Protein AF-A0A812QDD6-F1 (afdb_monomer)

Sequence (622 aa):
MTSELVRLKSAKSASADSFERARLDQKISEGEKQLQSAAKESGKNRLRQLVHDVGAKNLLPDLKTKLSEQEEQVTAKLTYQSLDHTLHLACFAPLEDLSARVGKAGEFRENISDLVVVCSDQIPLWIKSGSERELFAEWEHQPLPQQVLRERLRKHHLASPDQISDSGDVLPAAKPLLQAVKPSAKAATASGQRQKRAFVDADSLRYRVTYEARQALYGLCKEPGADGESALSGRVLPGLLVVHGTHARLDNIDSSGRFLKDESFEFAGKLICRQKKSSAGNLLRGWRQARDKDPGLFRHISVMSQPSANVDGIIFAWSQEALATLAPASVHVRDCFAAAWSSSAAESLFYGQSLQTVIGPKLTASLQLTDTDFARAFKSLARSAMDDLRHSGQTALLAAGEKEFWRASHLDMAKAVVQAQSQMSERQASNDWIVSGLRRNGLLAYKPDFSKKTLVPLSDSECFGTGMGAKVVADLVEWSYHHSEPQDQDVEKRVDEALLNVHEMPLDLQLPCIESGVLTLSLDLQRTAWQKQLSADSDLLAKKAVKRDVKQMVALARQKLRGKLLEAMRHRLTQMSREQALQRLVPRASDTQKPSVVRKKGLKNQKKTALAHAAKALAKKM

Mean predicted aligned error: 17.57 Å

Nearest PDB structures (foldseek):
  8fnj-assembly1_G  TM=5.499E-01  e=3.965E-02  Homo sapiens
  1biu-assembly1_A  TM=5.051E-01  e=3.373E-02  Human immunodeficiency virus 1
  8cbr-assembly1_D  TM=5.273E-01  e=8.893E-02  Human immunodeficiency virus 1
  1biu-assembly2_C-2  TM=5.023E-01  e=1.297E-01  Human immunodeficiency virus 1
  6um8-assembly1_B  TM=5.892E-01  e=3.069E-01  Human immunodeficiency virus 1

Foldseek 3Di:
DVVVLVVLVVVLVPDPDPVVNVVSVVVNVVVVVVVVVVVVVVVVVVVVVVCVVVVHDDDDDPDDDPDDPVRLLVLLLQQQVLLQVLQLLQAFDDLVSLLLQAQHSVLSNVQSQFAKAKFKDKFKALLQDDPPDDDDDPVLVDDDPVVQLVVLVVVLVVVDDDPPDPDDDDDDDDDDPDPCPPPDPVNVPNDSDSHDDDPDDPCSVVWTAMKIWMKMWGQLNHDAPPVRARPTAIFTAQIEIETADAWDWPVQAALVQFGQAWAWAAEPNDIDTHHGRDGNPCGCVLVSVLCVVPVPLCVRYIYTYHHNNTDAQSNLLVVLLVVLVVGVAYEYEYEPDDRCPDPSNSLSCRLSNYHYRYRRPPCCCQQRLCNPPNRVQLNVQLNVLSVVVQVVQQVVCVVVVHPDRDGDGPNSSSRSNSRSSVVVRVVCVVPVCVLQSNVNSLVQQWGDDNVVSRTDGDAVSNRPDHPDGSCVSCVSNDDDPDDPDPPPVVVVVVVVVPDPDCVVDDPVVSVVCVVPVCVPDDPVVVVVVVVVPVDDDPVVVVVVVLVVVVVVVVVVVVVVVSVVVSVVSNVVVVVDPSSVSSSPRHGYGDDPPVPPPVVVVVVVVVVVVVSVVVVVVVVVVD

pLDDT: mean 72.66, std 21.14, range [29.16, 97.12]

Structure (mmCIF, N/CA/C/O backbone):
data_AF-A0A812QDD6-F1
#
_entry.id   AF-A0A812QDD6-F1
#
loop_
_atom_site.group_PDB
_atom_site.id
_atom_site.type_symbol
_atom_site.label_atom_id
_atom_site.label_alt_id
_atom_site.label_comp_id
_atom_site.label_asym_id
_atom_site.label_entity_id
_atom_site.label_seq_id
_atom_site.pdbx_PDB_ins_code
_atom_site.Cartn_x
_atom_site.Cartn_y
_atom_site.Cartn_z
_atom_site.occupancy
_atom_site.B_iso_or_equiv
_atom_site.auth_seq_id
_atom_site.auth_comp_id
_atom_site.auth_asym_id
_atom_site.auth_atom_id
_atom_site.pdbx_PDB_model_num
ATOM 1 N N . MET A 1 1 ? 2.659 56.304 -32.821 1.00 58.91 1 MET A N 1
ATOM 2 C CA . MET A 1 1 ? 1.663 55.220 -32.671 1.00 58.91 1 MET A CA 1
ATOM 3 C C . MET A 1 1 ? 0.226 55.748 -32.637 1.00 58.91 1 MET A C 1
ATOM 5 O O . MET A 1 1 ? -0.415 55.706 -33.676 1.00 58.91 1 MET A O 1
ATOM 9 N N . THR A 1 2 ? -0.300 56.308 -31.538 1.00 65.25 2 THR A N 1
ATOM 10 C CA . THR A 1 2 ? -1.703 56.797 -31.492 1.00 65.25 2 THR A CA 1
ATOM 11 C C . THR A 1 2 ? -1.980 57.990 -32.414 1.00 65.25 2 THR A C 1
ATOM 13 O O . THR A 1 2 ? -2.977 57.964 -33.129 1.00 65.25 2 THR A O 1
ATOM 16 N N . SER A 1 3 ? -1.097 58.996 -32.490 1.00 73.12 3 SER A N 1
ATOM 17 C CA . SER A 1 3 ? -1.305 60.141 -33.406 1.00 73.12 3 SER A CA 1
ATOM 18 C C . SER A 1 3 ? -1.154 59.772 -34.891 1.00 73.12 3 SER A C 1
ATOM 20 O O . SER A 1 3 ? -1.757 60.394 -35.762 1.00 73.12 3 SER A O 1
ATOM 22 N N . GLU A 1 4 ? -0.395 58.718 -35.183 1.00 77.31 4 GLU A N 1
ATOM 23 C CA . GLU A 1 4 ? -0.155 58.202 -36.532 1.00 77.31 4 GLU A CA 1
ATOM 24 C C . GLU A 1 4 ? -1.346 57.382 -37.043 1.00 77.31 4 GLU A C 1
ATOM 26 O O . GLU A 1 4 ? -1.788 57.578 -38.170 1.00 77.31 4 GLU A O 1
ATOM 31 N N . LEU A 1 5 ? -1.956 56.557 -36.183 1.00 78.19 5 LEU A N 1
ATOM 32 C CA . LEU A 1 5 ? -3.229 55.880 -36.459 1.00 78.19 5 LEU A CA 1
ATOM 33 C C . LEU A 1 5 ? -4.367 56.870 -36.728 1.00 78.19 5 LEU A C 1
ATOM 35 O O . LEU A 1 5 ? -5.168 56.649 -37.634 1.00 78.19 5 LEU A O 1
ATOM 39 N N . VAL A 1 6 ? -4.427 57.970 -35.970 1.00 81.62 6 VAL A N 1
ATOM 40 C CA . VAL A 1 6 ? -5.406 59.044 -36.203 1.00 81.62 6 VAL A CA 1
ATOM 41 C C . VAL A 1 6 ? -5.172 59.691 -37.569 1.00 81.62 6 VAL A C 1
ATOM 43 O O . VAL A 1 6 ? -6.119 59.843 -38.335 1.00 81.62 6 VAL A O 1
ATOM 46 N N . ARG A 1 7 ? -3.914 59.978 -37.934 1.00 84.06 7 ARG A N 1
ATOM 47 C CA . ARG A 1 7 ? -3.568 60.492 -39.271 1.00 84.06 7 ARG A CA 1
ATOM 48 C C . ARG A 1 7 ? -3.943 59.525 -40.396 1.00 84.06 7 ARG A C 1
ATOM 50 O O . ARG A 1 7 ? -4.507 59.963 -41.392 1.00 84.06 7 ARG A O 1
ATOM 57 N N . LEU A 1 8 ? -3.682 58.227 -40.239 1.00 83.56 8 LEU A N 1
ATOM 58 C CA . LEU A 1 8 ? -4.024 57.208 -41.240 1.00 83.56 8 LEU A CA 1
ATOM 59 C C . LEU A 1 8 ? -5.542 57.042 -41.405 1.00 83.56 8 LEU A C 1
ATOM 61 O O . LEU A 1 8 ? -6.022 56.913 -42.530 1.00 83.56 8 LEU A O 1
ATOM 65 N N . LYS A 1 9 ? -6.309 57.108 -40.308 1.00 84.50 9 LYS A N 1
ATOM 66 C CA . LYS A 1 9 ? -7.782 57.079 -40.341 1.00 84.50 9 LYS A CA 1
ATOM 67 C C . LYS A 1 9 ? -8.363 58.304 -41.050 1.00 84.50 9 LYS A C 1
ATOM 69 O O . LYS A 1 9 ? -9.246 58.141 -41.888 1.00 84.50 9 LYS A O 1
ATOM 74 N N . SER A 1 10 ? -7.821 59.494 -40.789 1.00 83.75 10 SER A N 1
ATOM 75 C CA . SER A 1 10 ? -8.219 60.721 -41.493 1.00 83.75 10 SER A CA 1
ATOM 76 C C . SER A 1 10 ? -7.814 60.714 -42.974 1.00 83.75 10 SER A C 1
ATOM 78 O O . SER A 1 10 ? -8.570 61.172 -43.825 1.00 83.75 10 SER A O 1
ATOM 80 N N . ALA A 1 11 ? -6.650 60.150 -43.319 1.00 82.06 11 ALA A N 1
ATOM 81 C CA . ALA A 1 11 ? -6.226 59.988 -44.713 1.00 82.06 11 ALA A CA 1
ATOM 82 C C . ALA A 1 11 ? -7.127 59.002 -45.480 1.00 82.06 11 ALA A C 1
ATOM 84 O O . ALA A 1 11 ? -7.433 59.218 -46.652 1.00 82.06 11 ALA A O 1
ATOM 85 N N . LYS A 1 12 ? -7.616 57.951 -44.809 1.00 84.44 12 LYS A N 1
ATOM 86 C CA . LYS A 1 12 ? -8.578 57.007 -45.390 1.00 84.44 12 LYS A CA 1
ATOM 87 C C . LYS A 1 12 ? -9.913 57.682 -45.709 1.00 84.44 12 LYS A C 1
ATOM 89 O O . LYS A 1 12 ? -10.456 57.446 -46.786 1.00 84.44 12 LYS A O 1
ATOM 94 N N . SER A 1 13 ? -10.442 58.510 -44.803 1.00 81.50 13 SER A N 1
ATOM 95 C CA . SER A 1 13 ? -11.722 59.199 -45.026 1.00 81.50 13 SER A CA 1
ATOM 96 C C . SER A 1 13 ? -11.646 60.251 -46.135 1.00 81.50 13 SER A C 1
ATOM 98 O O . SER A 1 13 ? -12.653 60.501 -46.790 1.00 81.50 13 SER A O 1
ATOM 100 N N . ALA A 1 14 ? -10.462 60.821 -46.380 1.00 81.81 14 ALA A N 1
ATOM 101 C CA . ALA A 1 14 ? -10.221 61.788 -47.451 1.00 81.81 14 ALA A CA 1
ATOM 102 C C . ALA A 1 14 ? -9.923 61.154 -48.827 1.00 81.81 14 ALA A C 1
ATOM 104 O O . ALA A 1 14 ? -10.061 61.825 -49.846 1.00 81.81 14 ALA A O 1
ATOM 105 N N . SER A 1 15 ? -9.518 59.880 -48.887 1.00 78.81 15 SER A N 1
ATOM 106 C CA . SER A 1 15 ? -9.205 59.217 -50.161 1.00 78.81 15 SER A CA 1
ATOM 107 C C . SER A 1 15 ? -10.479 58.794 -50.899 1.00 78.81 15 SER A C 1
ATOM 109 O O . SER A 1 15 ? -11.359 58.181 -50.294 1.00 78.81 15 SER A O 1
ATOM 111 N N . ALA A 1 16 ? -10.589 59.099 -52.197 1.00 72.25 16 ALA A N 1
ATOM 112 C CA . ALA A 1 16 ? -11.700 58.679 -53.064 1.00 72.25 16 ALA A CA 1
ATOM 113 C C . ALA A 1 16 ? -11.404 57.383 -53.850 1.00 72.25 16 ALA A C 1
ATOM 115 O O . ALA A 1 16 ? -12.328 56.762 -54.372 1.00 72.25 16 ALA A O 1
ATOM 116 N N . ASP A 1 17 ? -10.137 56.956 -53.901 1.00 83.12 17 ASP A N 1
ATOM 117 C CA . ASP A 1 17 ? -9.699 55.751 -54.610 1.00 83.12 17 ASP A CA 1
ATOM 118 C C . ASP A 1 17 ? -9.887 54.493 -53.745 1.00 83.12 17 ASP A C 1
ATOM 120 O O . ASP A 1 17 ? -9.421 54.402 -52.603 1.00 83.12 17 ASP A O 1
ATOM 124 N N . SER A 1 18 ? -10.577 53.499 -54.310 1.00 78.00 18 SER A N 1
ATOM 125 C CA . SER A 1 18 ? -10.853 52.218 -53.663 1.00 78.00 18 SER A CA 1
ATOM 126 C C . SER A 1 18 ? -9.578 51.437 -53.342 1.00 78.00 18 SER A C 1
ATOM 128 O O . SER A 1 18 ? -9.547 50.727 -52.334 1.00 78.00 18 SER A O 1
ATOM 130 N N . PHE A 1 19 ? -8.533 51.547 -54.167 1.00 77.31 19 PHE A N 1
ATOM 131 C CA . PHE A 1 19 ? -7.295 50.797 -53.957 1.00 77.31 19 PHE A CA 1
ATOM 132 C C . PHE A 1 19 ? -6.480 51.376 -52.792 1.00 77.31 19 PHE A C 1
ATOM 134 O O . PHE A 1 19 ? -6.072 50.646 -51.884 1.00 77.31 19 PHE A O 1
ATOM 141 N N . GLU A 1 20 ? -6.325 52.700 -52.742 1.00 77.56 20 GLU A N 1
ATOM 142 C CA . GLU A 1 20 ? -5.649 53.373 -51.628 1.00 77.56 20 GLU A CA 1
ATOM 143 C C . GLU A 1 20 ? -6.424 53.260 -50.305 1.00 77.56 20 GLU A C 1
ATOM 145 O O . GLU A 1 20 ? -5.814 53.108 -49.245 1.00 77.56 20 GLU A O 1
ATOM 150 N N . ARG A 1 21 ? -7.765 53.209 -50.331 1.00 80.19 21 ARG A N 1
ATOM 151 C CA . ARG A 1 21 ? -8.557 52.882 -49.128 1.00 80.19 21 ARG A CA 1
ATOM 152 C C . ARG A 1 21 ? -8.229 51.496 -48.572 1.00 80.19 21 ARG A C 1
ATOM 154 O O . ARG A 1 21 ? -8.030 51.376 -47.364 1.00 80.19 21 ARG A O 1
ATOM 161 N N . ALA A 1 22 ? -8.128 50.476 -49.427 1.00 80.88 22 ALA A N 1
ATOM 162 C CA . ALA A 1 22 ? -7.795 49.113 -49.006 1.00 80.88 22 ALA A CA 1
ATOM 163 C C . ALA A 1 22 ? -6.369 49.017 -48.430 1.00 80.88 22 ALA A C 1
ATOM 165 O O . ALA A 1 22 ? -6.139 48.362 -47.411 1.00 80.88 22 ALA A O 1
ATOM 166 N N . ARG A 1 23 ? -5.412 49.733 -49.032 1.00 86.12 23 ARG A N 1
ATOM 167 C CA . ARG A 1 23 ? -4.031 49.822 -48.537 1.00 86.12 23 ARG A CA 1
ATOM 168 C C . ARG A 1 23 ? -3.945 50.515 -47.175 1.00 86.12 23 ARG A C 1
ATOM 170 O O . ARG A 1 23 ? -3.209 50.063 -46.294 1.00 86.12 23 ARG A O 1
ATOM 177 N N . LEU A 1 24 ? -4.686 51.608 -46.989 1.00 85.69 24 LEU A N 1
ATOM 178 C CA . LEU A 1 24 ? -4.768 52.313 -45.709 1.00 85.69 24 LEU A CA 1
ATOM 179 C C . LEU A 1 24 ? -5.460 51.459 -44.639 1.00 85.69 24 LEU A C 1
ATOM 181 O O . LEU A 1 24 ? -5.015 51.467 -43.493 1.00 85.69 24 LEU A O 1
ATOM 185 N N . ASP A 1 25 ? -6.466 50.663 -45.006 1.00 84.44 25 ASP A N 1
ATOM 186 C CA . ASP A 1 25 ? -7.115 49.712 -44.097 1.00 84.44 25 ASP A CA 1
ATOM 187 C C . ASP A 1 25 ? -6.166 48.643 -43.567 1.00 84.44 25 ASP A C 1
ATOM 189 O O . ASP A 1 25 ? -6.157 48.360 -42.365 1.00 84.44 25 ASP A O 1
ATOM 193 N N . GLN A 1 26 ? -5.316 48.095 -44.434 1.00 84.94 26 GLN A N 1
ATOM 194 C CA . GLN A 1 26 ? -4.303 47.141 -44.006 1.00 84.94 26 GLN A CA 1
ATOM 195 C C . GLN A 1 26 ? -3.338 47.773 -42.989 1.00 84.94 26 GLN A C 1
ATOM 197 O O . GLN A 1 26 ? -3.096 47.196 -41.928 1.00 84.94 26 GLN A O 1
ATOM 202 N N . LYS A 1 27 ? -2.857 48.995 -43.257 1.00 85.19 27 LYS A N 1
ATOM 203 C CA . LYS A 1 27 ? -1.947 49.721 -42.354 1.00 85.19 27 LYS A CA 1
ATOM 204 C C . LYS A 1 27 ? -2.595 50.091 -41.019 1.00 85.19 27 LYS A C 1
ATOM 206 O O . LYS A 1 27 ? -1.946 50.000 -39.979 1.00 85.19 27 LY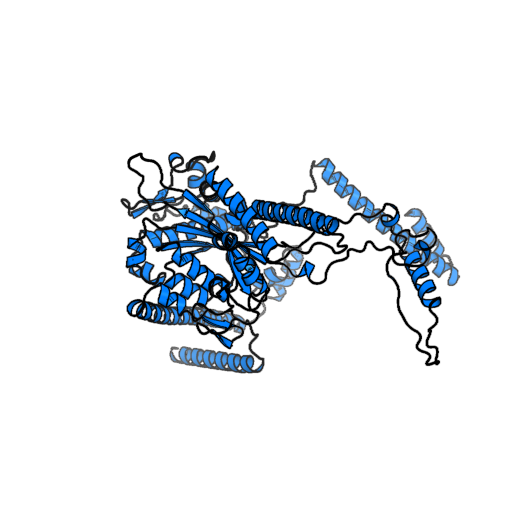S A O 1
ATOM 211 N N . ILE A 1 28 ? -3.870 50.486 -41.025 1.00 86.69 28 ILE A N 1
ATOM 212 C CA . ILE A 1 28 ? -4.627 50.765 -39.797 1.00 86.69 28 ILE A CA 1
ATOM 213 C C . ILE A 1 28 ? -4.788 49.478 -38.982 1.00 86.69 28 ILE A C 1
ATOM 215 O O . ILE A 1 28 ? -4.518 49.488 -37.784 1.00 86.69 28 ILE A O 1
ATOM 219 N N . SER A 1 29 ? -5.147 48.359 -39.619 1.00 84.56 29 SER A N 1
ATOM 220 C CA . SER A 1 29 ? -5.291 47.064 -38.941 1.00 84.56 29 SER A CA 1
ATOM 221 C C . SER A 1 29 ? -3.976 46.576 -38.321 1.00 84.56 29 SER A C 1
ATOM 223 O O . SER A 1 29 ? -3.959 46.080 -37.193 1.00 84.56 29 SER A O 1
ATOM 225 N N . GLU A 1 30 ? -2.856 46.738 -39.028 1.00 82.31 30 GLU A N 1
ATOM 226 C CA . GLU A 1 30 ? -1.521 46.411 -38.520 1.00 82.31 30 GLU A CA 1
ATOM 227 C C . GLU A 1 30 ? -1.128 47.310 -37.337 1.00 82.31 30 GLU A C 1
ATOM 229 O O . GLU A 1 30 ? -0.683 46.802 -36.305 1.00 82.31 30 GLU A O 1
ATOM 234 N N . GLY A 1 31 ? -1.374 48.621 -37.432 1.00 79.88 31 GLY A N 1
ATOM 235 C CA . GLY A 1 31 ? -1.127 49.570 -36.344 1.00 79.88 31 GLY A CA 1
ATOM 236 C C . GLY A 1 31 ? -1.987 49.305 -35.103 1.00 79.88 31 GLY A C 1
ATOM 237 O O . GLY A 1 31 ? -1.488 49.362 -33.979 1.00 79.88 31 GLY A O 1
ATOM 238 N N . GLU A 1 32 ? -3.265 48.954 -35.273 1.00 82.38 32 GLU A N 1
ATOM 239 C CA . GLU A 1 32 ? -4.159 48.591 -34.165 1.00 82.38 32 GLU A CA 1
ATOM 240 C C . GLU A 1 32 ? -3.724 47.289 -33.482 1.00 82.38 32 GLU A C 1
ATOM 242 O O . GLU A 1 32 ? -3.719 47.213 -32.250 1.00 82.38 32 GLU A O 1
ATOM 247 N N . LYS A 1 33 ? -3.283 46.285 -34.253 1.00 79.12 33 LYS A N 1
ATOM 248 C CA . LYS A 1 33 ? -2.706 45.047 -33.704 1.00 79.12 33 LYS A CA 1
ATOM 249 C C . LYS A 1 33 ? -1.444 45.324 -32.889 1.00 79.12 33 LYS A C 1
ATOM 251 O O . LYS A 1 33 ? -1.305 44.767 -31.799 1.00 79.12 33 LYS A O 1
ATOM 256 N N . GLN A 1 34 ? -0.561 46.197 -33.376 1.00 75.94 34 GLN A N 1
ATOM 257 C CA . GLN A 1 34 ? 0.652 46.599 -32.657 1.00 75.94 34 GLN A CA 1
ATOM 258 C C . GLN A 1 34 ? 0.338 47.380 -31.372 1.00 75.94 34 GLN A C 1
ATOM 260 O O . GLN A 1 34 ? 0.973 47.163 -30.338 1.00 75.94 34 GLN A O 1
ATOM 265 N N . LEU A 1 35 ? -0.681 48.245 -31.390 1.00 76.81 35 LEU A N 1
ATOM 266 C CA . LEU A 1 35 ? -1.120 48.967 -30.194 1.00 76.81 35 LEU A CA 1
ATOM 267 C C . LEU A 1 35 ? -1.695 48.006 -29.140 1.00 76.81 35 LEU A C 1
ATOM 269 O O . LEU A 1 35 ? -1.383 48.114 -27.954 1.00 76.81 35 LEU A O 1
ATOM 273 N N . GLN A 1 36 ? -2.494 47.025 -29.571 1.00 74.06 36 GLN A N 1
ATOM 274 C CA . GLN A 1 36 ? -3.035 45.988 -28.691 1.00 74.06 36 GLN A CA 1
ATOM 275 C C . GLN A 1 36 ? -1.942 45.082 -28.110 1.00 74.06 36 GLN A C 1
ATOM 277 O O . GLN A 1 36 ? -2.041 44.689 -26.945 1.00 74.06 36 GLN A O 1
ATOM 282 N N . SER A 1 37 ? -0.899 44.741 -28.876 1.00 68.50 37 SER A N 1
ATOM 283 C CA . SER A 1 37 ? 0.237 43.978 -28.345 1.00 68.50 37 SER A CA 1
ATOM 284 C C . SER A 1 37 ? 1.044 44.794 -27.337 1.00 68.50 37 SER A C 1
ATOM 286 O O . SER A 1 37 ? 1.328 44.283 -26.256 1.00 68.50 37 SER A O 1
ATOM 288 N N . ALA A 1 38 ? 1.313 46.072 -27.624 1.00 66.19 38 ALA A N 1
ATOM 289 C CA . ALA A 1 38 ? 2.025 46.968 -26.712 1.00 66.19 38 ALA A CA 1
ATOM 290 C C . ALA A 1 38 ? 1.254 47.198 -25.397 1.00 66.19 38 ALA A C 1
ATOM 292 O O . ALA A 1 38 ? 1.843 47.179 -24.317 1.00 66.19 38 ALA A O 1
ATOM 293 N N . ALA A 1 39 ? -0.076 47.332 -25.455 1.00 67.81 39 ALA A N 1
ATOM 294 C CA . ALA A 1 39 ? -0.922 47.438 -24.264 1.00 67.81 39 ALA A CA 1
ATOM 295 C C . ALA A 1 39 ? -0.897 46.154 -23.410 1.00 67.81 39 ALA A C 1
ATOM 297 O O . ALA A 1 39 ? -0.786 46.219 -22.183 1.00 67.81 39 ALA A O 1
ATOM 298 N N . LYS A 1 40 ? -0.937 44.972 -24.045 1.00 65.31 40 LYS A N 1
ATOM 299 C CA . LYS A 1 40 ? -0.794 43.676 -23.353 1.00 65.31 40 LYS A CA 1
ATOM 300 C C . LYS A 1 40 ? 0.583 43.516 -22.704 1.00 65.31 40 LYS A C 1
ATOM 302 O O . LYS A 1 40 ? 0.692 42.917 -21.636 1.00 65.31 40 LYS A O 1
ATOM 307 N N . GLU A 1 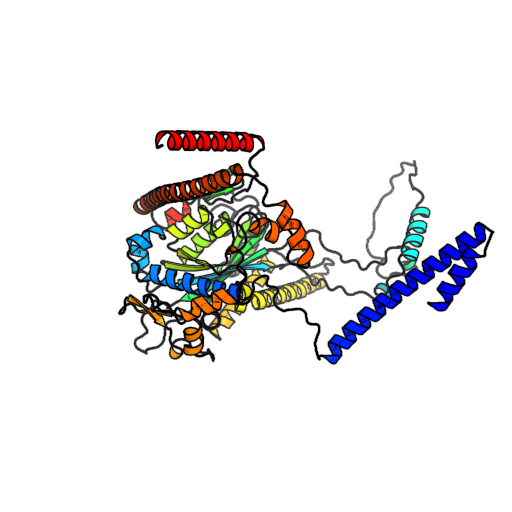41 ? 1.627 44.033 -23.339 1.00 61.59 41 GLU A N 1
ATOM 308 C CA . GLU A 1 41 ? 3.004 43.977 -22.847 1.00 61.59 41 GLU A CA 1
ATOM 309 C C . GLU A 1 41 ? 3.235 44.941 -21.673 1.00 61.59 41 GLU A C 1
ATOM 311 O O . GLU A 1 41 ? 3.797 44.546 -20.652 1.00 61.59 41 GLU A O 1
ATOM 316 N N . SER A 1 42 ? 2.665 46.149 -21.741 1.00 57.28 42 SER A N 1
ATOM 317 C CA . SER A 1 42 ? 2.611 47.100 -20.623 1.00 57.28 42 SER A CA 1
ATOM 318 C C . SER A 1 42 ? 1.887 46.517 -19.399 1.00 57.28 42 SER A C 1
ATOM 320 O O . SER A 1 42 ? 2.394 46.608 -18.282 1.00 57.28 42 SER A O 1
ATOM 322 N N . GLY A 1 43 ? 0.760 45.818 -19.595 1.00 56.41 43 GLY A N 1
ATOM 323 C CA . GLY A 1 43 ? 0.044 45.132 -18.512 1.00 56.41 43 GLY A CA 1
ATOM 324 C C . GLY A 1 43 ? 0.865 44.028 -17.828 1.00 56.41 43 GLY A C 1
ATOM 325 O O . GLY A 1 43 ? 0.840 43.905 -16.604 1.00 56.41 43 GLY A O 1
ATOM 326 N N . LYS A 1 44 ? 1.655 43.261 -18.593 1.00 56.75 44 LYS A N 1
ATOM 327 C CA . LYS A 1 44 ? 2.581 42.253 -18.039 1.00 56.75 44 LYS A CA 1
ATOM 328 C C . LYS A 1 44 ? 3.727 42.891 -17.257 1.00 56.75 44 LYS A C 1
ATOM 330 O O . LYS A 1 44 ? 4.105 42.367 -16.212 1.00 56.75 44 LYS A O 1
ATOM 335 N N . ASN A 1 45 ? 4.258 44.013 -17.736 1.00 56.56 45 ASN A N 1
ATOM 336 C CA . ASN A 1 45 ? 5.305 44.753 -17.035 1.00 56.56 45 ASN A CA 1
ATOM 337 C C . ASN A 1 45 ? 4.778 45.372 -15.737 1.00 56.56 45 ASN A C 1
ATOM 339 O O . ASN A 1 45 ? 5.447 45.275 -14.716 1.00 56.56 45 ASN A O 1
ATOM 343 N N . ARG A 1 46 ? 3.540 45.880 -15.729 1.00 57.31 46 ARG A N 1
ATOM 344 C CA . ARG A 1 46 ? 2.877 46.372 -14.513 1.00 57.31 46 ARG A CA 1
ATOM 345 C C . ARG A 1 46 ? 2.651 45.269 -13.479 1.00 57.31 46 ARG A C 1
ATOM 347 O O . ARG A 1 46 ? 2.866 45.507 -12.299 1.00 57.31 46 ARG A O 1
ATOM 354 N N . LEU A 1 47 ? 2.262 44.064 -13.904 1.00 52.00 47 LEU A N 1
ATOM 355 C CA . LEU A 1 47 ? 2.129 42.919 -12.997 1.00 52.00 47 LEU A CA 1
ATOM 356 C C . LEU A 1 47 ? 3.483 42.511 -12.394 1.00 52.00 47 LEU A C 1
ATOM 358 O O . LEU A 1 47 ? 3.557 42.236 -11.203 1.00 52.00 47 LEU A O 1
ATOM 362 N N . ARG A 1 48 ? 4.561 42.504 -13.192 1.00 55.50 48 ARG A N 1
ATOM 363 C CA . ARG A 1 48 ? 5.923 42.239 -12.691 1.00 55.50 48 ARG A CA 1
ATOM 364 C C . ARG A 1 48 ? 6.396 43.311 -11.709 1.00 55.50 48 ARG A C 1
ATOM 366 O O . ARG A 1 48 ? 6.968 42.956 -10.686 1.00 55.50 48 ARG A O 1
ATOM 373 N N . GLN A 1 49 ? 6.133 44.583 -12.011 1.00 51.75 49 GLN A N 1
ATOM 374 C CA . GLN A 1 49 ? 6.445 45.709 -11.132 1.00 51.75 49 GLN A CA 1
ATOM 375 C C . GLN A 1 49 ? 5.687 45.580 -9.806 1.00 51.75 49 GLN A C 1
ATOM 377 O O . GLN A 1 49 ? 6.299 45.630 -8.754 1.00 51.75 49 GLN A O 1
ATOM 382 N N . LEU A 1 50 ? 4.384 45.280 -9.853 1.00 49.91 50 LEU A N 1
ATOM 383 C CA . LEU A 1 50 ? 3.565 45.076 -8.658 1.00 49.91 50 LEU A CA 1
ATOM 384 C C . LEU A 1 50 ? 4.089 43.926 -7.790 1.00 49.91 50 LEU A C 1
ATOM 386 O O . LEU A 1 50 ? 4.181 44.081 -6.580 1.00 49.91 50 LEU A O 1
ATOM 390 N N . VAL A 1 51 ? 4.451 42.789 -8.399 1.00 46.50 51 VAL A N 1
ATOM 391 C CA . VAL A 1 51 ? 5.049 41.642 -7.690 1.00 46.50 51 VAL A CA 1
ATOM 392 C C . VAL A 1 51 ? 6.358 42.044 -7.003 1.00 46.50 51 VAL A C 1
ATOM 394 O O . VAL A 1 51 ? 6.573 41.670 -5.855 1.00 46.50 51 VAL A O 1
ATOM 397 N N . HIS A 1 52 ? 7.199 42.834 -7.673 1.00 48.38 52 HIS A N 1
ATOM 398 C CA . HIS A 1 52 ? 8.435 43.373 -7.105 1.00 48.38 52 HIS A CA 1
ATOM 399 C C . HIS A 1 52 ? 8.171 44.358 -5.952 1.00 48.38 52 HIS A C 1
ATOM 401 O O . HIS A 1 52 ? 8.754 44.210 -4.882 1.00 48.38 52 HIS A O 1
ATOM 407 N N . ASP A 1 53 ? 7.267 45.321 -6.142 1.00 48.25 53 ASP A N 1
ATOM 408 C CA . ASP A 1 53 ? 7.010 46.414 -5.198 1.00 48.25 53 ASP A CA 1
ATOM 409 C C . ASP A 1 53 ? 6.377 45.926 -3.886 1.00 48.25 53 ASP A C 1
ATOM 411 O O . ASP A 1 53 ? 6.651 46.480 -2.825 1.00 48.25 53 ASP A O 1
ATOM 415 N N . VAL A 1 54 ? 5.576 44.854 -3.932 1.00 47.50 54 VAL A N 1
ATOM 416 C CA . VAL A 1 54 ? 5.015 44.212 -2.725 1.00 47.50 54 VAL A CA 1
ATOM 417 C C . VAL A 1 54 ? 5.922 43.117 -2.147 1.00 47.50 54 VAL A C 1
ATOM 419 O O . VAL A 1 54 ? 5.527 42.418 -1.217 1.00 47.50 54 VAL A O 1
ATOM 422 N N . GLY A 1 55 ? 7.120 42.916 -2.712 1.00 46.19 55 GLY A N 1
ATOM 423 C CA . GLY A 1 55 ? 8.054 41.869 -2.288 1.00 46.19 55 GLY A CA 1
ATOM 424 C C . GLY A 1 55 ? 7.539 40.439 -2.504 1.00 46.19 55 GLY A C 1
ATOM 425 O O . GLY A 1 55 ? 8.056 39.495 -1.902 1.00 46.19 55 GLY A O 1
ATOM 426 N N . ALA A 1 56 ? 6.522 40.254 -3.349 1.00 43.25 56 ALA A N 1
ATOM 427 C CA . ALA A 1 56 ? 5.959 38.943 -3.637 1.00 43.25 56 ALA A CA 1
ATOM 428 C C . ALA A 1 56 ? 6.895 38.129 -4.539 1.00 43.25 56 ALA A C 1
ATOM 430 O O . ALA A 1 56 ? 7.560 38.638 -5.441 1.00 43.25 56 ALA A O 1
ATOM 431 N N . LYS A 1 57 ? 6.910 36.811 -4.333 1.00 45.81 57 LYS A N 1
ATOM 432 C CA . LYS A 1 57 ? 7.605 35.861 -5.207 1.00 45.81 57 LYS A CA 1
ATOM 433 C C . LYS A 1 57 ? 6.574 35.008 -5.924 1.00 45.81 57 LYS A C 1
ATOM 435 O O . LYS A 1 57 ? 5.666 34.466 -5.301 1.00 45.81 57 LYS A O 1
ATOM 440 N N . ASN A 1 58 ? 6.730 34.869 -7.236 1.00 48.16 58 ASN A N 1
ATOM 441 C CA . ASN A 1 58 ? 5.902 33.956 -8.010 1.00 48.16 58 ASN A CA 1
ATOM 442 C C . ASN A 1 58 ? 6.432 32.527 -7.826 1.00 48.16 58 ASN A C 1
ATOM 444 O O . ASN A 1 58 ? 7.406 32.138 -8.471 1.00 48.16 58 ASN A O 1
ATOM 448 N N . LEU A 1 59 ? 5.825 31.783 -6.904 1.00 43.91 59 LEU A N 1
ATOM 449 C CA . LEU A 1 59 ? 6.180 30.401 -6.592 1.00 43.91 59 LEU A CA 1
ATOM 450 C C . LEU A 1 59 ? 5.104 29.448 -7.111 1.00 43.91 59 LEU A C 1
ATOM 452 O O . LEU A 1 59 ? 3.923 29.787 -7.186 1.00 43.91 59 LEU A O 1
ATOM 456 N N . LEU A 1 60 ? 5.517 28.230 -7.458 1.00 43.62 60 LEU A N 1
ATOM 457 C CA . LEU A 1 60 ? 4.568 27.138 -7.630 1.00 43.62 60 LEU A CA 1
ATOM 458 C C . LEU A 1 60 ? 4.189 26.623 -6.237 1.00 43.62 60 LEU A C 1
ATOM 460 O O . LEU A 1 60 ? 5.094 26.367 -5.447 1.00 43.62 60 LEU A O 1
ATOM 464 N N . PRO A 1 61 ? 2.891 26.473 -5.923 1.00 52.47 61 PRO A N 1
ATOM 465 C CA . PRO A 1 61 ? 2.483 25.918 -4.642 1.00 52.47 61 PRO A CA 1
ATOM 466 C C . PRO A 1 61 ? 2.887 24.444 -4.557 1.00 52.47 61 PRO A C 1
ATOM 468 O O . PRO A 1 61 ? 2.704 23.696 -5.525 1.00 52.47 61 PRO A O 1
ATOM 471 N N . ASP A 1 62 ? 3.386 24.037 -3.390 1.00 51.19 62 ASP A N 1
ATOM 472 C CA . ASP A 1 62 ? 3.798 22.655 -3.116 1.00 51.19 62 ASP A CA 1
ATOM 473 C C . ASP A 1 62 ? 2.603 21.687 -3.115 1.00 51.19 62 ASP A C 1
ATOM 475 O O . ASP A 1 62 ? 2.711 20.555 -3.590 1.00 51.19 62 ASP A O 1
ATOM 479 N N . LEU A 1 63 ? 1.434 22.153 -2.658 1.00 61.81 63 LEU A N 1
ATOM 480 C CA . LEU A 1 63 ? 0.179 21.406 -2.660 1.00 61.81 63 LEU A CA 1
ATOM 481 C C . LEU A 1 63 ? -0.935 22.226 -3.318 1.00 61.81 63 LEU A C 1
ATOM 483 O O . LEU A 1 63 ? -1.127 23.405 -3.032 1.00 61.81 63 LEU A O 1
ATOM 487 N N . LYS A 1 64 ? -1.698 21.582 -4.205 1.00 67.94 64 LYS A N 1
ATOM 488 C CA . LYS A 1 64 ? -2.909 22.155 -4.804 1.00 67.94 64 LYS A CA 1
ATOM 489 C C . LYS A 1 64 ? -4.125 21.444 -4.233 1.00 67.94 64 LYS A C 1
ATOM 491 O O . LYS A 1 64 ? -4.457 20.336 -4.657 1.00 67.94 64 LYS A O 1
ATOM 496 N N . THR A 1 65 ? -4.787 22.099 -3.294 1.00 69.44 65 THR A N 1
ATOM 497 C CA . THR A 1 65 ? -6.033 21.639 -2.681 1.00 69.44 65 THR A CA 1
ATOM 498 C C . THR A 1 65 ? -7.224 22.410 -3.251 1.00 69.44 65 THR A C 1
ATOM 500 O O . THR A 1 65 ? -7.076 23.506 -3.792 1.00 69.44 65 THR A O 1
ATOM 503 N N . LYS A 1 66 ? -8.406 21.795 -3.199 1.00 74.00 66 LYS A N 1
ATOM 504 C CA . LYS A 1 66 ? -9.688 22.480 -3.445 1.00 74.00 66 LYS A CA 1
ATOM 505 C C . LYS A 1 66 ? -10.454 22.724 -2.144 1.00 74.00 66 LYS A C 1
ATOM 507 O O . LYS A 1 66 ? -11.547 23.270 -2.214 1.00 74.00 66 LYS A O 1
ATOM 512 N N . LEU A 1 67 ? -9.919 22.248 -1.022 1.00 72.00 67 LEU A N 1
ATOM 513 C CA . LEU A 1 67 ? -10.523 22.414 0.286 1.00 72.00 67 LEU A CA 1
ATOM 514 C C . LEU A 1 67 ? -10.157 23.794 0.834 1.00 72.00 67 LEU A C 1
ATOM 516 O O . LEU A 1 67 ? -9.042 24.275 0.635 1.00 72.00 67 LEU A O 1
ATOM 520 N N . SER A 1 68 ? -11.109 24.431 1.500 1.00 77.12 68 SER A N 1
ATOM 521 C CA . SER A 1 68 ? -10.839 25.550 2.399 1.00 77.12 68 SER A CA 1
ATOM 522 C C . SER A 1 68 ? -10.112 25.065 3.655 1.00 77.12 68 SER A C 1
ATOM 524 O O . SER A 1 68 ? -10.171 23.887 4.003 1.00 77.12 68 SER A O 1
ATOM 526 N N . GLU A 1 69 ? -9.467 25.978 4.379 1.00 73.69 69 GLU A N 1
ATOM 527 C CA . GLU A 1 69 ? -8.765 25.654 5.629 1.00 73.69 69 GLU A CA 1
ATOM 528 C C . GLU A 1 69 ? -9.687 24.971 6.655 1.00 73.69 69 GLU A C 1
ATOM 530 O O . GLU A 1 69 ? -9.307 23.980 7.276 1.00 73.69 69 GLU A O 1
ATOM 535 N N . GLN A 1 70 ? -10.935 25.435 6.776 1.00 71.50 70 GLN A N 1
ATOM 536 C CA . GLN A 1 70 ? -11.934 24.814 7.650 1.00 71.50 70 GLN A CA 1
ATOM 537 C C . GLN A 1 70 ? -12.282 23.386 7.204 1.00 71.50 70 GLN A C 1
ATOM 539 O O . GLN A 1 70 ? -12.341 22.480 8.035 1.00 71.50 70 GLN A O 1
ATOM 544 N N . GLU A 1 71 ? -12.483 23.153 5.901 1.00 75.56 71 GLU A N 1
ATOM 545 C CA . GLU A 1 71 ? -12.732 21.805 5.374 1.00 75.56 71 GLU A CA 1
ATOM 546 C C . GLU A 1 71 ? -11.537 20.877 5.610 1.00 75.56 71 GLU A C 1
ATOM 548 O O . GLU A 1 71 ? -11.739 19.711 5.949 1.00 75.56 71 GLU A O 1
ATOM 553 N N . GLU A 1 72 ? -10.304 21.369 5.473 1.00 76.19 72 GLU A N 1
ATOM 554 C CA . GLU A 1 72 ? -9.095 20.596 5.776 1.00 76.19 72 GLU A CA 1
ATOM 555 C C . GLU A 1 72 ? -9.024 20.226 7.257 1.00 76.19 72 GLU A C 1
ATOM 557 O O . GLU A 1 72 ? -8.842 19.050 7.578 1.00 76.19 72 GLU A O 1
ATOM 562 N N . GLN A 1 73 ? -9.256 21.185 8.158 1.00 77.56 73 GLN A N 1
ATOM 563 C CA . GLN A 1 73 ? -9.281 20.947 9.602 1.00 77.56 73 GLN A CA 1
ATOM 564 C C . GLN A 1 73 ? -10.359 19.929 9.996 1.00 77.56 73 GLN A C 1
ATOM 566 O O . GLN A 1 73 ? -10.074 18.974 10.720 1.00 77.56 73 GLN A O 1
ATOM 571 N N . VAL A 1 74 ? -11.593 20.085 9.506 1.00 80.38 74 VAL A N 1
ATOM 572 C CA . VAL A 1 74 ? -12.693 19.150 9.796 1.00 80.38 74 VAL A CA 1
ATOM 573 C C . VAL A 1 74 ? -12.394 17.765 9.225 1.00 80.38 74 VAL A C 1
ATOM 575 O O . VAL A 1 74 ? -12.579 16.759 9.909 1.00 80.38 74 VAL A O 1
ATOM 578 N N . THR A 1 75 ? -11.886 17.687 7.996 1.00 80.88 75 THR A N 1
ATOM 579 C CA . THR A 1 75 ? -11.556 16.404 7.359 1.00 80.88 75 THR A CA 1
ATOM 580 C C . THR A 1 75 ? -10.405 15.699 8.088 1.00 80.88 75 THR A C 1
ATOM 582 O O . THR A 1 75 ? -10.407 14.468 8.201 1.00 80.88 75 THR A O 1
ATOM 585 N N . ALA A 1 76 ? -9.450 16.455 8.640 1.00 84.19 76 ALA A N 1
ATOM 586 C CA . ALA A 1 76 ? -8.358 15.913 9.442 1.00 84.19 76 ALA A CA 1
ATOM 587 C C . ALA A 1 76 ? -8.892 15.363 10.765 1.00 84.19 76 ALA A C 1
ATOM 589 O O . ALA A 1 76 ? -8.648 14.203 11.090 1.00 84.19 76 ALA A O 1
ATOM 590 N N . LYS A 1 77 ? -9.732 16.137 11.463 1.00 84.25 77 LYS A N 1
ATOM 591 C CA . LYS A 1 77 ? -10.407 15.700 12.694 1.00 84.25 77 LYS A CA 1
ATOM 592 C C . LYS A 1 77 ? -11.201 14.410 12.487 1.00 84.25 77 LYS A C 1
ATOM 594 O O . LYS A 1 77 ? -11.041 13.467 13.256 1.00 84.25 77 LYS A O 1
ATOM 599 N N . LEU A 1 78 ? -11.986 14.321 11.412 1.00 86.94 78 LEU A N 1
ATOM 600 C CA . LEU A 1 78 ? -12.739 13.107 11.072 1.00 86.94 78 LEU A CA 1
ATOM 601 C C . LEU A 1 78 ? -11.828 11.903 10.790 1.00 86.94 78 LEU A C 1
ATOM 603 O O . LEU A 1 78 ? -12.195 10.770 11.099 1.00 86.94 78 LEU A O 1
ATOM 607 N N . THR A 1 79 ? -10.641 12.135 10.223 1.00 89.38 79 THR A N 1
ATOM 608 C CA . THR A 1 79 ? -9.640 11.081 10.001 1.00 89.38 79 THR A CA 1
ATOM 609 C C . THR A 1 79 ? -9.149 10.507 11.329 1.00 89.38 79 THR A C 1
ATOM 611 O O . THR A 1 79 ? -9.154 9.287 11.507 1.00 89.38 79 THR A O 1
ATOM 614 N N . TYR A 1 80 ? -8.783 11.376 12.274 1.00 88.38 80 TYR A N 1
ATOM 615 C CA . TYR A 1 80 ? -8.312 10.973 13.601 1.00 88.38 80 TYR A CA 1
ATOM 616 C C . TYR A 1 80 ? -9.407 10.237 14.378 1.00 88.38 80 TYR A C 1
ATOM 618 O O . TYR A 1 80 ? -9.218 9.092 14.784 1.00 88.38 80 TYR A O 1
ATOM 626 N N . GLN A 1 81 ? -10.607 10.822 14.441 1.00 85.94 81 GLN A N 1
ATOM 627 C CA . GLN A 1 81 ? -11.770 10.221 15.099 1.00 85.94 81 GLN A CA 1
ATOM 628 C C . GLN A 1 81 ? -12.137 8.856 14.511 1.00 85.94 81 GLN A C 1
ATOM 630 O O . GLN A 1 81 ? -12.526 7.947 15.240 1.00 85.94 81 GLN A O 1
ATOM 635 N N . SER A 1 82 ? -12.007 8.676 13.192 1.00 90.81 82 SER A N 1
ATOM 636 C CA . SER A 1 82 ? -12.270 7.387 12.549 1.00 90.81 82 SER A CA 1
ATOM 637 C C . SER A 1 82 ? -11.294 6.307 13.024 1.00 90.81 82 SER A C 1
ATOM 639 O O . SER A 1 82 ? -11.707 5.166 13.258 1.00 90.81 82 SER A O 1
ATOM 641 N N . LEU A 1 83 ? -10.006 6.634 13.166 1.00 92.69 83 LEU A N 1
ATOM 642 C CA . LEU A 1 83 ? -9.006 5.704 13.691 1.00 92.69 83 LEU A CA 1
ATOM 643 C C . LEU A 1 83 ? -9.258 5.397 15.170 1.00 92.69 83 LEU A C 1
ATOM 645 O O . LEU A 1 83 ? -9.375 4.224 15.521 1.00 92.69 83 LEU A O 1
ATOM 649 N N . ASP A 1 84 ? -9.426 6.420 16.000 1.00 90.50 84 ASP A N 1
ATOM 650 C CA . ASP A 1 84 ? -9.671 6.269 17.436 1.00 90.50 84 ASP A CA 1
ATOM 651 C C . ASP A 1 84 ? -10.938 5.454 17.712 1.00 90.50 84 ASP A C 1
ATOM 653 O O . ASP A 1 84 ? -10.913 4.472 18.449 1.00 90.50 84 ASP A O 1
ATOM 657 N N . HIS A 1 85 ? -12.048 5.773 17.044 1.00 91.94 85 HIS A N 1
ATOM 658 C CA . HIS A 1 85 ? -13.278 4.993 17.150 1.00 91.94 85 HIS A CA 1
ATOM 659 C C . HIS A 1 85 ? -13.065 3.535 16.715 1.00 91.94 85 HIS A C 1
ATOM 661 O O . HIS A 1 85 ? -13.612 2.613 17.320 1.00 91.94 85 HIS A O 1
ATOM 667 N N . THR A 1 86 ? -12.244 3.292 15.691 1.00 94.56 86 THR A N 1
ATOM 668 C CA . THR A 1 86 ? -11.908 1.928 15.258 1.00 94.56 86 THR A CA 1
ATOM 669 C C . THR A 1 86 ? -11.072 1.187 16.303 1.00 94.56 86 THR A C 1
ATOM 671 O O . THR A 1 86 ? -11.326 0.008 16.550 1.00 94.56 86 THR A O 1
ATOM 674 N N . LEU A 1 87 ? -10.126 1.864 16.960 1.00 94.19 87 LEU A N 1
ATOM 675 C CA . LEU A 1 87 ? -9.346 1.307 18.068 1.00 94.19 87 LEU A CA 1
ATOM 676 C C . LEU A 1 87 ? -10.226 1.028 19.292 1.00 94.19 87 LEU A C 1
ATOM 678 O O . LEU A 1 87 ? -10.124 -0.045 19.884 1.00 94.19 87 LEU A O 1
ATOM 682 N N . HIS A 1 88 ? -11.144 1.934 19.631 1.00 93.81 88 HIS A N 1
ATOM 683 C CA . HIS A 1 88 ? -12.122 1.721 20.696 1.00 93.81 88 HIS A CA 1
ATOM 684 C C . HIS A 1 88 ? -13.019 0.509 20.398 1.00 93.81 88 HIS A C 1
ATOM 686 O O . HIS A 1 88 ? -13.208 -0.354 21.256 1.00 93.81 88 HIS A O 1
ATOM 692 N N . LEU A 1 89 ? -13.518 0.386 19.162 1.00 93.31 89 LEU A N 1
ATOM 693 C CA . LEU A 1 89 ? -14.273 -0.789 18.718 1.00 93.31 89 LEU A CA 1
ATOM 694 C C . LEU A 1 89 ? -13.456 -2.082 18.845 1.00 93.31 89 LEU A C 1
ATOM 696 O O . LEU A 1 89 ? -13.974 -3.104 19.299 1.00 93.31 89 LEU A O 1
ATOM 700 N N . ALA A 1 90 ? -12.181 -2.041 18.457 1.00 94.69 90 ALA A N 1
ATOM 701 C CA . ALA A 1 90 ? -11.280 -3.181 18.555 1.00 94.69 90 ALA A CA 1
ATOM 702 C C . ALA A 1 90 ? -11.090 -3.628 20.015 1.00 94.69 90 ALA A C 1
ATOM 704 O O . ALA A 1 90 ? -11.218 -4.819 20.310 1.00 94.69 90 ALA A O 1
ATOM 705 N N . CYS A 1 91 ? -10.838 -2.677 20.923 1.00 94.00 91 CYS A N 1
ATOM 706 C CA . CYS A 1 91 ? -10.358 -2.948 22.281 1.00 94.00 91 CYS A CA 1
ATOM 707 C C . CYS A 1 91 ? -11.462 -3.051 23.338 1.00 94.00 91 CYS A C 1
ATOM 709 O O . CYS A 1 91 ? -11.332 -3.850 24.265 1.00 94.00 91 CYS A O 1
ATOM 711 N N . PHE A 1 92 ? -12.538 -2.267 23.223 1.00 93.88 92 PHE A N 1
ATOM 712 C CA . PHE A 1 92 ? -13.475 -2.034 24.331 1.00 93.88 92 PHE A CA 1
ATOM 713 C C . PHE A 1 92 ? -14.937 -2.302 23.995 1.00 93.88 92 PHE A C 1
ATOM 715 O O . PHE A 1 92 ? -15.685 -2.682 24.894 1.00 93.88 92 PHE A O 1
ATOM 722 N N . ALA A 1 93 ? -15.346 -2.181 22.730 1.00 90.81 93 ALA A N 1
ATOM 723 C CA . ALA A 1 93 ? -16.746 -2.393 22.369 1.00 90.81 93 ALA A CA 1
ATOM 724 C C . ALA A 1 93 ? -17.237 -3.816 22.705 1.00 90.81 93 ALA A C 1
ATOM 726 O O . ALA A 1 93 ? -16.428 -4.759 22.716 1.00 90.81 93 ALA A O 1
ATOM 727 N N . PRO A 1 94 ? -18.551 -3.989 22.946 1.00 92.88 94 PRO A N 1
ATOM 728 C CA . PRO A 1 94 ? -19.167 -5.299 23.101 1.00 92.88 94 PRO A CA 1
ATOM 729 C C . PRO A 1 94 ? -18.822 -6.242 21.944 1.00 92.88 94 PRO A C 1
ATOM 731 O O . PRO A 1 94 ? -18.691 -5.829 20.788 1.00 92.88 94 PRO A O 1
ATOM 734 N N . LEU A 1 95 ? -18.725 -7.542 22.238 1.00 92.75 95 LEU A N 1
ATOM 735 C CA . LEU A 1 95 ? -18.433 -8.550 21.212 1.00 92.75 95 LEU A CA 1
ATOM 736 C C . LEU A 1 95 ? -19.493 -8.576 20.104 1.00 92.75 95 LEU A C 1
ATOM 738 O O . LEU A 1 95 ? -19.164 -8.891 18.962 1.00 92.75 95 LEU A O 1
ATOM 742 N N . GLU A 1 96 ? -20.738 -8.212 20.411 1.00 90.12 96 GLU A N 1
ATOM 743 C CA . GLU A 1 96 ? -21.819 -8.093 19.430 1.00 90.12 96 GLU A CA 1
ATOM 744 C C . GLU A 1 96 ? -21.498 -7.039 18.362 1.00 90.12 96 GLU A C 1
ATOM 746 O O . GLU A 1 96 ? -21.556 -7.340 17.165 1.00 90.12 96 GLU A O 1
ATOM 751 N N . ASP A 1 97 ? -21.043 -5.855 18.773 1.00 89.69 97 ASP A N 1
ATOM 752 C CA . ASP A 1 97 ? -20.666 -4.768 17.866 1.00 89.69 97 ASP A CA 1
ATOM 753 C C . ASP A 1 97 ? -19.425 -5.119 17.042 1.00 89.69 97 ASP A C 1
ATOM 755 O O . ASP A 1 97 ? -19.371 -4.873 15.830 1.00 89.69 97 ASP A O 1
ATOM 759 N N . LEU A 1 98 ? -18.438 -5.759 17.675 1.00 91.88 98 LEU A N 1
ATOM 760 C CA . LEU A 1 98 ? -17.230 -6.222 16.997 1.00 91.88 98 LEU A CA 1
ATOM 761 C C . LEU A 1 98 ? -17.554 -7.322 15.971 1.00 91.88 98 LEU A C 1
ATOM 763 O O . LEU A 1 98 ? -17.057 -7.296 14.841 1.00 91.88 98 LEU A O 1
ATOM 767 N N . SER A 1 99 ? -18.463 -8.242 16.306 1.00 90.19 99 SER A N 1
ATOM 768 C CA . SER A 1 99 ? -18.878 -9.340 15.424 1.00 90.19 99 SER A CA 1
ATOM 769 C C . SER A 1 99 ? -19.524 -8.855 14.123 1.00 90.19 99 SER A C 1
ATOM 771 O O . SER A 1 99 ? -19.566 -9.592 13.136 1.00 90.19 99 SER A O 1
ATOM 773 N N . ALA A 1 100 ? -20.047 -7.625 14.081 1.00 87.62 100 ALA A N 1
ATOM 774 C CA . ALA A 1 100 ? -20.598 -7.026 12.864 1.00 87.62 100 ALA A CA 1
ATOM 775 C C . ALA A 1 100 ? -19.516 -6.614 11.844 1.00 87.62 100 ALA A C 1
ATOM 777 O O . ALA A 1 100 ? -19.837 -6.266 10.699 1.00 87.62 100 ALA A O 1
ATOM 778 N N . ARG A 1 101 ? -18.243 -6.620 12.257 1.00 89.44 101 ARG A N 1
ATOM 779 C CA . ARG A 1 101 ? -17.099 -6.124 11.480 1.00 89.44 101 ARG A CA 1
ATOM 780 C C . ARG A 1 101 ? -16.029 -7.182 11.246 1.00 89.44 101 ARG A C 1
ATOM 782 O O . ARG A 1 101 ? -15.376 -7.122 10.210 1.00 89.44 101 ARG A O 1
ATOM 789 N N . VAL A 1 102 ? -15.894 -8.155 12.145 1.00 93.62 102 VAL A N 1
ATOM 790 C CA . VAL A 1 102 ? -14.891 -9.222 12.037 1.00 93.62 102 VAL A CA 1
ATOM 791 C C . VAL A 1 102 ? -15.508 -10.613 12.189 1.00 93.62 102 VAL A C 1
ATOM 793 O O . VAL A 1 102 ? -16.540 -10.788 12.839 1.00 93.62 102 VAL A O 1
ATOM 796 N N . GLY A 1 103 ? -14.865 -11.604 11.569 1.00 91.06 103 GLY A N 1
ATOM 797 C CA . GLY A 1 103 ? -15.376 -12.965 11.435 1.00 91.06 103 GLY A CA 1
ATOM 798 C C . GLY A 1 103 ? -15.540 -13.721 12.741 1.00 91.06 103 GLY A C 1
ATOM 799 O O . GLY A 1 103 ? -16.568 -14.368 12.949 1.00 91.06 103 GLY A O 1
ATOM 800 N N . LYS A 1 104 ? -14.545 -13.635 13.625 1.00 92.88 104 LYS A N 1
ATOM 801 C CA . LYS A 1 104 ? -14.586 -14.280 14.939 1.00 92.88 104 LYS A CA 1
ATOM 802 C C . LYS A 1 104 ? -14.132 -13.282 15.999 1.00 92.88 104 LYS A C 1
ATOM 804 O O . LYS A 1 104 ? -12.944 -13.164 16.282 1.00 92.88 104 LYS A O 1
ATOM 809 N N . ALA A 1 105 ? -15.090 -12.540 16.548 1.00 93.94 105 ALA A N 1
ATOM 810 C CA . ALA A 1 105 ? -14.829 -11.451 17.491 1.00 93.94 105 ALA A CA 1
ATOM 811 C C . ALA A 1 105 ? -14.133 -11.908 18.787 1.00 93.94 105 ALA A C 1
ATOM 813 O O . ALA A 1 105 ? -13.312 -11.162 19.309 1.00 93.94 105 ALA A O 1
ATOM 814 N N . GLY A 1 106 ? -14.422 -13.126 19.270 1.00 93.81 106 GLY A N 1
ATOM 815 C CA . GLY A 1 106 ? -13.739 -13.721 20.428 1.00 93.81 106 GLY A CA 1
ATOM 816 C C . GLY A 1 106 ? -12.240 -13.886 20.179 1.00 93.81 106 GLY A C 1
ATOM 817 O O . GLY A 1 106 ? -11.446 -13.236 20.847 1.00 93.81 106 GLY A O 1
ATOM 818 N N . GLU A 1 107 ? -11.868 -14.630 19.128 1.00 93.88 107 GLU A N 1
ATOM 819 C CA . GLU A 1 107 ? -10.461 -14.800 18.722 1.00 93.88 107 GLU A CA 1
ATOM 820 C C . GLU A 1 107 ? -9.775 -13.450 18.445 1.00 93.88 107 GLU A C 1
ATOM 822 O O . GLU A 1 107 ? -8.615 -13.261 18.794 1.00 93.88 107 GLU A O 1
ATOM 827 N N . PHE A 1 108 ? -10.476 -12.484 17.838 1.00 95.31 108 PHE A N 1
ATOM 828 C CA . PHE A 1 108 ? -9.923 -11.141 17.624 1.00 95.31 108 PHE A CA 1
ATOM 829 C C . PHE A 1 108 ? -9.560 -10.467 18.957 1.00 95.31 108 PHE A C 1
ATOM 831 O O . PHE A 1 108 ? -8.474 -9.908 19.084 1.00 95.31 108 PHE A O 1
ATOM 838 N N . ARG A 1 109 ? -10.459 -10.514 19.951 1.00 93.75 109 ARG A N 1
ATOM 839 C CA . ARG A 1 109 ? -10.255 -9.870 21.256 1.00 93.75 109 ARG A CA 1
ATOM 840 C C . ARG A 1 109 ? -9.211 -10.599 22.104 1.00 93.75 109 ARG A C 1
ATOM 842 O O . ARG A 1 109 ? -8.454 -9.931 22.795 1.00 93.75 109 ARG A O 1
ATOM 849 N N . GLU A 1 110 ? -9.129 -11.925 22.017 1.00 94.12 110 GLU A N 1
ATOM 850 C CA . GLU A 1 110 ? -8.076 -12.727 22.665 1.00 94.12 110 GLU A CA 1
ATOM 851 C C . GLU A 1 110 ? -6.675 -12.338 22.175 1.00 94.12 110 GLU A C 1
ATOM 853 O O . GLU A 1 110 ? -5.731 -12.312 22.957 1.00 94.12 110 GLU A O 1
ATOM 858 N N . ASN A 1 111 ? -6.551 -11.971 20.897 1.00 93.25 111 ASN A N 1
ATOM 859 C CA . ASN A 1 111 ? -5.285 -11.574 20.282 1.00 93.25 111 ASN A CA 1
ATOM 860 C C . ASN A 1 111 ? -5.067 -10.048 20.245 1.00 93.25 111 ASN A C 1
ATOM 862 O O . ASN A 1 111 ? -4.236 -9.562 19.477 1.00 93.25 111 ASN A O 1
ATOM 866 N N . ILE A 1 112 ? -5.809 -9.267 21.041 1.00 93.31 112 ILE A N 1
ATOM 867 C CA . ILE A 1 112 ? -5.731 -7.798 20.989 1.00 93.31 112 ILE A CA 1
ATOM 868 C C . ILE A 1 112 ? -4.357 -7.265 21.410 1.00 93.31 112 ILE A C 1
ATOM 870 O O . ILE A 1 112 ? -3.921 -6.241 20.895 1.00 93.31 112 ILE A O 1
ATOM 874 N N . SER A 1 113 ? -3.641 -7.965 22.292 1.00 90.56 113 SER A N 1
ATOM 875 C CA . SER A 1 113 ? -2.277 -7.602 22.701 1.00 90.56 113 SER A CA 1
ATOM 876 C C . SER A 1 113 ? -1.291 -7.627 21.527 1.00 90.56 113 SER A C 1
ATOM 878 O O . SER A 1 113 ? -0.347 -6.842 21.494 1.00 90.56 113 SER A O 1
ATOM 880 N N . ASP A 1 114 ? -1.534 -8.474 20.526 1.00 91.06 114 ASP A N 1
ATOM 881 C CA . ASP A 1 114 ? -0.749 -8.571 19.294 1.00 91.06 114 ASP A CA 1
ATOM 882 C C . ASP A 1 114 ? -1.395 -7.816 18.117 1.00 91.06 114 ASP A C 1
ATOM 884 O O . ASP A 1 114 ? -1.053 -8.056 16.957 1.00 91.06 114 ASP A O 1
ATOM 888 N N . LEU A 1 115 ? -2.317 -6.883 18.395 1.00 94.44 115 LEU A N 1
ATOM 889 C CA . LEU A 1 115 ? -2.931 -6.038 17.372 1.00 94.44 115 LEU A CA 1
ATOM 890 C C . LEU A 1 115 ? -1.863 -5.268 16.587 1.00 94.44 115 LEU A C 1
ATOM 892 O O . LEU A 1 115 ? -1.018 -4.574 17.157 1.00 94.44 115 LEU A O 1
ATOM 896 N N . VAL A 1 116 ? -1.971 -5.328 15.259 1.00 95.44 116 VAL A N 1
ATOM 897 C CA . VAL A 1 116 ? -1.106 -4.575 14.345 1.00 95.44 116 VAL A CA 1
ATOM 898 C C . VAL A 1 116 ? -1.900 -3.472 13.655 1.00 95.44 116 VAL A C 1
ATOM 900 O O . VAL A 1 116 ? -2.920 -3.737 13.012 1.00 95.44 116 VAL A O 1
ATOM 903 N N . VAL A 1 117 ? -1.412 -2.232 13.730 1.00 96.25 117 VAL A N 1
ATOM 904 C CA . VAL A 1 117 ? -1.944 -1.133 12.910 1.00 96.25 117 VAL A CA 1
ATOM 905 C C . VAL A 1 117 ? -1.148 -1.074 11.612 1.00 96.25 117 VAL A C 1
ATOM 907 O O . VAL A 1 117 ? 0.055 -0.835 11.628 1.00 96.25 117 VAL A O 1
ATOM 910 N N . VAL A 1 118 ? -1.804 -1.305 10.477 1.00 95.81 118 VAL A N 1
ATOM 911 C CA . VAL A 1 118 ? -1.167 -1.335 9.154 1.00 95.81 118 VAL A CA 1
ATOM 912 C C . VAL A 1 118 ? -1.565 -0.096 8.365 1.00 95.81 118 VAL A C 1
ATOM 914 O O . VAL A 1 118 ? -2.728 0.079 8.005 1.00 95.81 118 VAL A O 1
ATOM 917 N N . CYS A 1 119 ? -0.588 0.737 8.032 1.00 95.44 119 CYS A N 1
ATOM 918 C CA . CYS A 1 119 ? -0.735 1.818 7.067 1.00 95.44 119 CYS A CA 1
ATOM 919 C C . CYS A 1 119 ? -0.309 1.312 5.693 1.00 95.44 119 CYS A C 1
ATOM 921 O O . CYS A 1 119 ? 0.718 0.644 5.553 1.00 95.44 119 CYS A O 1
ATOM 923 N N . SER A 1 120 ? -1.111 1.580 4.666 1.00 92.81 120 SER A N 1
ATOM 924 C CA . SER A 1 120 ? -0.753 1.162 3.310 1.00 92.81 120 SER A CA 1
ATOM 925 C C . SER A 1 120 ? -1.350 2.057 2.244 1.00 92.81 120 SER A C 1
ATOM 927 O O . SER A 1 120 ? -2.500 2.492 2.355 1.00 92.81 120 SER A O 1
ATOM 929 N N . ASP A 1 121 ? -0.566 2.283 1.193 1.00 93.25 121 ASP A N 1
ATOM 930 C CA . ASP A 1 121 ? -0.991 3.050 0.030 1.00 93.25 121 ASP A CA 1
ATOM 931 C C . ASP A 1 121 ? -0.256 2.632 -1.254 1.00 93.25 121 ASP A C 1
ATOM 933 O O . ASP A 1 121 ? 0.773 1.950 -1.234 1.00 93.25 121 ASP A O 1
ATOM 937 N N . GLN A 1 122 ? -0.819 3.021 -2.394 1.00 92.25 122 GLN A N 1
ATOM 938 C CA . GLN A 1 122 ? -0.365 2.679 -3.733 1.00 92.25 122 GLN A CA 1
ATOM 939 C C . GLN A 1 122 ? 0.599 3.728 -4.287 1.00 92.25 122 GLN A C 1
ATOM 941 O O . GLN A 1 122 ? 0.233 4.860 -4.594 1.00 92.25 122 GLN A O 1
ATOM 946 N N . ILE A 1 123 ? 1.830 3.304 -4.552 1.00 93.06 123 ILE A N 1
ATOM 947 C CA . ILE A 1 123 ? 2.880 4.125 -5.141 1.00 93.06 123 ILE A CA 1
ATOM 948 C C . ILE A 1 123 ? 3.040 3.754 -6.619 1.00 93.06 123 ILE A C 1
ATOM 950 O O . ILE A 1 123 ? 3.530 2.665 -6.930 1.00 93.06 123 ILE A O 1
ATOM 954 N N . PRO A 1 124 ? 2.687 4.635 -7.572 1.00 91.56 124 PRO A N 1
ATOM 955 C CA . PRO A 1 124 ? 2.996 4.387 -8.972 1.00 91.56 124 PRO A CA 1
ATOM 956 C C . PRO A 1 124 ? 4.506 4.529 -9.211 1.00 91.56 124 PRO A C 1
ATOM 958 O O . PRO A 1 124 ? 5.115 5.534 -8.827 1.00 91.56 124 PRO A O 1
ATOM 961 N N . LEU A 1 125 ? 5.093 3.532 -9.872 1.00 89.75 125 LEU A N 1
ATOM 962 C CA . LEU A 1 125 ? 6.494 3.500 -10.275 1.00 89.75 125 LEU A CA 1
ATOM 963 C C . LEU A 1 125 ? 6.603 3.367 -11.795 1.00 89.75 125 LEU A C 1
ATOM 965 O O . LEU A 1 125 ? 6.033 2.459 -12.402 1.00 89.75 125 LEU A O 1
ATOM 969 N N . TRP A 1 126 ? 7.419 4.225 -12.396 1.00 85.44 126 TRP A N 1
ATOM 970 C CA . TRP A 1 126 ? 7.856 4.108 -13.787 1.00 85.44 126 TRP A CA 1
ATOM 971 C C . TRP A 1 126 ? 9.247 3.499 -13.814 1.00 85.44 126 TRP A C 1
ATOM 973 O O . TRP A 1 126 ? 10.227 4.145 -14.173 1.00 85.44 126 TRP A O 1
ATOM 983 N N . ILE A 1 127 ? 9.340 2.254 -13.353 1.00 76.31 127 ILE A N 1
ATOM 984 C CA . ILE A 1 127 ? 10.633 1.664 -13.008 1.00 76.31 127 ILE A CA 1
ATOM 985 C C . ILE A 1 127 ? 11.529 1.444 -14.231 1.00 76.31 127 ILE A C 1
ATOM 987 O O . ILE A 1 127 ? 12.739 1.437 -14.097 1.00 76.31 127 ILE A O 1
ATOM 991 N N . LYS A 1 128 ? 10.954 1.294 -15.432 1.00 73.88 128 LYS A N 1
ATOM 992 C CA . LYS A 1 128 ? 11.727 1.170 -16.677 1.00 73.88 128 LYS A CA 1
ATOM 993 C C . LYS A 1 128 ? 11.965 2.495 -17.393 1.00 73.88 128 LYS A C 1
ATOM 995 O O . LYS A 1 128 ? 12.642 2.488 -18.418 1.00 73.88 128 LYS A O 1
ATOM 1000 N N . SER A 1 129 ? 11.418 3.607 -16.898 1.00 63.50 129 SER A N 1
ATOM 1001 C CA . SER A 1 129 ? 11.666 4.902 -17.527 1.00 63.50 129 SER A CA 1
ATOM 1002 C C . SER A 1 129 ? 13.158 5.200 -17.442 1.00 63.50 129 SER A C 1
ATOM 1004 O O . SER A 1 129 ? 13.726 5.251 -16.352 1.00 63.50 129 SER A O 1
ATOM 1006 N N . GLY A 1 130 ? 13.800 5.346 -18.600 1.00 59.00 130 GLY A N 1
ATOM 1007 C CA . GLY A 1 130 ? 15.139 5.918 -18.676 1.00 59.00 130 GLY A CA 1
ATOM 1008 C C . GLY A 1 130 ? 15.118 7.394 -18.288 1.00 59.00 130 GLY A C 1
ATOM 1009 O O . GLY A 1 130 ? 14.052 7.982 -18.068 1.00 59.00 130 GLY A O 1
ATOM 1010 N N . SER A 1 131 ? 16.296 8.015 -18.240 1.00 52.31 131 SER A N 1
ATOM 1011 C CA . SER A 1 131 ? 16.363 9.470 -18.248 1.00 52.31 131 SER A CA 1
ATOM 1012 C C . SER A 1 131 ? 15.774 9.972 -19.566 1.00 52.31 131 SER A C 1
ATOM 1014 O O . SER A 1 131 ? 16.313 9.680 -20.626 1.00 52.31 131 SER A O 1
ATOM 1016 N N . GLU A 1 132 ? 14.723 10.790 -19.515 1.00 52.50 132 GLU A N 1
ATOM 1017 C CA . GLU A 1 132 ? 14.216 11.535 -20.687 1.00 52.50 132 GLU A CA 1
ATOM 1018 C C . GLU A 1 132 ? 15.241 12.555 -21.230 1.00 52.50 132 GLU A C 1
ATOM 1020 O O . GLU A 1 132 ? 14.982 13.281 -22.187 1.00 52.50 132 GLU A O 1
ATOM 1025 N N . ARG A 1 133 ? 16.404 12.660 -20.576 1.00 54.62 133 ARG A N 1
ATOM 1026 C CA . ARG A 1 133 ? 17.508 13.526 -20.965 1.00 54.62 133 ARG A CA 1
ATOM 1027 C C . ARG A 1 133 ? 18.362 12.808 -21.998 1.00 54.62 133 ARG A C 1
ATOM 1029 O O . ARG A 1 133 ? 18.996 11.804 -21.688 1.00 54.62 133 ARG A O 1
ATOM 1036 N N . GLU A 1 134 ? 18.404 13.378 -23.190 1.00 58.69 134 GLU A N 1
ATOM 1037 C CA . GLU A 1 134 ? 19.283 12.948 -24.270 1.00 58.69 134 GLU A CA 1
ATOM 1038 C C . GLU A 1 134 ? 20.403 13.965 -24.479 1.00 58.69 134 GLU A C 1
ATOM 1040 O O . GLU A 1 134 ? 20.229 15.169 -24.256 1.00 58.69 134 GLU A O 1
ATOM 1045 N N . LEU A 1 135 ? 21.568 13.470 -24.895 1.00 55.22 135 LEU A N 1
ATOM 1046 C CA . LEU A 1 135 ? 22.676 14.311 -25.322 1.00 55.22 135 LEU A CA 1
ATOM 1047 C C . LEU A 1 135 ? 22.443 14.710 -26.777 1.00 55.22 135 LEU A C 1
ATOM 1049 O O . LEU A 1 135 ? 22.364 13.852 -27.651 1.00 55.22 135 LEU A O 1
ATOM 1053 N N . PHE A 1 136 ? 22.359 16.014 -27.019 1.00 60.78 136 PHE A N 1
ATOM 1054 C CA . PHE A 1 136 ? 22.277 16.590 -28.356 1.00 60.78 136 PHE A CA 1
ATOM 1055 C C . PHE A 1 136 ? 23.561 17.353 -28.641 1.00 60.78 136 PHE A C 1
ATOM 1057 O O . PHE A 1 136 ? 24.051 18.088 -27.780 1.00 60.78 136 PHE A O 1
ATOM 1064 N N . ALA A 1 137 ? 24.090 17.211 -29.851 1.00 52.62 137 ALA A N 1
ATOM 1065 C CA . ALA A 1 137 ? 25.198 18.046 -30.284 1.00 52.62 137 ALA A CA 1
ATOM 1066 C C . ALA A 1 137 ? 24.743 19.512 -30.418 1.00 52.62 137 ALA A C 1
ATOM 1068 O O . ALA A 1 137 ? 23.570 19.803 -30.658 1.00 52.62 137 ALA A O 1
ATOM 1069 N N . GLU A 1 138 ? 25.672 20.461 -30.307 1.00 49.09 138 GLU A N 1
ATOM 1070 C CA . GLU A 1 138 ? 25.360 21.899 -30.354 1.00 49.09 138 GLU A CA 1
ATOM 1071 C C . GLU A 1 138 ? 24.598 22.305 -31.635 1.00 49.09 138 GLU A C 1
ATOM 1073 O O . GLU A 1 138 ? 23.673 23.118 -31.601 1.00 49.09 138 GLU A O 1
ATOM 1078 N N . TRP A 1 139 ? 24.896 21.654 -32.763 1.00 58.47 139 TRP A N 1
ATOM 1079 C CA . TRP A 1 139 ? 24.216 21.877 -34.043 1.00 58.47 139 TRP A CA 1
ATOM 1080 C C . TRP A 1 139 ? 22.798 21.271 -34.125 1.00 58.47 139 TRP A C 1
ATOM 1082 O O . TRP A 1 139 ? 22.018 21.674 -34.990 1.00 58.47 139 TRP A O 1
ATOM 1092 N N . GLU A 1 140 ? 22.437 20.341 -33.234 1.00 53.22 140 GLU A N 1
ATOM 1093 C CA . GLU A 1 140 ? 21.070 19.815 -33.045 1.00 53.22 140 GLU A CA 1
ATOM 1094 C C . GLU A 1 140 ? 20.251 20.688 -32.079 1.00 53.22 140 GLU A C 1
ATOM 1096 O O . GLU A 1 140 ? 19.024 20.582 -31.997 1.00 53.22 140 GLU A O 1
ATOM 1101 N N . HIS A 1 141 ? 20.923 21.574 -31.338 1.00 48.88 141 HIS A N 1
ATOM 1102 C CA . HIS A 1 141 ? 20.299 22.459 -30.366 1.00 48.88 141 HIS A CA 1
ATOM 1103 C C . HIS A 1 141 ? 19.597 23.669 -31.008 1.00 48.88 141 HIS A C 1
ATOM 1105 O O . HIS A 1 141 ? 18.664 24.201 -30.407 1.00 48.88 141 HIS A O 1
ATOM 1111 N N . GLN A 1 142 ? 19.993 24.087 -32.218 1.00 59.62 142 GLN A N 1
ATOM 1112 C CA . GLN A 1 142 ? 19.424 25.248 -32.915 1.00 59.62 142 GLN A CA 1
ATOM 1113 C C . GLN A 1 142 ? 18.354 24.835 -33.949 1.00 59.62 142 GLN A C 1
ATOM 1115 O O . GLN A 1 142 ? 18.696 24.463 -35.077 1.00 59.62 142 GLN A O 1
ATOM 1120 N N . PRO A 1 143 ? 17.048 24.885 -33.616 1.00 56.28 143 PRO A N 1
ATOM 1121 C CA . PRO A 1 143 ? 16.001 24.564 -34.577 1.00 56.28 143 PRO A CA 1
ATOM 1122 C C . PRO A 1 143 ? 15.948 25.622 -35.686 1.00 56.28 143 PRO A C 1
ATOM 1124 O O . PRO A 1 143 ? 15.884 26.821 -35.423 1.00 56.28 143 PRO A O 1
ATOM 1127 N N . LEU A 1 144 ? 15.930 25.175 -36.944 1.00 60.69 144 LEU A N 1
ATOM 1128 C CA . LEU A 1 144 ? 15.665 26.064 -38.076 1.00 60.69 144 LEU A CA 1
ATOM 1129 C C . LEU A 1 144 ? 14.221 26.596 -38.012 1.00 60.69 144 LEU A C 1
ATOM 1131 O O . LEU A 1 144 ? 13.321 25.862 -37.588 1.00 60.69 144 LEU A O 1
ATOM 1135 N N . PRO A 1 145 ? 13.959 27.823 -38.497 1.00 65.50 145 PRO A N 1
ATOM 1136 C CA . PRO A 1 145 ? 12.603 28.341 -38.627 1.00 65.50 145 PRO A CA 1
ATOM 1137 C C . PRO A 1 145 ? 11.699 27.385 -39.419 1.00 65.50 145 PRO A C 1
ATOM 1139 O O . PRO A 1 145 ? 12.099 26.814 -40.436 1.00 65.50 145 PRO A O 1
ATOM 1142 N N . GLN A 1 146 ? 10.447 27.231 -38.978 1.00 56.34 146 GLN A N 1
ATOM 1143 C CA . GLN A 1 146 ? 9.496 26.249 -39.524 1.00 56.34 146 GLN A CA 1
ATOM 1144 C C . GLN A 1 146 ? 9.240 26.412 -41.036 1.00 56.34 146 GLN A C 1
ATOM 1146 O O . GLN A 1 146 ? 8.927 25.439 -41.723 1.00 56.34 146 GLN A O 1
ATOM 1151 N N . GLN A 1 147 ? 9.406 27.625 -41.569 1.00 66.25 147 GLN A N 1
ATOM 1152 C CA . GLN A 1 147 ? 9.312 27.919 -43.003 1.00 66.25 147 GLN A CA 1
ATOM 1153 C C . GLN A 1 147 ? 10.411 27.213 -43.811 1.00 66.25 147 GLN A C 1
ATOM 1155 O O . GLN A 1 147 ? 10.111 26.562 -44.810 1.00 66.25 147 GLN A O 1
ATOM 1160 N N . VAL A 1 148 ? 11.652 27.230 -43.317 1.00 68.62 148 VAL A N 1
ATOM 1161 C CA . VAL A 1 148 ? 12.806 26.567 -43.948 1.00 68.62 148 VAL A CA 1
ATOM 1162 C C . VAL A 1 148 ? 12.634 25.046 -43.933 1.00 68.62 148 VAL A C 1
ATOM 1164 O O . VAL A 1 148 ? 12.954 24.365 -44.906 1.00 68.62 148 VAL A O 1
ATOM 1167 N N . LEU A 1 149 ? 12.077 24.500 -42.846 1.00 58.62 149 LEU A N 1
ATOM 1168 C CA . LEU A 1 149 ? 11.718 23.081 -42.741 1.00 58.62 149 LEU A CA 1
ATOM 1169 C C . LEU A 1 149 ? 10.688 22.674 -43.803 1.00 58.62 149 LEU A C 1
ATOM 1171 O O . LEU A 1 149 ? 10.868 21.657 -44.471 1.00 58.62 149 LEU A O 1
ATOM 1175 N N . ARG A 1 150 ? 9.634 23.479 -43.994 1.00 62.75 150 ARG A N 1
ATOM 1176 C CA . ARG A 1 150 ? 8.584 23.223 -44.995 1.00 62.75 150 ARG A CA 1
ATOM 1177 C C . ARG A 1 150 ? 9.106 23.313 -46.426 1.00 62.75 150 ARG A C 1
ATOM 1179 O O . ARG A 1 150 ? 8.746 22.472 -47.245 1.00 62.75 150 ARG A O 1
ATOM 1186 N N . GLU A 1 151 ? 9.970 24.279 -46.726 1.00 68.69 151 GLU A N 1
ATOM 1187 C CA . GLU A 1 151 ? 10.608 24.384 -48.043 1.00 68.69 151 GLU A CA 1
ATOM 1188 C C . GLU A 1 151 ? 11.522 23.198 -48.343 1.00 68.69 151 GLU A C 1
ATOM 1190 O O . GLU A 1 151 ? 11.471 22.649 -49.443 1.00 68.69 151 GLU A O 1
ATOM 1195 N N . ARG A 1 152 ? 12.321 22.752 -47.368 1.00 68.44 152 ARG A N 1
ATOM 1196 C CA . ARG A 1 152 ? 13.174 21.565 -47.528 1.00 68.44 152 ARG A CA 1
ATOM 1197 C C . ARG A 1 152 ? 12.355 20.292 -47.719 1.00 68.44 152 ARG A C 1
ATOM 1199 O O . ARG A 1 152 ? 12.695 19.489 -48.578 1.00 68.44 152 ARG A O 1
ATOM 1206 N N . LEU A 1 153 ? 11.259 20.130 -4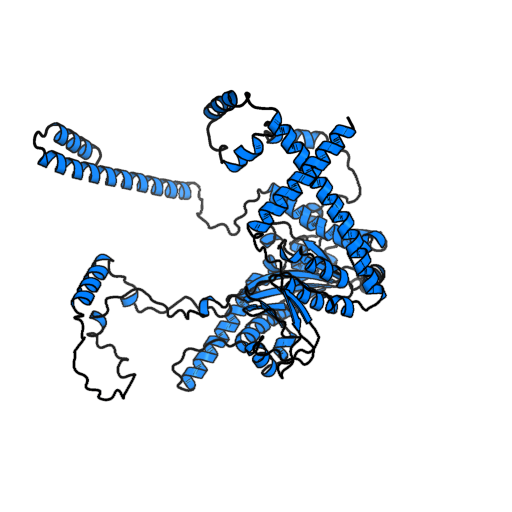6.976 1.00 57.25 153 LEU A N 1
ATOM 1207 C CA . LEU A 1 153 ? 10.322 19.012 -47.145 1.00 57.25 153 LEU A CA 1
ATOM 1208 C C . LEU A 1 153 ? 9.643 19.021 -48.516 1.00 57.25 153 LEU A C 1
ATOM 1210 O O . LEU A 1 153 ? 9.489 17.959 -49.113 1.00 57.25 153 LEU A O 1
ATOM 1214 N N . ARG A 1 154 ? 9.270 20.201 -49.028 1.00 62.97 154 ARG A N 1
ATOM 1215 C CA . ARG A 1 154 ? 8.764 20.355 -50.400 1.00 62.97 154 ARG A CA 1
ATOM 1216 C C . ARG A 1 154 ? 9.813 19.947 -51.426 1.00 62.97 154 ARG A C 1
ATOM 1218 O O . ARG A 1 154 ? 9.505 19.160 -52.308 1.00 62.97 154 ARG A O 1
ATOM 1225 N N . LYS A 1 155 ? 11.050 20.432 -51.284 1.00 67.75 155 LYS A N 1
ATOM 1226 C CA . LYS A 1 155 ? 12.160 20.081 -52.182 1.00 67.75 155 LYS A CA 1
ATOM 1227 C C . LYS A 1 155 ? 12.483 18.586 -52.150 1.00 67.75 155 LYS A C 1
ATOM 1229 O O . LYS A 1 155 ? 12.714 18.014 -53.201 1.00 67.75 155 LYS A O 1
ATOM 1234 N N . HIS A 1 156 ? 12.439 17.950 -50.979 1.00 60.88 156 HIS A N 1
ATOM 1235 C CA . HIS A 1 156 ? 12.639 16.505 -50.844 1.00 60.88 156 HIS A CA 1
ATOM 1236 C C . HIS A 1 156 ? 11.513 15.698 -51.507 1.00 60.88 156 HIS A C 1
ATOM 1238 O O . HIS A 1 156 ? 11.798 14.747 -52.221 1.00 60.88 156 HIS A O 1
ATOM 1244 N N . HIS A 1 157 ? 10.242 16.078 -51.322 1.00 53.50 157 HIS A N 1
ATOM 1245 C CA . HIS A 1 157 ? 9.122 15.409 -52.005 1.00 53.50 157 HIS A CA 1
ATOM 1246 C C . HIS A 1 157 ? 9.157 15.603 -53.525 1.00 53.50 157 HIS A C 1
ATOM 1248 O O . HIS A 1 157 ? 8.783 14.700 -54.255 1.00 53.50 157 HIS A O 1
ATOM 1254 N N . LEU A 1 158 ? 9.636 16.754 -54.002 1.00 59.00 158 LEU A N 1
ATOM 1255 C CA . LEU A 1 158 ? 9.829 17.017 -55.431 1.00 59.00 158 LEU A CA 1
ATOM 1256 C C . LEU A 1 158 ? 11.053 16.288 -56.017 1.00 59.00 158 LEU A C 1
ATOM 1258 O O . LEU A 1 158 ? 11.138 16.136 -57.230 1.00 59.00 158 LEU A O 1
ATOM 1262 N N . ALA A 1 159 ? 11.995 15.853 -55.174 1.00 52.66 159 ALA A N 1
ATOM 1263 C CA . ALA A 1 159 ? 13.217 15.154 -55.573 1.00 52.66 159 ALA A CA 1
ATOM 1264 C C . ALA A 1 159 ? 13.123 13.620 -55.468 1.00 52.66 159 ALA A C 1
ATOM 1266 O O . ALA A 1 159 ? 14.076 12.943 -55.844 1.00 52.66 159 ALA A O 1
ATOM 1267 N N . SER A 1 160 ? 12.003 13.069 -54.986 1.00 44.88 160 SER A N 1
ATOM 1268 C CA . SER A 1 160 ? 11.678 11.643 -55.107 1.00 44.88 160 SER A CA 1
ATOM 1269 C C . SER A 1 160 ? 10.734 11.436 -56.294 1.00 44.88 160 SER A C 1
ATOM 1271 O O . SER A 1 160 ? 9.521 11.450 -56.093 1.00 44.88 160 SER A O 1
ATOM 1273 N N . PRO A 1 161 ? 11.234 11.265 -57.531 1.00 42.00 161 PRO A N 1
ATOM 1274 C CA . PRO A 1 161 ? 10.429 10.658 -58.574 1.00 42.00 161 PRO A CA 1
ATOM 1275 C C . PRO A 1 161 ? 10.266 9.169 -58.251 1.00 42.00 161 PRO A C 1
ATOM 1277 O O . PRO A 1 161 ? 11.228 8.499 -57.867 1.00 42.00 161 PRO A O 1
ATOM 1280 N N . ASP A 1 162 ? 9.040 8.677 -58.390 1.00 43.25 162 ASP A N 1
ATOM 1281 C CA . ASP A 1 162 ? 8.689 7.263 -58.334 1.00 43.25 162 ASP A CA 1
ATOM 1282 C C . ASP A 1 162 ? 9.681 6.417 -59.150 1.00 43.25 162 ASP A C 1
ATOM 1284 O O . ASP A 1 162 ? 9.704 6.471 -60.378 1.00 43.25 162 ASP A O 1
ATOM 1288 N N . GLN A 1 163 ? 10.491 5.599 -58.474 1.00 40.41 163 GLN A N 1
ATOM 1289 C CA . GLN A 1 163 ? 11.120 4.438 -59.100 1.00 40.41 163 GLN A CA 1
ATOM 1290 C C . GLN A 1 163 ? 10.164 3.255 -58.971 1.00 40.41 163 GLN A C 1
ATOM 1292 O O . GLN A 1 163 ? 10.338 2.369 -58.139 1.00 40.41 163 GLN A O 1
ATOM 1297 N N . ILE A 1 164 ? 9.133 3.264 -59.810 1.00 37.88 164 ILE A N 1
ATOM 1298 C CA . ILE A 1 164 ? 8.540 2.032 -60.320 1.00 37.88 164 ILE A CA 1
ATOM 1299 C C . ILE A 1 164 ? 9.168 1.851 -61.701 1.00 37.88 164 ILE A C 1
ATOM 1301 O O . ILE A 1 164 ? 8.743 2.474 -62.669 1.00 37.88 164 ILE A O 1
ATOM 1305 N N . SER A 1 165 ? 10.242 1.065 -61.778 1.00 35.47 165 SER A N 1
ATOM 1306 C CA . SER A 1 165 ? 10.774 0.573 -63.051 1.00 35.47 165 SER A CA 1
ATOM 1307 C C . SER A 1 165 ? 10.270 -0.848 -63.284 1.00 35.47 165 SER A C 1
ATOM 1309 O O . SER A 1 165 ? 10.485 -1.738 -62.462 1.00 35.47 165 SER A O 1
ATOM 1311 N N . ASP A 1 166 ? 9.607 -1.023 -64.418 1.00 38.34 166 ASP A N 1
ATOM 1312 C CA . ASP A 1 166 ? 8.898 -2.208 -64.898 1.00 38.34 166 ASP A CA 1
ATOM 1313 C C . ASP A 1 166 ? 9.860 -3.259 -65.496 1.00 38.34 166 ASP A C 1
ATOM 1315 O O . ASP A 1 166 ? 9.784 -3.628 -66.666 1.00 38.34 166 ASP A O 1
ATOM 1319 N N . SER A 1 167 ? 10.878 -3.683 -64.744 1.00 37.84 167 SER A N 1
ATOM 1320 C CA . SER A 1 167 ? 11.912 -4.596 -65.262 1.00 37.84 167 SER A CA 1
ATOM 1321 C C . SER A 1 167 ? 12.311 -5.607 -64.193 1.00 37.84 167 SER A C 1
ATOM 1323 O O . SER A 1 167 ? 13.033 -5.291 -63.250 1.00 37.84 167 SER A O 1
ATOM 1325 N N . GLY A 1 168 ? 11.769 -6.820 -64.319 1.00 39.16 168 GLY A N 1
ATOM 1326 C CA . GLY A 1 168 ? 11.922 -7.927 -63.378 1.00 39.16 168 GLY A CA 1
ATOM 1327 C C . GLY A 1 168 ? 13.282 -8.618 -63.425 1.00 39.16 168 GLY A C 1
ATOM 1328 O O . GLY A 1 168 ? 13.331 -9.798 -63.750 1.00 39.16 168 GLY A O 1
ATOM 1329 N N . ASP A 1 169 ? 14.346 -7.927 -63.018 1.00 31.25 169 ASP A N 1
ATOM 1330 C CA . ASP A 1 169 ? 15.648 -8.549 -62.757 1.00 31.25 169 ASP A CA 1
ATOM 1331 C C . ASP A 1 169 ? 16.008 -8.480 -61.266 1.00 31.25 169 ASP A C 1
ATOM 1333 O O . ASP A 1 169 ? 16.218 -7.418 -60.679 1.00 31.25 169 ASP A O 1
ATOM 1337 N N . VAL A 1 170 ? 16.075 -9.659 -60.642 1.00 40.25 170 VAL A N 1
ATOM 1338 C CA . VAL A 1 170 ? 16.513 -9.867 -59.257 1.00 40.25 170 VAL A CA 1
ATOM 1339 C C . VAL A 1 170 ? 18.010 -10.164 -59.261 1.00 40.25 170 VAL A C 1
ATOM 1341 O O . VAL A 1 170 ? 18.427 -11.228 -59.711 1.00 40.25 170 VAL A O 1
ATOM 1344 N N . LEU A 1 171 ? 18.819 -9.268 -58.691 1.00 31.83 171 LEU A N 1
ATOM 1345 C CA . LEU A 1 171 ? 20.208 -9.558 -58.317 1.00 31.83 171 LEU A CA 1
ATOM 1346 C C . LEU A 1 171 ? 20.515 -9.078 -56.884 1.00 31.83 171 LEU A C 1
ATOM 1348 O O . LEU A 1 171 ? 19.827 -8.204 -56.354 1.00 31.83 171 LEU A O 1
ATOM 1352 N N . PRO A 1 172 ? 21.472 -9.731 -56.196 1.00 34.34 172 PRO A N 1
ATOM 1353 C CA . PRO A 1 172 ? 21.285 -10.166 -54.818 1.00 34.34 172 PRO A CA 1
ATOM 1354 C C . PRO A 1 172 ? 21.731 -9.122 -53.794 1.00 34.34 172 PRO A C 1
ATOM 1356 O O . PRO A 1 172 ? 22.843 -8.596 -53.841 1.00 34.34 172 PRO A O 1
ATOM 1359 N N . ALA A 1 173 ? 20.888 -8.893 -52.791 1.00 38.19 173 ALA A N 1
ATOM 1360 C CA . ALA A 1 173 ? 21.246 -8.110 -51.621 1.00 38.19 173 ALA A CA 1
ATOM 1361 C C . ALA A 1 173 ? 22.109 -8.948 -50.664 1.00 38.19 173 ALA A C 1
ATOM 1363 O O . ALA A 1 173 ? 21.591 -9.763 -49.901 1.00 38.19 173 ALA A O 1
ATOM 1364 N N . ALA A 1 174 ? 23.423 -8.709 -50.653 1.00 34.81 174 ALA A N 1
ATOM 1365 C CA . ALA A 1 174 ? 24.248 -9.018 -49.490 1.00 34.81 174 ALA A CA 1
ATOM 1366 C C . ALA A 1 174 ? 25.463 -8.084 -49.344 1.00 34.81 174 ALA A C 1
ATOM 1368 O O . ALA A 1 174 ? 26.330 -8.035 -50.213 1.00 34.81 174 ALA A O 1
ATOM 1369 N N . LYS A 1 175 ? 25.543 -7.513 -48.127 1.00 32.09 175 LYS A N 1
ATOM 1370 C CA . LYS A 1 175 ? 26.662 -6.859 -47.407 1.00 32.09 175 LYS A CA 1
ATOM 1371 C C . LYS A 1 175 ? 26.741 -5.319 -47.466 1.00 32.09 175 LYS A C 1
ATOM 1373 O O . LYS A 1 175 ? 26.530 -4.727 -48.513 1.00 32.09 175 LYS A O 1
ATOM 1378 N N . PRO A 1 176 ? 27.238 -4.672 -46.391 1.00 35.62 176 PRO A N 1
ATOM 1379 C CA . PRO A 1 176 ? 26.847 -4.821 -44.984 1.00 35.62 176 PRO A CA 1
ATOM 1380 C C . PRO A 1 176 ? 26.643 -3.455 -44.280 1.00 35.62 176 PRO A C 1
ATOM 1382 O O . PRO A 1 176 ? 27.190 -2.424 -44.666 1.00 35.62 176 PRO A O 1
ATOM 1385 N N . LEU A 1 177 ? 25.877 -3.473 -43.186 1.00 39.50 177 LEU A N 1
ATOM 1386 C CA . LEU A 1 177 ? 25.770 -2.389 -42.203 1.00 39.50 177 LEU A CA 1
ATOM 1387 C C . LEU A 1 177 ? 27.158 -1.988 -41.657 1.00 39.50 177 LEU A C 1
ATOM 1389 O O . LEU A 1 177 ? 27.932 -2.860 -41.276 1.00 39.50 177 LEU A O 1
ATOM 1393 N N . LEU A 1 178 ? 27.392 -0.671 -41.524 1.00 33.06 178 LEU A N 1
ATOM 1394 C CA . LEU A 1 178 ? 28.509 0.001 -40.819 1.00 33.06 178 LEU A CA 1
ATOM 1395 C C . LEU A 1 178 ? 29.806 0.321 -41.597 1.00 33.06 178 LEU A C 1
ATOM 1397 O O . LEU A 1 178 ? 30.905 0.132 -41.087 1.00 33.06 178 LEU A O 1
ATOM 1401 N N . GLN A 1 179 ? 29.689 1.007 -42.736 1.00 29.16 179 GLN A N 1
ATOM 1402 C CA . GLN A 1 179 ? 30.680 2.036 -43.128 1.00 29.16 179 GLN A CA 1
ATOM 1403 C C . GLN A 1 179 ? 30.161 3.479 -42.935 1.00 29.16 179 GLN A C 1
ATOM 1405 O O . GLN A 1 179 ? 30.768 4.440 -43.394 1.00 29.16 179 GLN A O 1
ATOM 1410 N N . ALA A 1 180 ? 29.056 3.653 -42.202 1.00 32.62 180 ALA A N 1
ATOM 1411 C CA . ALA A 1 180 ? 28.341 4.925 -42.062 1.00 32.62 180 ALA A CA 1
ATOM 1412 C C . ALA A 1 180 ? 28.467 5.591 -40.671 1.00 32.62 180 ALA A C 1
ATOM 1414 O O . ALA A 1 180 ? 27.532 6.246 -40.225 1.00 32.62 180 ALA A O 1
ATOM 1415 N N . VAL A 1 181 ? 29.604 5.450 -39.971 1.00 34.75 181 VAL A N 1
ATOM 1416 C CA . VAL A 1 181 ? 29.877 6.189 -38.705 1.00 34.75 181 VAL A CA 1
ATOM 1417 C C . VAL A 1 181 ? 31.108 7.093 -38.820 1.00 34.75 181 VAL A C 1
ATOM 1419 O O . VAL A 1 181 ? 31.869 7.312 -37.886 1.00 34.75 181 VAL A O 1
ATOM 1422 N N . LYS A 1 182 ? 31.272 7.702 -39.990 1.00 30.14 182 LYS A N 1
ATOM 1423 C CA . LYS A 1 182 ? 31.672 9.106 -40.056 1.00 30.14 182 LYS A CA 1
ATOM 1424 C C . LYS A 1 182 ? 30.683 9.764 -41.006 1.00 30.14 182 LYS A C 1
ATOM 1426 O O . LYS A 1 182 ? 30.772 9.498 -42.205 1.00 30.14 182 LYS A O 1
ATOM 1431 N N . PRO A 1 183 ? 29.712 10.563 -40.529 1.00 32.69 183 PRO A N 1
ATOM 1432 C CA . PRO A 1 183 ? 28.960 11.385 -41.454 1.00 32.69 183 PRO A CA 1
ATOM 1433 C C . PRO A 1 183 ? 29.987 12.310 -42.101 1.00 32.69 183 PRO A C 1
ATOM 1435 O O . PRO A 1 183 ? 30.580 13.161 -41.438 1.00 32.69 183 PRO A O 1
ATOM 1438 N N . SER A 1 184 ? 30.263 12.110 -43.391 1.00 35.81 184 SER A N 1
ATOM 1439 C CA . SER A 1 184 ? 30.951 13.151 -44.138 1.00 35.81 184 SER A CA 1
ATOM 1440 C C . SER A 1 184 ? 30.090 14.407 -43.993 1.00 35.81 184 SER A C 1
ATOM 1442 O O . SER A 1 184 ? 28.857 14.330 -44.045 1.00 35.81 184 SER A O 1
ATOM 1444 N N . ALA A 1 185 ? 30.713 15.567 -43.793 1.00 40.28 185 ALA A N 1
ATOM 1445 C CA . ALA A 1 185 ? 30.007 16.838 -43.624 1.00 40.28 185 ALA A CA 1
ATOM 1446 C C . ALA A 1 185 ? 29.009 17.141 -44.770 1.00 40.28 185 ALA A C 1
ATOM 1448 O O . ALA A 1 185 ? 28.128 17.986 -44.627 1.00 40.28 185 ALA A O 1
ATOM 1449 N N . LYS A 1 186 ? 29.100 16.412 -45.893 1.00 38.47 186 LYS A N 1
ATOM 1450 C CA . LYS A 1 186 ? 28.190 16.498 -47.035 1.00 38.47 186 LYS A CA 1
ATOM 1451 C C . LYS A 1 186 ? 26.880 15.709 -46.874 1.00 38.47 186 LYS A C 1
ATOM 1453 O O . LYS A 1 186 ? 25.900 16.104 -47.491 1.00 38.47 186 LYS A O 1
ATOM 1458 N N . ALA A 1 187 ? 26.796 14.673 -46.035 1.00 35.75 187 ALA A N 1
ATOM 1459 C CA . ALA A 1 187 ? 25.564 13.880 -45.871 1.00 35.75 187 ALA A CA 1
ATOM 1460 C C . ALA A 1 187 ? 24.513 14.535 -44.941 1.00 35.75 187 ALA A C 1
ATOM 1462 O O . ALA A 1 187 ? 23.330 14.210 -45.007 1.00 35.75 187 ALA A O 1
ATOM 1463 N N . ALA A 1 188 ? 24.910 15.512 -44.116 1.00 40.16 188 ALA A N 1
ATOM 1464 C CA . ALA A 1 188 ? 24.037 16.192 -43.144 1.00 40.16 188 ALA A CA 1
ATOM 1465 C C . ALA A 1 188 ? 23.107 17.276 -43.745 1.00 40.16 188 ALA A C 1
ATOM 1467 O O . ALA A 1 188 ? 22.396 17.982 -43.015 1.00 40.16 188 ALA A O 1
ATOM 1468 N N . THR A 1 189 ? 23.120 17.452 -45.070 1.00 41.12 189 THR A N 1
ATOM 1469 C CA . THR A 1 189 ? 22.312 18.462 -45.776 1.00 41.12 189 THR A CA 1
ATOM 1470 C C . THR A 1 189 ? 21.049 17.905 -46.438 1.00 41.12 189 THR A C 1
ATOM 1472 O O . THR A 1 189 ? 20.174 18.700 -46.779 1.00 41.12 189 THR A O 1
ATOM 1475 N N . ALA A 1 190 ? 20.895 16.580 -46.563 1.00 42.06 190 ALA A N 1
ATOM 1476 C CA . ALA A 1 190 ? 19.821 15.986 -47.367 1.00 42.06 190 ALA A CA 1
ATOM 1477 C C . ALA A 1 190 ? 18.563 15.554 -46.583 1.00 42.06 190 ALA A C 1
ATOM 1479 O O . ALA A 1 190 ? 17.471 15.576 -47.149 1.00 42.06 190 ALA A O 1
ATOM 1480 N N . SER A 1 191 ? 18.647 15.220 -45.288 1.00 43.31 191 SER A N 1
ATOM 1481 C CA . SER A 1 191 ? 17.449 14.859 -44.514 1.00 43.31 191 SER A CA 1
ATOM 1482 C C . SER A 1 191 ? 16.840 16.096 -43.837 1.00 43.31 191 SER A C 1
ATOM 1484 O O . SER A 1 191 ? 17.393 16.723 -42.933 1.00 43.31 191 SER A O 1
ATOM 1486 N N . GLY A 1 192 ? 15.667 16.504 -44.319 1.00 46.25 192 GLY A N 1
ATOM 1487 C CA . GLY A 1 192 ? 14.958 17.714 -43.892 1.00 46.25 192 GLY A CA 1
ATOM 1488 C C . GLY A 1 192 ? 14.350 17.671 -42.484 1.00 46.25 192 GLY A C 1
ATOM 1489 O O . GLY A 1 192 ? 13.537 18.533 -42.175 1.00 46.25 192 GLY A O 1
ATOM 1490 N N . GLN A 1 193 ? 14.693 16.710 -41.624 1.00 46.00 193 GLN A N 1
ATOM 1491 C CA . GLN A 1 193 ? 14.133 16.597 -40.273 1.00 46.00 193 GLN A CA 1
ATOM 1492 C C . GLN A 1 193 ? 15.231 16.775 -39.218 1.00 46.00 193 GLN A C 1
ATOM 1494 O O . GLN A 1 193 ? 15.956 15.842 -38.905 1.00 46.00 193 GLN A O 1
ATOM 1499 N N . ARG A 1 194 ? 15.327 17.989 -38.656 1.00 51.44 194 ARG A N 1
ATOM 1500 C CA . ARG A 1 194 ? 16.217 18.351 -37.529 1.00 51.44 194 ARG A CA 1
ATOM 1501 C C . ARG A 1 194 ? 15.451 18.552 -36.212 1.00 51.44 194 ARG A C 1
ATOM 1503 O O . ARG A 1 194 ? 15.807 19.395 -35.397 1.00 51.44 194 ARG A O 1
ATOM 1510 N N . GLN A 1 195 ? 14.329 17.853 -36.040 1.00 54.41 195 GLN A N 1
ATOM 1511 C CA . GLN A 1 195 ? 13.646 17.807 -34.745 1.00 54.41 195 GLN A CA 1
ATOM 1512 C C . GLN A 1 195 ? 14.470 16.929 -33.802 1.00 54.41 195 GLN A C 1
ATOM 1514 O O . GLN A 1 195 ? 14.881 15.845 -34.211 1.00 54.41 195 GLN A O 1
ATOM 1519 N N . LYS A 1 196 ? 14.669 17.373 -32.555 1.00 54.69 196 LYS A N 1
ATOM 1520 C CA . LYS A 1 196 ? 15.212 16.525 -31.486 1.00 54.69 196 LYS A CA 1
ATOM 1521 C C . LYS A 1 196 ? 14.306 15.300 -31.352 1.00 54.69 196 LYS A C 1
ATOM 1523 O O . LYS A 1 196 ? 13.098 15.457 -31.158 1.00 54.69 196 LYS A O 1
ATOM 1528 N N . ARG A 1 197 ? 14.858 14.107 -31.554 1.00 54.25 197 ARG A N 1
ATOM 1529 C CA . ARG A 1 197 ? 14.112 12.849 -31.548 1.00 54.25 197 ARG A CA 1
ATOM 1530 C C . ARG A 1 197 ? 14.767 11.884 -30.594 1.00 54.25 197 ARG A C 1
ATOM 1532 O O . ARG A 1 197 ? 15.914 11.516 -30.809 1.00 54.25 197 ARG A O 1
ATOM 1539 N N . ALA A 1 198 ? 13.957 11.435 -29.650 1.00 55.22 198 ALA A N 1
ATOM 1540 C CA . ALA A 1 198 ? 14.287 10.323 -28.798 1.00 55.22 198 ALA A CA 1
ATOM 1541 C C . ALA A 1 198 ? 13.807 9.019 -29.417 1.00 55.22 198 ALA A C 1
ATOM 1543 O O . ALA A 1 198 ? 12.668 8.937 -29.897 1.00 55.22 198 ALA A O 1
ATOM 1544 N N . PHE A 1 199 ? 14.647 7.986 -29.375 1.00 49.38 199 PHE A N 1
ATOM 1545 C CA . PHE A 1 199 ? 14.155 6.632 -29.582 1.00 49.38 199 PHE A CA 1
ATOM 1546 C C . PHE A 1 199 ? 13.410 6.209 -28.317 1.00 49.38 199 PHE A C 1
ATOM 1548 O O . PHE A 1 199 ? 13.999 5.746 -27.343 1.00 49.38 199 PHE A O 1
ATOM 1555 N N . VAL A 1 200 ? 12.094 6.397 -28.322 1.00 50.75 200 VAL A N 1
ATOM 1556 C CA . VAL A 1 200 ? 11.223 5.883 -27.268 1.00 50.75 200 VAL A CA 1
ATOM 1557 C C . VAL A 1 200 ? 10.698 4.536 -27.741 1.00 50.75 200 VAL A C 1
ATOM 1559 O O . VAL A 1 200 ? 9.898 4.473 -28.674 1.00 50.75 200 VAL A O 1
ATOM 1562 N N . ASP A 1 201 ? 11.151 3.452 -27.109 1.00 53.16 201 ASP A N 1
ATOM 1563 C CA . ASP A 1 201 ? 10.541 2.137 -27.309 1.00 53.16 201 ASP A CA 1
ATOM 1564 C C . ASP A 1 201 ? 9.038 2.263 -27.000 1.00 53.16 201 ASP A C 1
ATOM 1566 O O . ASP A 1 201 ? 8.662 2.758 -25.933 1.00 53.16 201 ASP A O 1
ATOM 1570 N N . ALA A 1 202 ? 8.168 1.849 -27.924 1.00 47.81 202 ALA A N 1
ATOM 1571 C CA . ALA A 1 202 ? 6.714 1.928 -27.762 1.00 47.81 202 ALA A CA 1
ATOM 1572 C C . ALA A 1 202 ? 6.214 1.169 -26.518 1.00 47.81 202 ALA A C 1
ATOM 1574 O O . ALA A 1 202 ? 5.111 1.438 -26.027 1.00 47.81 202 ALA A O 1
ATOM 1575 N N . ASP A 1 203 ? 7.032 0.251 -25.996 1.00 50.53 203 ASP A N 1
ATOM 1576 C CA . ASP A 1 203 ? 6.791 -0.449 -24.742 1.00 50.53 203 ASP A CA 1
ATOM 1577 C C . ASP A 1 203 ? 7.392 0.258 -23.517 1.00 50.53 203 ASP A C 1
ATOM 1579 O O . ASP A 1 203 ? 6.881 0.070 -22.417 1.00 50.53 203 ASP A O 1
ATOM 1583 N N . SER A 1 204 ? 8.396 1.133 -23.654 1.00 50.75 204 SER A N 1
ATOM 1584 C CA . SER A 1 204 ? 8.999 1.859 -22.515 1.00 50.75 204 SER A CA 1
ATOM 1585 C C . SER A 1 204 ? 8.001 2.750 -21.759 1.00 50.75 204 SER A C 1
ATOM 1587 O O . SER A 1 204 ? 8.060 2.836 -20.532 1.00 50.75 204 SER A O 1
ATOM 1589 N N . LEU A 1 205 ? 7.015 3.318 -22.465 1.00 46.59 205 LEU A N 1
ATOM 1590 C CA . LEU A 1 205 ? 5.914 4.101 -21.884 1.00 46.59 205 LEU A CA 1
ATOM 1591 C C . LEU A 1 205 ? 4.861 3.236 -21.160 1.00 46.59 205 LEU A C 1
ATOM 1593 O O . LEU A 1 205 ? 4.040 3.767 -20.412 1.00 46.59 205 LEU A O 1
ATOM 1597 N N . ARG A 1 206 ? 4.859 1.909 -21.367 1.00 54.72 206 ARG A N 1
ATOM 1598 C CA . ARG A 1 206 ? 3.823 0.982 -20.864 1.00 54.72 206 ARG A CA 1
ATOM 1599 C C . ARG A 1 206 ? 4.152 0.329 -19.523 1.00 54.72 206 ARG A C 1
ATOM 1601 O O . ARG A 1 206 ? 3.292 -0.345 -18.963 1.00 54.72 206 ARG A O 1
ATOM 1608 N N . TYR A 1 207 ? 5.343 0.533 -18.961 1.00 66.50 207 TYR A N 1
ATOM 1609 C CA . TYR A 1 207 ? 5.757 -0.140 -17.720 1.00 66.50 207 TYR A CA 1
ATOM 1610 C C . TYR A 1 207 ? 5.525 0.698 -16.461 1.00 66.50 207 TYR A C 1
ATOM 1612 O O . TYR A 1 207 ? 6.390 0.787 -15.585 1.00 66.50 207 TYR A O 1
ATOM 1620 N N . ARG A 1 208 ? 4.328 1.279 -16.346 1.00 82.69 208 ARG A N 1
ATOM 1621 C CA . ARG A 1 208 ? 3.813 1.677 -15.036 1.00 82.69 208 ARG A CA 1
ATOM 1622 C C . ARG A 1 208 ? 3.541 0.400 -14.240 1.00 82.69 208 ARG A C 1
ATOM 1624 O O . ARG A 1 208 ? 2.734 -0.429 -14.654 1.00 82.69 208 ARG A O 1
ATOM 1631 N N . VAL A 1 209 ? 4.176 0.278 -13.084 1.00 90.31 209 VAL A N 1
ATOM 1632 C CA . VAL A 1 209 ? 3.812 -0.700 -12.052 1.00 90.31 209 VAL A CA 1
ATOM 1633 C C . VAL A 1 209 ? 3.311 0.047 -10.823 1.00 90.31 209 VAL A C 1
ATOM 1635 O O . VAL A 1 209 ? 3.625 1.224 -10.635 1.00 90.31 209 VAL A O 1
ATOM 1638 N N . THR A 1 210 ? 2.509 -0.611 -9.997 1.00 94.19 210 THR A N 1
ATOM 1639 C CA . THR A 1 210 ? 2.063 -0.047 -8.719 1.00 94.19 210 THR A CA 1
ATOM 1640 C C . THR A 1 210 ? 2.690 -0.844 -7.595 1.00 94.19 210 THR A C 1
ATOM 1642 O O . THR A 1 210 ? 2.555 -2.060 -7.556 1.00 94.19 210 THR A O 1
ATOM 1645 N N . TYR A 1 211 ? 3.375 -0.165 -6.687 1.00 95.75 211 TYR A N 1
ATOM 1646 C CA . TYR A 1 211 ? 3.897 -0.756 -5.467 1.00 95.75 211 TYR A CA 1
ATOM 1647 C C . TYR A 1 211 ? 2.987 -0.366 -4.300 1.00 95.75 211 TYR A C 1
ATOM 1649 O O . TYR A 1 211 ? 2.881 0.813 -3.977 1.00 95.75 211 TYR A O 1
ATOM 1657 N N . GLU A 1 212 ? 2.299 -1.326 -3.689 1.00 95.06 212 GLU A N 1
ATOM 1658 C CA . GLU A 1 212 ? 1.582 -1.108 -2.430 1.00 95.06 212 GLU A CA 1
ATOM 1659 C C . GLU A 1 212 ? 2.605 -1.140 -1.289 1.00 95.06 212 GLU A C 1
ATOM 1661 O O . GLU A 1 212 ? 3.106 -2.208 -0.917 1.00 95.06 212 GLU A O 1
ATOM 1666 N N . ALA A 1 213 ? 2.922 0.039 -0.755 1.00 95.38 213 ALA A N 1
ATOM 1667 C CA . ALA A 1 213 ? 3.763 0.170 0.423 1.00 95.38 213 ALA A CA 1
ATOM 1668 C C . ALA A 1 213 ? 2.958 -0.186 1.672 1.00 95.38 213 ALA A C 1
ATOM 1670 O O . ALA A 1 213 ? 1.770 0.121 1.759 1.00 95.38 213 ALA A O 1
ATOM 1671 N N . ARG A 1 214 ? 3.607 -0.855 2.626 1.00 95.50 214 ARG A N 1
ATOM 1672 C CA . ARG A 1 214 ? 2.978 -1.352 3.849 1.00 95.50 214 ARG A CA 1
ATOM 1673 C C . ARG A 1 214 ? 3.887 -1.057 5.032 1.00 95.50 214 ARG A C 1
ATOM 1675 O O . ARG A 1 214 ? 5.010 -1.555 5.099 1.00 95.50 214 ARG A O 1
ATOM 1682 N N . GLN A 1 215 ? 3.400 -0.248 5.956 1.00 96.25 215 GLN A N 1
ATOM 1683 C CA . GLN A 1 215 ? 4.050 0.056 7.223 1.00 96.25 215 GLN A CA 1
ATOM 1684 C C . GLN A 1 215 ? 3.178 -0.482 8.350 1.00 96.25 215 GLN A C 1
ATOM 1686 O O . GLN A 1 215 ? 1.957 -0.371 8.290 1.00 96.25 215 GLN A O 1
ATOM 1691 N N . ALA A 1 216 ? 3.790 -1.067 9.368 1.00 95.81 216 ALA A N 1
ATOM 1692 C CA . ALA A 1 216 ? 3.088 -1.637 10.504 1.00 95.81 216 ALA A CA 1
ATOM 1693 C C . ALA A 1 216 ? 3.597 -1.040 11.810 1.00 95.81 216 ALA A C 1
ATOM 1695 O O . ALA A 1 216 ? 4.804 -0.907 11.996 1.00 95.81 216 ALA A O 1
ATOM 1696 N N . LEU A 1 217 ? 2.668 -0.727 12.705 1.00 95.19 217 LEU A N 1
ATOM 1697 C CA . LEU A 1 217 ? 2.920 -0.379 14.093 1.00 95.19 217 LEU A CA 1
ATOM 1698 C C . LEU A 1 217 ? 2.522 -1.567 14.971 1.00 95.19 217 LEU A C 1
ATOM 1700 O O . LEU A 1 217 ? 1.388 -2.051 14.899 1.00 95.19 217 LEU A O 1
ATOM 1704 N N . TYR A 1 218 ? 3.463 -2.012 15.794 1.00 93.56 218 TYR A N 1
ATOM 1705 C CA . TYR A 1 218 ? 3.295 -3.075 16.778 1.00 93.56 218 TYR A CA 1
ATOM 1706 C C . TYR A 1 218 ? 3.289 -2.496 18.189 1.00 93.56 218 TYR A C 1
ATOM 1708 O O . TYR A 1 218 ? 3.808 -1.407 18.420 1.00 93.56 218 TYR A O 1
ATOM 1716 N N . GLY A 1 219 ? 2.733 -3.253 19.136 1.00 90.56 219 GLY A N 1
ATOM 1717 C CA . GLY A 1 219 ? 2.849 -2.950 20.564 1.00 90.56 219 GLY A CA 1
ATOM 1718 C C . GLY A 1 219 ? 1.857 -1.917 21.094 1.00 90.56 219 GLY A C 1
ATOM 1719 O O . GLY A 1 219 ? 1.866 -1.654 22.288 1.00 90.56 219 GLY A O 1
ATOM 1720 N N . LEU A 1 220 ? 0.960 -1.378 20.258 1.00 91.06 220 LEU A N 1
ATOM 1721 C CA . LEU A 1 220 ? -0.004 -0.348 20.675 1.00 91.06 220 LEU A CA 1
ATOM 1722 C C . LEU A 1 220 ? -0.941 -0.809 21.801 1.00 91.06 220 LEU A C 1
ATOM 1724 O O . LEU A 1 220 ? -1.378 0.001 22.609 1.00 91.06 220 LEU A O 1
ATOM 1728 N N . CYS A 1 221 ? -1.255 -2.103 21.836 1.00 89.94 221 CYS A N 1
ATOM 1729 C CA . CYS A 1 221 ? -2.135 -2.723 22.828 1.00 89.94 221 CYS A CA 1
ATOM 1730 C C . CYS A 1 221 ? -1.374 -3.589 23.846 1.00 89.94 221 CYS A C 1
ATOM 1732 O O . CYS A 1 221 ? -2.007 -4.351 24.575 1.00 89.94 221 CYS A O 1
ATOM 1734 N N . LYS A 1 222 ? -0.035 -3.534 23.874 1.00 85.88 222 LYS A N 1
ATOM 1735 C CA . LYS A 1 222 ? 0.758 -4.267 24.868 1.00 85.88 222 LYS A CA 1
ATOM 1736 C C . LYS A 1 222 ? 0.914 -3.422 26.119 1.00 85.88 222 LYS A C 1
ATOM 1738 O O . LYS A 1 222 ? 1.125 -2.215 26.030 1.00 85.88 222 LYS A O 1
ATOM 1743 N N . GLU A 1 223 ? 0.822 -4.067 27.276 1.00 72.31 223 GLU A N 1
ATOM 1744 C CA . GLU A 1 223 ? 1.227 -3.417 28.517 1.00 72.31 223 GLU A CA 1
ATOM 1745 C C . GLU A 1 223 ? 2.740 -3.134 28.482 1.00 72.31 223 GLU A C 1
ATOM 1747 O O . GLU A 1 223 ? 3.487 -3.899 27.857 1.00 72.31 223 GLU A O 1
ATOM 1752 N N . PRO A 1 224 ? 3.199 -2.033 29.104 1.00 66.62 224 PRO A N 1
ATOM 1753 C CA . PRO A 1 224 ? 4.623 -1.739 29.220 1.00 66.62 224 PRO A CA 1
ATOM 1754 C C . PRO A 1 224 ? 5.370 -2.910 29.867 1.00 66.62 224 PRO A C 1
ATOM 1756 O O . PRO A 1 224 ? 4.836 -3.583 30.751 1.00 66.62 224 PRO A O 1
ATOM 1759 N N . GLY A 1 225 ? 6.609 -3.158 29.434 1.00 63.28 225 GLY A N 1
ATOM 1760 C CA . GLY A 1 225 ? 7.456 -4.175 30.061 1.00 63.28 225 GLY A CA 1
ATOM 1761 C C . GLY A 1 225 ? 7.781 -3.839 31.523 1.00 63.28 225 GLY A C 1
ATOM 1762 O O . GLY A 1 225 ? 7.545 -2.721 31.979 1.00 63.28 225 GLY A O 1
ATOM 1763 N N . ALA A 1 226 ? 8.377 -4.790 32.255 1.00 54.12 226 ALA A N 1
ATOM 1764 C CA . ALA A 1 226 ? 8.793 -4.605 33.655 1.00 54.12 226 ALA A CA 1
ATOM 1765 C C . ALA A 1 226 ? 9.727 -3.392 33.868 1.00 54.12 226 ALA A C 1
ATOM 1767 O O . ALA A 1 226 ? 9.749 -2.820 34.955 1.00 54.12 226 ALA A O 1
ATOM 1768 N N . ASP A 1 227 ? 10.428 -2.971 32.812 1.00 57.22 227 ASP A N 1
ATOM 1769 C CA . ASP A 1 227 ? 11.356 -1.836 32.802 1.00 57.22 227 ASP A CA 1
ATOM 1770 C C . ASP A 1 227 ? 10.673 -0.492 32.464 1.00 57.22 227 ASP A C 1
ATOM 1772 O O . ASP A 1 227 ? 11.330 0.540 32.366 1.00 57.22 227 ASP A O 1
ATOM 1776 N N . GLY A 1 228 ? 9.348 -0.481 32.262 1.00 55.81 228 GLY A N 1
ATOM 1777 C CA . GLY A 1 228 ? 8.572 0.718 31.929 1.00 55.81 228 GLY A CA 1
ATOM 1778 C C . GLY A 1 228 ? 8.731 1.219 30.488 1.00 55.81 228 GLY A C 1
ATOM 1779 O O . GLY A 1 228 ? 8.077 2.192 30.114 1.00 55.81 228 GLY A O 1
ATOM 1780 N N . GLU A 1 229 ? 9.554 0.567 29.660 1.00 53.91 229 GLU A N 1
ATOM 1781 C CA . GLU A 1 229 ? 9.706 0.920 28.246 1.00 53.91 229 GLU A CA 1
ATOM 1782 C C . GLU A 1 229 ? 8.487 0.494 27.412 1.00 53.91 229 GLU A C 1
ATOM 1784 O O . GLU A 1 229 ? 7.957 -0.619 27.519 1.00 53.91 229 GLU A O 1
ATOM 1789 N N . SER A 1 230 ? 8.042 1.417 26.557 1.00 60.00 230 SER A N 1
ATOM 1790 C CA . SER A 1 230 ? 6.951 1.209 25.608 1.00 60.00 230 SER A CA 1
ATOM 1791 C C . SER A 1 230 ? 7.375 0.220 24.519 1.00 60.00 230 SER A C 1
ATOM 1793 O O . SER A 1 230 ? 8.339 0.457 23.797 1.00 60.00 230 SER A O 1
ATOM 1795 N N . ALA A 1 231 ? 6.619 -0.869 24.345 1.00 72.00 231 ALA A N 1
ATOM 1796 C CA . ALA A 1 231 ? 6.859 -1.889 23.314 1.00 72.00 231 ALA A CA 1
ATOM 1797 C C . ALA A 1 231 ? 6.478 -1.437 21.883 1.00 72.00 231 ALA A C 1
ATOM 1799 O O . ALA A 1 231 ? 6.365 -2.269 20.971 1.00 72.00 231 ALA A O 1
ATOM 1800 N N . LEU A 1 232 ? 6.226 -0.137 21.682 1.00 87.81 232 LEU A N 1
ATOM 1801 C CA . LEU A 1 232 ? 5.875 0.438 20.389 1.00 87.81 232 LEU A CA 1
ATOM 1802 C C . LEU A 1 232 ? 7.043 0.290 19.418 1.00 87.81 232 LEU A C 1
ATOM 1804 O O . LEU A 1 232 ? 8.152 0.738 19.683 1.00 87.81 232 LEU A O 1
ATOM 1808 N N . SER A 1 233 ? 6.782 -0.329 18.271 1.00 89.19 233 SER A N 1
ATOM 1809 C CA . SER A 1 233 ? 7.791 -0.437 17.219 1.00 89.19 233 SER A CA 1
ATOM 1810 C C . SER A 1 233 ? 7.171 -0.388 15.837 1.00 89.19 233 SER A C 1
ATOM 1812 O O . SER A 1 233 ? 6.165 -1.046 15.545 1.00 89.19 233 SER A O 1
ATOM 1814 N N . GLY A 1 234 ? 7.796 0.389 14.961 1.00 93.50 234 GLY A N 1
ATOM 1815 C CA . GLY A 1 234 ? 7.464 0.403 13.548 1.00 93.50 234 GLY A CA 1
ATOM 1816 C C . GLY A 1 234 ? 8.204 -0.679 12.761 1.00 93.50 234 GLY A C 1
ATOM 1817 O O . GLY A 1 234 ? 9.364 -0.998 13.034 1.00 93.50 234 GLY A O 1
ATOM 1818 N N . ARG A 1 235 ? 7.569 -1.233 11.724 1.00 94.88 235 ARG A N 1
ATOM 1819 C CA . ARG A 1 235 ? 8.224 -2.102 10.733 1.00 94.88 235 ARG A CA 1
ATOM 1820 C C . ARG A 1 235 ? 7.729 -1.823 9.323 1.00 94.88 235 ARG A C 1
ATOM 1822 O O . ARG A 1 235 ? 6.532 -1.684 9.079 1.00 94.88 235 ARG A O 1
ATOM 1829 N N . VAL A 1 236 ? 8.653 -1.828 8.369 1.00 95.50 236 VAL A N 1
ATOM 1830 C CA . VAL A 1 236 ? 8.317 -1.888 6.942 1.00 95.50 236 VAL A CA 1
ATOM 1831 C C . VAL A 1 236 ? 8.008 -3.343 6.596 1.00 95.50 236 VAL A C 1
ATOM 1833 O O . VAL A 1 236 ? 8.867 -4.210 6.751 1.00 95.50 236 VAL A O 1
ATOM 1836 N N . LEU A 1 237 ? 6.781 -3.617 6.158 1.00 94.75 237 LEU A N 1
ATOM 1837 C CA . LEU A 1 237 ? 6.355 -4.957 5.755 1.00 94.75 237 LEU A CA 1
ATOM 1838 C C . LEU A 1 237 ? 6.724 -5.240 4.289 1.00 94.75 237 LEU A C 1
ATOM 1840 O O . LEU A 1 237 ? 6.890 -4.295 3.511 1.00 94.75 237 LEU A O 1
ATOM 1844 N N . PRO A 1 238 ? 6.778 -6.523 3.878 1.00 93.31 238 PRO A N 1
ATOM 1845 C CA . PRO A 1 238 ? 6.874 -6.899 2.473 1.00 93.31 238 PRO A CA 1
ATOM 1846 C C . PRO A 1 238 ? 5.820 -6.201 1.609 1.00 93.31 238 PRO A C 1
ATOM 1848 O O . PRO A 1 238 ? 4.611 -6.354 1.834 1.00 93.31 238 PRO A O 1
ATOM 1851 N N . GLY A 1 239 ? 6.282 -5.424 0.629 1.00 94.25 239 GLY A N 1
ATOM 1852 C CA . GLY A 1 239 ? 5.414 -4.702 -0.293 1.00 94.25 239 GLY A CA 1
ATOM 1853 C C . GLY A 1 239 ? 4.773 -5.609 -1.339 1.00 94.25 239 GLY A C 1
ATOM 1854 O O . GLY A 1 239 ? 5.225 -6.728 -1.594 1.00 94.25 239 GLY A O 1
ATOM 1855 N N . LEU A 1 240 ? 3.720 -5.110 -1.987 1.00 96.25 240 LEU A N 1
ATOM 1856 C CA . LEU A 1 240 ? 3.102 -5.779 -3.133 1.00 96.25 240 LEU A CA 1
ATOM 1857 C C . LEU A 1 240 ? 3.404 -5.019 -4.419 1.00 96.25 240 LEU A C 1
ATOM 1859 O O . LEU A 1 240 ? 2.990 -3.878 -4.597 1.00 96.25 240 LEU A O 1
ATOM 1863 N N . LEU A 1 241 ? 4.074 -5.689 -5.350 1.00 96.25 241 LEU A N 1
ATOM 1864 C CA . LEU A 1 241 ? 4.303 -5.197 -6.695 1.00 96.25 241 LEU A CA 1
ATOM 1865 C C . LEU A 1 241 ? 3.188 -5.682 -7.629 1.00 96.25 241 LEU A C 1
ATOM 1867 O O . LEU A 1 241 ? 3.097 -6.865 -7.962 1.00 96.25 241 LEU A O 1
ATOM 1871 N N . VAL A 1 242 ? 2.351 -4.749 -8.076 1.00 95.75 242 VAL A N 1
ATOM 1872 C CA . VAL A 1 242 ? 1.296 -4.990 -9.058 1.00 95.75 242 VAL A CA 1
ATOM 1873 C C . VAL A 1 242 ? 1.768 -4.601 -10.451 1.00 95.75 242 VAL A C 1
ATOM 1875 O O . VAL A 1 242 ? 2.100 -3.445 -10.725 1.00 95.75 242 VAL A O 1
ATOM 1878 N N . VAL A 1 243 ? 1.777 -5.581 -11.347 1.00 93.44 243 VAL A N 1
ATOM 1879 C CA . VAL A 1 243 ? 2.338 -5.464 -12.696 1.00 93.44 243 VAL A CA 1
ATOM 1880 C C . VAL A 1 243 ? 1.270 -5.668 -13.762 1.00 93.44 243 VAL A C 1
ATOM 1882 O O . VAL A 1 243 ? 0.199 -6.219 -13.503 1.00 93.44 243 VAL A O 1
ATOM 1885 N N . HIS A 1 244 ? 1.557 -5.240 -14.987 1.00 90.44 244 HIS A N 1
ATOM 1886 C CA . HIS A 1 244 ? 0.648 -5.458 -16.105 1.00 90.44 244 HIS A CA 1
ATOM 1887 C C . HIS A 1 244 ? 0.583 -6.951 -16.468 1.00 90.44 244 HIS A C 1
ATOM 1889 O O . HIS A 1 244 ? 1.612 -7.607 -16.637 1.00 90.44 244 HIS A O 1
ATOM 1895 N N . GLY A 1 245 ? -0.622 -7.498 -16.620 1.00 90.38 245 GLY A N 1
ATOM 1896 C CA . GLY A 1 245 ? -0.827 -8.887 -17.032 1.00 90.38 245 GLY A CA 1
ATOM 1897 C C . GLY A 1 245 ? -2.259 -9.369 -16.819 1.00 90.38 245 GLY A C 1
ATOM 1898 O O . GLY A 1 245 ? -3.132 -8.610 -16.426 1.00 90.38 245 GLY A O 1
ATOM 1899 N N . THR A 1 246 ? -2.527 -10.643 -17.087 1.00 92.31 246 THR A N 1
ATOM 1900 C CA . THR A 1 246 ? -3.804 -11.262 -16.689 1.00 92.31 246 THR A CA 1
ATOM 1901 C C . THR A 1 246 ? -3.793 -11.529 -15.188 1.00 92.31 246 THR A C 1
ATOM 1903 O O . THR A 1 246 ? -2.779 -12.013 -14.698 1.00 92.31 246 THR A O 1
ATOM 1906 N N . HIS A 1 247 ? -4.906 -11.278 -14.485 1.00 94.88 247 HIS A N 1
ATOM 1907 C CA . HIS A 1 247 ? -5.061 -11.499 -13.038 1.00 94.88 247 HIS A CA 1
ATOM 1908 C C . HIS A 1 247 ? -4.369 -12.762 -12.542 1.00 94.88 247 HIS A C 1
ATOM 1910 O O . HIS A 1 247 ? -4.840 -13.855 -12.829 1.00 94.88 247 HIS A O 1
ATOM 1916 N N . ALA A 1 248 ? -3.264 -12.647 -11.814 1.00 95.94 248 ALA A N 1
ATOM 1917 C CA . ALA A 1 248 ? -2.538 -13.786 -11.247 1.00 95.94 248 ALA A CA 1
ATOM 1918 C C . ALA A 1 248 ? -1.634 -13.334 -10.103 1.00 95.94 248 ALA A C 1
ATOM 1920 O O . ALA A 1 248 ? -1.108 -12.223 -10.149 1.00 95.94 248 ALA A O 1
ATOM 1921 N N . ARG A 1 249 ? -1.406 -14.213 -9.125 1.00 95.38 249 ARG A N 1
ATOM 1922 C CA . ARG A 1 249 ? -0.433 -14.019 -8.043 1.00 95.38 249 ARG A CA 1
ATOM 1923 C C . ARG A 1 249 ? 0.711 -15.017 -8.174 1.00 95.38 249 ARG A C 1
ATOM 1925 O O . ARG A 1 249 ? 0.475 -16.203 -8.398 1.00 95.38 249 ARG A O 1
ATOM 1932 N N . LEU A 1 250 ? 1.943 -14.527 -8.062 1.00 96.25 250 LEU A N 1
ATOM 1933 C CA . LEU A 1 250 ? 3.148 -15.335 -8.251 1.00 96.25 250 LEU A CA 1
ATOM 1934 C C . LEU A 1 250 ? 3.258 -16.446 -7.198 1.00 96.25 250 LEU A C 1
ATOM 1936 O O . LEU A 1 250 ? 3.652 -17.563 -7.526 1.00 96.25 250 LEU A O 1
ATOM 1940 N N . ASP A 1 251 ? 2.826 -16.161 -5.971 1.00 94.06 251 ASP A N 1
ATOM 1941 C CA . ASP A 1 251 ? 2.901 -17.073 -4.823 1.00 94.06 251 ASP A CA 1
ATOM 1942 C C . ASP A 1 251 ? 2.007 -18.311 -4.970 1.00 94.06 251 ASP A C 1
ATOM 1944 O O . ASP A 1 251 ? 2.191 -19.288 -4.252 1.00 94.06 251 ASP A O 1
ATOM 1948 N N . ASN A 1 252 ? 1.055 -18.303 -5.912 1.00 95.25 252 ASN A N 1
ATOM 1949 C CA . ASN A 1 252 ? 0.209 -19.458 -6.217 1.00 95.25 252 ASN A CA 1
ATOM 1950 C C . ASN A 1 252 ? 0.685 -20.247 -7.452 1.00 95.25 252 ASN A C 1
ATOM 1952 O O . ASN A 1 252 ? -0.046 -21.098 -7.955 1.00 95.25 252 ASN A O 1
ATOM 1956 N N . ILE A 1 253 ? 1.884 -19.974 -7.977 1.00 96.44 253 ILE A N 1
ATOM 1957 C CA . ILE A 1 253 ? 2.435 -20.682 -9.139 1.00 96.44 253 ILE A CA 1
ATOM 1958 C C . ILE A 1 253 ? 3.831 -21.208 -8.805 1.00 96.44 253 ILE A C 1
ATOM 1960 O O . ILE A 1 253 ? 4.701 -20.438 -8.403 1.00 96.44 253 ILE A O 1
ATOM 1964 N N . ASP A 1 254 ? 4.074 -22.500 -9.006 1.00 93.38 254 ASP A N 1
ATOM 1965 C CA . ASP A 1 254 ? 5.390 -23.116 -8.794 1.00 93.38 254 ASP A CA 1
ATOM 1966 C C . ASP A 1 254 ? 6.397 -22.803 -9.925 1.00 93.38 254 ASP A C 1
ATOM 1968 O O . ASP A 1 254 ? 6.075 -22.118 -10.902 1.00 93.38 254 ASP A O 1
ATOM 1972 N N . SER A 1 255 ? 7.643 -23.266 -9.777 1.00 89.00 255 SER A N 1
ATOM 1973 C CA . SER A 1 255 ? 8.714 -23.102 -10.777 1.00 89.00 255 SER A CA 1
ATOM 1974 C C . SER A 1 255 ? 8.436 -23.866 -12.079 1.00 89.00 255 SER A C 1
ATOM 1976 O O . SER A 1 255 ? 8.781 -23.401 -13.163 1.00 89.00 255 SER A O 1
ATOM 1978 N N . SER A 1 256 ? 7.722 -24.998 -12.010 1.00 90.75 256 SER A N 1
ATOM 1979 C CA . SER A 1 256 ? 7.282 -25.760 -13.191 1.00 90.75 256 SER A CA 1
ATOM 1980 C C . SER A 1 256 ? 6.150 -25.073 -13.965 1.00 90.75 256 SER A C 1
ATOM 1982 O O . SER A 1 256 ? 5.819 -25.449 -15.091 1.00 90.75 256 SER A O 1
ATOM 1984 N N . GLY A 1 257 ? 5.547 -24.047 -13.367 1.00 93.75 257 GLY A N 1
ATOM 1985 C CA . GLY A 1 257 ? 4.454 -23.306 -13.946 1.00 93.75 257 GLY A CA 1
ATOM 1986 C C . GLY A 1 257 ? 3.085 -23.917 -13.750 1.00 93.75 257 GLY A C 1
ATOM 1987 O O . GLY A 1 257 ? 2.247 -23.809 -14.647 1.00 93.75 257 GLY A O 1
ATOM 1988 N N . ARG A 1 258 ? 2.849 -24.535 -12.598 1.00 96.12 258 ARG A N 1
ATOM 1989 C CA . ARG A 1 258 ? 1.556 -25.088 -12.201 1.00 96.12 258 ARG A CA 1
ATOM 1990 C C . ARG A 1 258 ? 1.016 -24.380 -10.969 1.00 96.12 258 ARG A C 1
ATOM 1992 O O . ARG A 1 258 ? 1.773 -23.840 -10.165 1.00 96.12 258 ARG A O 1
ATOM 1999 N N . PHE A 1 259 ? -0.305 -24.373 -10.828 1.00 96.31 259 PHE A N 1
ATOM 2000 C CA . PHE A 1 259 ? -0.951 -23.761 -9.669 1.00 96.31 259 PHE A CA 1
ATOM 2001 C C . PHE A 1 259 ? -0.751 -24.594 -8.399 1.00 96.31 259 PHE A C 1
ATOM 2003 O O . PHE A 1 259 ? -0.946 -25.812 -8.408 1.00 96.31 259 PHE A O 1
ATOM 2010 N N . LEU A 1 260 ? -0.407 -23.933 -7.294 1.00 94.81 260 LEU A N 1
ATOM 2011 C CA . LEU A 1 260 ? -0.170 -24.574 -5.996 1.00 94.81 260 LEU A CA 1
ATOM 2012 C C . LEU A 1 260 ? -1.474 -24.873 -5.245 1.00 94.81 260 LEU A C 1
ATOM 2014 O O . LEU A 1 260 ? -1.592 -25.901 -4.570 1.00 94.81 260 LEU A O 1
ATOM 2018 N N . LYS A 1 261 ? -2.458 -23.985 -5.382 1.00 93.12 261 LYS A N 1
ATOM 2019 C CA . LYS A 1 261 ? -3.781 -24.047 -4.759 1.00 93.12 261 LYS A CA 1
ATOM 2020 C C . LYS A 1 261 ? -4.861 -23.725 -5.788 1.00 93.12 261 LYS A C 1
ATOM 2022 O O . LYS A 1 261 ? -4.606 -23.017 -6.767 1.00 93.12 261 LYS A O 1
ATOM 2027 N N . ASP A 1 262 ? -6.064 -24.227 -5.528 1.00 92.69 262 ASP A N 1
ATOM 2028 C CA . ASP A 1 262 ? -7.249 -23.805 -6.267 1.00 92.69 262 ASP A CA 1
ATOM 2029 C C . ASP A 1 262 ? -7.473 -22.304 -6.063 1.00 92.69 262 ASP A C 1
ATOM 2031 O O . ASP A 1 262 ? -7.217 -21.755 -4.990 1.00 92.69 262 ASP A O 1
ATOM 2035 N N . GLU A 1 263 ? -7.928 -21.628 -7.107 1.00 91.81 263 GLU A N 1
ATOM 2036 C CA . GLU A 1 263 ? -8.186 -20.195 -7.074 1.00 91.81 263 GLU A CA 1
ATOM 2037 C C . GLU A 1 263 ? -9.348 -19.868 -8.000 1.00 91.81 263 GLU A C 1
ATOM 2039 O O . GLU A 1 263 ? -9.380 -20.285 -9.159 1.00 91.81 263 GLU A O 1
ATOM 2044 N N . SER A 1 264 ? -10.306 -19.098 -7.498 1.00 92.00 264 SER A N 1
ATOM 2045 C CA . SER A 1 264 ? -11.444 -18.644 -8.287 1.00 92.00 264 SER A CA 1
ATOM 2046 C C . SER A 1 264 ? -11.721 -17.173 -8.052 1.00 92.00 264 SER A C 1
ATOM 2048 O O . SER A 1 264 ? -11.719 -16.726 -6.910 1.00 92.00 264 SER A O 1
ATOM 2050 N N . PHE A 1 265 ? -11.988 -16.431 -9.120 1.00 92.94 265 PHE A N 1
ATOM 2051 C CA . PHE A 1 265 ? -12.329 -15.012 -9.067 1.00 92.94 265 PHE A CA 1
ATOM 2052 C C . PHE A 1 265 ? -13.234 -14.634 -10.240 1.00 92.94 265 PHE A C 1
ATOM 2054 O O . PHE A 1 265 ? -13.247 -15.295 -11.276 1.00 92.94 265 PHE A O 1
ATOM 2061 N N . GLU A 1 266 ? -14.000 -13.563 -10.083 1.00 90.62 266 GLU A N 1
ATOM 2062 C CA . GLU A 1 266 ? -14.882 -13.023 -11.110 1.00 90.62 266 GLU A CA 1
ATOM 2063 C C . GLU A 1 266 ? -14.247 -11.784 -11.747 1.00 90.62 266 GLU A C 1
ATOM 2065 O O . GLU A 1 266 ? -14.030 -10.761 -11.091 1.00 90.62 266 GLU A O 1
ATOM 2070 N N . PHE A 1 267 ? -13.982 -11.865 -13.049 1.00 89.06 267 PHE A N 1
ATOM 2071 C CA . PHE A 1 267 ? -13.480 -10.752 -13.846 1.00 89.06 267 PHE A CA 1
ATOM 2072 C C . PHE A 1 267 ? -14.406 -10.526 -15.038 1.00 89.06 267 PHE A C 1
ATOM 2074 O O . PHE A 1 267 ? -14.729 -11.464 -15.767 1.00 89.06 267 PHE A O 1
ATOM 2081 N N . ALA A 1 268 ? -14.859 -9.286 -15.229 1.00 84.81 268 ALA A N 1
ATOM 2082 C CA . ALA A 1 268 ? -15.775 -8.918 -16.312 1.00 84.81 268 ALA A CA 1
ATOM 2083 C C . ALA A 1 268 ? -17.048 -9.794 -16.390 1.00 84.81 268 ALA A C 1
ATOM 2085 O O . ALA A 1 268 ? -17.501 -10.176 -17.471 1.00 84.81 268 ALA A O 1
ATOM 2086 N N . GLY A 1 269 ? -17.611 -10.159 -15.229 1.00 83.56 269 GLY A N 1
ATOM 2087 C CA . GLY A 1 269 ? -18.801 -11.015 -15.122 1.00 83.56 269 GLY A CA 1
ATOM 2088 C C . GLY A 1 269 ? -18.561 -12.495 -15.440 1.00 83.56 269 GLY A C 1
ATOM 2089 O O . GLY A 1 269 ? -19.516 -13.266 -15.518 1.00 83.56 269 GLY A O 1
ATOM 2090 N N . LYS A 1 270 ? -17.305 -12.901 -15.655 1.00 88.25 270 LYS A N 1
ATOM 2091 C CA . LYS A 1 270 ? -16.917 -14.288 -15.914 1.00 88.25 270 LYS A CA 1
ATOM 2092 C C . LYS A 1 270 ? -16.207 -14.857 -14.698 1.00 88.25 270 LYS A C 1
ATOM 2094 O O . LYS A 1 270 ? -15.223 -14.289 -14.226 1.00 88.25 270 LYS A O 1
ATOM 2099 N N . LEU A 1 271 ? -16.694 -16.001 -14.226 1.00 91.44 271 LEU A N 1
ATOM 2100 C CA . LEU A 1 271 ? -15.998 -16.790 -13.220 1.00 91.44 271 LEU A CA 1
ATOM 2101 C C . LEU A 1 271 ? -14.788 -17.463 -13.871 1.00 91.44 271 LEU A C 1
ATOM 2103 O O . LEU A 1 271 ? -14.926 -18.234 -14.819 1.00 91.44 271 LEU A O 1
ATOM 2107 N N . ILE A 1 272 ? -13.606 -17.155 -13.359 1.00 92.75 272 ILE A N 1
ATOM 2108 C CA . ILE A 1 272 ? -12.350 -17.789 -13.731 1.00 92.75 272 ILE A CA 1
ATOM 2109 C C . ILE A 1 272 ? -11.994 -18.749 -12.603 1.00 92.75 272 ILE A C 1
ATOM 2111 O O . ILE A 1 272 ? -11.909 -18.335 -11.450 1.00 92.75 272 ILE A O 1
ATOM 2115 N N . CYS A 1 273 ? -11.778 -20.020 -12.941 1.00 92.44 273 CYS A N 1
ATOM 2116 C CA . CYS A 1 273 ? -11.374 -21.065 -12.005 1.00 92.44 273 CYS A CA 1
ATOM 2117 C C . CYS A 1 273 ? -10.029 -21.649 -12.433 1.00 92.44 273 CYS A C 1
ATOM 2119 O O . CYS A 1 273 ? -9.836 -22.013 -13.593 1.00 92.44 273 CYS A O 1
ATOM 2121 N N . ARG A 1 274 ? -9.110 -21.759 -11.482 1.00 93.31 274 ARG A N 1
ATOM 2122 C CA . ARG A 1 274 ? -7.791 -22.370 -11.628 1.00 93.31 274 ARG A CA 1
ATOM 2123 C C . ARG A 1 274 ? -7.704 -23.523 -10.657 1.00 93.31 274 ARG A C 1
ATOM 2125 O O . ARG A 1 274 ? -7.929 -23.336 -9.467 1.00 93.31 274 ARG A O 1
ATOM 2132 N N . GLN A 1 275 ? -7.394 -24.700 -11.179 1.00 93.12 275 GLN A N 1
ATOM 2133 C CA . GLN A 1 275 ? -7.266 -25.905 -10.373 1.00 93.12 275 GLN A CA 1
ATOM 2134 C C . GLN A 1 275 ? -5.810 -26.125 -9.980 1.00 93.12 275 GLN A C 1
ATOM 2136 O O . GLN A 1 275 ? -4.892 -25.918 -10.780 1.00 93.12 275 GLN A O 1
ATOM 2141 N N . LYS A 1 276 ? -5.589 -26.606 -8.766 1.00 94.94 276 LYS A N 1
ATOM 2142 C CA . LYS A 1 276 ? -4.301 -27.073 -8.274 1.00 94.94 276 LYS A CA 1
ATOM 2143 C C . LYS A 1 276 ? -3.686 -28.069 -9.264 1.00 94.94 276 LYS A C 1
ATOM 2145 O O . LYS A 1 276 ? -4.377 -28.906 -9.837 1.00 94.94 276 LYS A O 1
ATOM 2150 N N . LYS A 1 277 ? -2.370 -27.976 -9.476 1.00 94.31 277 LYS A N 1
ATOM 2151 C CA . LYS A 1 277 ? -1.560 -28.740 -10.452 1.00 94.31 277 LYS A CA 1
ATOM 2152 C C . LYS A 1 277 ? -1.864 -28.477 -11.938 1.00 94.31 277 LYS A C 1
ATOM 2154 O O . LYS A 1 277 ? -1.104 -28.959 -12.789 1.00 94.31 277 LYS A O 1
ATOM 2159 N N . SER A 1 278 ? -2.903 -27.707 -12.279 1.00 95.25 278 SER A N 1
ATOM 2160 C CA . SER A 1 278 ? -3.143 -27.288 -13.667 1.00 95.25 278 SER A CA 1
ATOM 2161 C C . SER A 1 278 ? -2.081 -26.284 -14.133 1.00 95.25 278 SER A C 1
ATOM 2163 O O . SER A 1 278 ? -1.429 -25.626 -13.318 1.00 95.25 278 SER A O 1
ATOM 2165 N N . SER A 1 279 ? -1.852 -26.207 -15.447 1.00 95.00 279 SER A N 1
ATOM 2166 C CA . SER A 1 279 ? -0.822 -25.333 -16.018 1.00 95.00 279 SER A CA 1
ATOM 2167 C C . SER A 1 279 ? -1.222 -23.859 -15.930 1.00 95.00 279 SER A C 1
ATOM 2169 O O . SER A 1 279 ? -2.324 -23.479 -16.319 1.00 95.00 279 SER A O 1
ATOM 2171 N N . ALA A 1 280 ? -0.289 -23.013 -15.497 1.00 93.81 280 ALA A N 1
ATOM 2172 C CA . ALA A 1 280 ? -0.411 -21.559 -15.526 1.00 93.81 280 ALA A CA 1
ATOM 2173 C C . ALA A 1 280 ? -0.053 -20.954 -16.901 1.00 93.81 280 ALA A C 1
ATOM 2175 O O . ALA A 1 280 ? -0.129 -19.737 -17.080 1.00 93.81 280 ALA A O 1
ATOM 2176 N N . GLY A 1 281 ? 0.350 -21.770 -17.884 1.00 93.38 281 GLY A N 1
ATOM 2177 C CA . GLY A 1 281 ? 0.683 -21.319 -19.237 1.00 93.38 281 GLY A CA 1
ATOM 2178 C C . GLY A 1 281 ? 1.711 -20.183 -19.238 1.00 93.38 281 GLY A C 1
ATOM 2179 O O . GLY A 1 281 ? 2.788 -20.304 -18.651 1.00 93.38 281 GLY A O 1
ATOM 2180 N N . ASN A 1 282 ? 1.367 -19.055 -19.867 1.00 92.38 282 ASN A N 1
ATOM 2181 C CA . ASN A 1 282 ? 2.218 -17.862 -19.944 1.00 92.38 282 ASN A CA 1
ATOM 2182 C C . ASN A 1 282 ? 2.035 -16.870 -18.780 1.00 92.38 282 ASN A C 1
ATOM 2184 O O . ASN A 1 282 ? 2.732 -15.854 -18.739 1.00 92.38 282 ASN A O 1
ATOM 2188 N N . LEU A 1 283 ? 1.149 -17.148 -17.817 1.00 94.62 283 LEU A N 1
ATOM 2189 C CA . LEU A 1 283 ? 0.910 -16.249 -16.686 1.00 94.62 283 LEU A CA 1
ATOM 2190 C C . LEU A 1 283 ? 2.206 -16.014 -15.914 1.00 94.62 283 LEU A C 1
ATOM 2192 O O . LEU A 1 283 ? 2.913 -16.964 -15.568 1.00 94.62 283 LEU A O 1
ATOM 2196 N N . LEU A 1 284 ? 2.542 -14.739 -15.695 1.00 94.12 284 LEU A N 1
ATOM 2197 C CA . LEU A 1 284 ? 3.723 -14.312 -14.941 1.00 94.12 284 LEU A CA 1
ATOM 2198 C C . LEU A 1 284 ? 5.026 -15.030 -15.356 1.00 94.12 284 LEU A C 1
ATOM 2200 O O . LEU A 1 284 ? 5.914 -15.204 -14.531 1.00 94.12 284 LEU A O 1
ATOM 2204 N N . ARG A 1 285 ? 5.178 -15.479 -16.616 1.00 94.19 285 ARG A N 1
ATOM 2205 C CA . ARG A 1 285 ? 6.339 -16.293 -17.043 1.00 94.19 285 ARG A CA 1
ATOM 2206 C C . ARG A 1 285 ? 7.678 -15.613 -16.750 1.00 94.19 285 ARG A C 1
ATOM 2208 O O . ARG A 1 285 ? 8.554 -16.242 -16.169 1.00 94.19 285 ARG A O 1
ATOM 2215 N N . GLY A 1 286 ? 7.807 -14.331 -17.090 1.00 92.81 286 GLY A N 1
ATOM 2216 C CA . GLY A 1 286 ? 9.024 -13.563 -16.814 1.00 92.81 286 GLY A CA 1
ATOM 2217 C C . GLY A 1 286 ? 9.316 -13.395 -15.318 1.00 92.81 286 GLY A C 1
ATOM 2218 O O . GLY A 1 286 ? 10.472 -13.448 -14.912 1.00 92.81 286 GLY A O 1
ATOM 2219 N N . TRP A 1 287 ? 8.276 -13.268 -14.490 1.00 95.25 287 TRP A N 1
ATOM 2220 C CA . TRP A 1 287 ? 8.403 -13.169 -13.031 1.00 95.25 287 TRP A CA 1
ATOM 2221 C C . TRP A 1 287 ? 8.726 -14.511 -12.371 1.00 95.25 287 TRP A C 1
ATOM 2223 O O . TRP A 1 287 ? 9.508 -14.543 -11.430 1.00 95.25 287 TRP A O 1
ATOM 2233 N N . ARG A 1 288 ? 8.198 -15.624 -12.898 1.00 95.94 288 ARG A N 1
ATOM 2234 C CA . ARG A 1 288 ? 8.589 -16.979 -12.478 1.00 95.94 288 ARG A CA 1
ATOM 2235 C C . ARG A 1 288 ? 10.064 -17.228 -12.748 1.00 95.94 288 ARG A C 1
ATOM 2237 O O . ARG A 1 288 ? 10.788 -17.578 -11.833 1.00 95.94 288 ARG A O 1
ATOM 2244 N N . GLN A 1 289 ? 10.522 -16.924 -13.961 1.00 95.38 289 GLN A N 1
ATOM 2245 C CA . GLN A 1 289 ? 11.938 -17.034 -14.318 1.00 95.38 289 GLN A CA 1
ATOM 2246 C C . GLN A 1 289 ? 12.830 -16.139 -13.451 1.00 95.38 289 GLN A C 1
ATOM 2248 O O . GLN A 1 289 ? 13.929 -16.543 -13.089 1.00 95.38 289 GLN A O 1
ATOM 2253 N N . ALA A 1 290 ? 12.376 -14.928 -13.113 1.00 95.56 290 ALA A N 1
ATOM 2254 C CA . ALA A 1 290 ? 13.102 -14.054 -12.197 1.00 95.56 290 ALA A CA 1
ATOM 2255 C C . ALA A 1 290 ? 13.192 -14.659 -10.785 1.00 95.56 290 ALA A C 1
ATOM 2257 O O . ALA A 1 290 ? 14.273 -14.660 -10.205 1.00 95.56 290 ALA A O 1
ATOM 2258 N N . ARG A 1 291 ? 12.095 -15.229 -10.270 1.00 96.69 291 ARG A N 1
ATOM 2259 C CA . ARG A 1 291 ? 12.069 -15.919 -8.973 1.00 96.69 291 ARG A CA 1
ATOM 2260 C C . ARG A 1 291 ? 12.937 -17.165 -8.951 1.00 96.69 291 ARG A C 1
ATOM 2262 O O . ARG A 1 291 ? 13.608 -17.393 -7.960 1.00 96.69 291 ARG A O 1
ATOM 2269 N N . ASP A 1 292 ? 12.949 -17.949 -10.021 1.00 95.25 292 ASP A N 1
ATOM 2270 C CA . ASP A 1 292 ? 13.768 -19.160 -10.084 1.00 95.25 292 ASP A CA 1
ATOM 2271 C C . ASP A 1 292 ? 15.268 -18.819 -10.130 1.00 95.25 292 ASP A C 1
ATOM 2273 O O . ASP A 1 292 ? 16.084 -19.556 -9.583 1.00 95.25 292 ASP A O 1
ATOM 2277 N N . LYS A 1 293 ? 15.633 -17.681 -10.742 1.00 96.31 293 LYS A N 1
ATOM 2278 C CA . LYS A 1 293 ? 17.014 -17.171 -10.759 1.00 96.31 293 LYS A CA 1
ATOM 2279 C C . LYS A 1 293 ? 17.467 -16.626 -9.407 1.00 96.31 293 LYS A C 1
ATOM 2281 O O . LYS A 1 293 ? 18.618 -16.829 -9.042 1.00 96.31 293 LYS A O 1
ATOM 2286 N N . ASP A 1 294 ? 16.596 -15.910 -8.704 1.00 95.69 294 ASP A N 1
ATOM 2287 C CA . ASP A 1 294 ? 16.903 -15.338 -7.392 1.00 95.69 294 ASP A CA 1
ATOM 2288 C C . ASP A 1 294 ? 15.675 -15.399 -6.469 1.00 95.69 294 ASP A C 1
ATOM 2290 O O . ASP A 1 294 ? 14.909 -14.434 -6.367 1.00 95.69 294 ASP A O 1
ATOM 2294 N N . PRO A 1 295 ? 15.458 -16.539 -5.786 1.00 94.69 295 PRO A N 1
ATOM 2295 C CA . PRO A 1 295 ? 14.314 -16.709 -4.895 1.00 94.69 295 PRO A CA 1
ATOM 2296 C C . PRO A 1 295 ? 14.356 -15.786 -3.672 1.00 94.69 295 PRO A C 1
ATOM 2298 O O . PRO A 1 295 ? 13.313 -15.541 -3.063 1.00 94.69 295 PRO A O 1
ATOM 2301 N N . GLY A 1 296 ? 15.541 -15.290 -3.293 1.00 94.44 296 GLY A N 1
ATOM 2302 C CA . GLY A 1 296 ? 15.736 -14.449 -2.113 1.00 94.44 296 GLY A CA 1
ATOM 2303 C C . GLY A 1 296 ? 14.978 -13.130 -2.221 1.00 94.44 296 GLY A C 1
ATOM 2304 O O . GLY A 1 296 ? 14.275 -12.747 -1.288 1.00 94.44 296 GLY A O 1
ATOM 2305 N N . LEU A 1 297 ? 15.014 -12.496 -3.398 1.00 94.19 297 LEU A N 1
ATOM 2306 C CA . LEU A 1 297 ? 14.303 -11.239 -3.670 1.00 94.19 297 LEU A CA 1
ATOM 2307 C C . LEU A 1 297 ? 12.795 -11.344 -3.398 1.00 94.19 297 LEU A C 1
ATOM 2309 O O . LEU A 1 297 ? 12.187 -10.439 -2.830 1.00 94.19 297 LEU A O 1
ATOM 2313 N N . PHE A 1 298 ? 12.191 -12.476 -3.752 1.00 94.44 298 PHE A N 1
ATOM 2314 C CA . PHE A 1 298 ? 10.744 -12.697 -3.662 1.00 94.44 298 PHE A CA 1
ATOM 2315 C C . PHE A 1 298 ? 10.267 -13.065 -2.253 1.00 94.44 298 PHE A C 1
ATOM 2317 O O . PHE A 1 298 ? 9.076 -13.258 -2.041 1.00 94.44 298 PHE A O 1
ATOM 2324 N N . ARG A 1 299 ? 11.173 -13.125 -1.268 1.00 91.06 299 ARG A N 1
ATOM 2325 C CA . ARG A 1 299 ? 10.798 -13.138 0.156 1.00 91.06 299 ARG A CA 1
ATOM 2326 C C . ARG A 1 299 ? 10.447 -11.743 0.667 1.00 91.06 299 ARG A C 1
ATOM 2328 O O . ARG A 1 299 ? 9.718 -11.615 1.644 1.00 91.06 299 ARG A O 1
ATOM 2335 N N . HIS A 1 300 ? 10.968 -10.706 0.012 1.00 90.62 300 HIS A N 1
ATOM 2336 C CA . HIS A 1 300 ? 10.777 -9.316 0.415 1.00 90.62 300 HIS A CA 1
ATOM 2337 C C . HIS A 1 300 ? 9.605 -8.649 -0.303 1.00 90.62 300 HIS A C 1
ATOM 2339 O O . HIS A 1 300 ? 9.070 -7.673 0.211 1.00 90.62 300 HIS A O 1
ATOM 2345 N N . ILE A 1 301 ? 9.178 -9.171 -1.454 1.00 94.25 301 ILE A N 1
ATOM 2346 C CA . ILE A 1 301 ? 8.061 -8.626 -2.231 1.00 94.25 301 ILE A CA 1
ATOM 2347 C C . ILE A 1 301 ? 7.099 -9.725 -2.671 1.00 94.25 301 ILE A C 1
ATOM 2349 O O . ILE A 1 301 ? 7.520 -10.794 -3.104 1.00 94.25 301 ILE A O 1
ATOM 2353 N N . SER A 1 302 ? 5.805 -9.419 -2.665 1.00 94.81 302 SER A N 1
ATOM 2354 C CA . SER A 1 302 ? 4.798 -10.215 -3.371 1.00 94.81 302 SER A CA 1
ATOM 2355 C C . SER A 1 302 ? 4.576 -9.639 -4.766 1.00 94.81 302 SER A C 1
ATOM 2357 O O . SER A 1 302 ? 4.534 -8.421 -4.935 1.00 94.81 302 SER A O 1
ATOM 2359 N N . VAL A 1 303 ? 4.381 -10.493 -5.773 1.00 96.62 303 VAL A N 1
ATOM 2360 C CA . VAL A 1 303 ? 4.080 -10.049 -7.144 1.00 96.62 303 VAL A CA 1
ATOM 2361 C C . VAL A 1 303 ? 2.699 -10.525 -7.563 1.00 96.62 303 VAL A C 1
ATOM 2363 O O . VAL A 1 303 ? 2.406 -11.723 -7.568 1.00 96.62 303 VAL A O 1
ATOM 2366 N N . MET A 1 304 ? 1.857 -9.583 -7.976 1.00 97.12 304 MET A N 1
ATOM 2367 C CA . MET A 1 304 ? 0.562 -9.867 -8.589 1.00 97.12 304 MET A CA 1
ATOM 2368 C C . MET A 1 304 ? 0.447 -9.120 -9.911 1.00 97.12 304 MET A C 1
ATOM 2370 O O . MET A 1 304 ? 1.062 -8.078 -10.108 1.00 97.12 304 MET A O 1
ATOM 2374 N N . SER A 1 305 ? -0.340 -9.643 -10.839 1.00 94.69 305 SER A N 1
ATOM 2375 C CA . SER A 1 305 ? -0.575 -9.008 -12.134 1.00 94.69 305 SER A CA 1
ATOM 2376 C C . SER A 1 305 ? -2.047 -8.762 -12.368 1.00 94.69 305 SER A C 1
ATOM 2378 O O . SER A 1 305 ? -2.869 -9.547 -11.907 1.00 94.69 305 SER A O 1
ATOM 2380 N N . GLN A 1 306 ? -2.359 -7.682 -13.080 1.00 91.94 306 GLN A N 1
ATOM 2381 C CA . GLN A 1 306 ? -3.690 -7.370 -13.596 1.00 91.94 306 GLN A CA 1
ATOM 2382 C C . GLN A 1 306 ? -3.596 -6.378 -14.777 1.00 91.94 306 GLN A C 1
ATOM 2384 O O . GLN A 1 306 ? -2.549 -5.742 -14.944 1.00 91.94 306 GLN A O 1
ATOM 2389 N N . PRO A 1 307 ? -4.642 -6.217 -15.612 1.00 88.38 307 PRO A N 1
ATOM 2390 C CA . PRO A 1 307 ? -4.511 -5.494 -16.878 1.00 88.38 307 PRO A CA 1
ATOM 2391 C C . PRO A 1 307 ? -4.140 -4.015 -16.739 1.00 88.38 307 PRO A C 1
ATOM 2393 O O . PRO A 1 307 ? -3.473 -3.481 -17.607 1.00 88.38 307 PRO A O 1
ATOM 2396 N N . SER A 1 308 ? -4.542 -3.338 -15.661 1.00 85.38 308 SER A N 1
ATOM 2397 C CA . SER A 1 308 ? -4.247 -1.906 -15.469 1.00 85.38 308 SER A CA 1
ATOM 2398 C C . SER A 1 308 ? -3.071 -1.637 -14.528 1.00 85.38 308 SER A C 1
ATOM 2400 O O . SER A 1 308 ? -2.770 -0.475 -14.253 1.00 85.38 308 SER A O 1
ATOM 2402 N N . ALA A 1 309 ? -2.426 -2.690 -14.007 1.00 84.88 309 ALA A N 1
ATOM 2403 C CA . ALA A 1 309 ? -1.341 -2.599 -13.028 1.00 84.88 309 ALA A CA 1
ATOM 2404 C C . ALA A 1 309 ? -1.654 -1.688 -11.813 1.00 84.88 309 ALA A C 1
ATOM 2406 O O . ALA A 1 309 ? -0.756 -1.032 -11.292 1.00 84.88 309 ALA A O 1
ATOM 2407 N N . ASN A 1 310 ? -2.917 -1.610 -11.375 1.00 86.75 310 ASN A N 1
ATOM 2408 C CA . ASN A 1 310 ? -3.375 -0.907 -10.163 1.00 86.75 310 ASN A CA 1
ATOM 2409 C C . ASN A 1 310 ? -3.952 -1.908 -9.139 1.00 86.75 310 ASN A C 1
ATOM 2411 O O . ASN A 1 310 ? -3.915 -3.110 -9.377 1.00 86.75 310 ASN A O 1
ATOM 2415 N N . VAL A 1 311 ? -4.467 -1.473 -7.988 1.00 89.00 311 VAL A N 1
ATOM 2416 C CA . VAL A 1 311 ? -5.163 -2.385 -7.057 1.00 89.00 311 VAL A CA 1
ATOM 2417 C C . VAL A 1 311 ? -6.670 -2.329 -7.312 1.00 89.00 311 VAL A C 1
ATOM 2419 O O . VAL A 1 311 ? -7.317 -1.317 -7.047 1.00 89.00 311 VAL A O 1
ATOM 2422 N N . ASP A 1 312 ? -7.234 -3.420 -7.834 1.00 90.19 312 ASP A N 1
ATOM 2423 C CA . ASP A 1 312 ? -8.681 -3.616 -7.968 1.00 90.19 312 ASP A CA 1
ATOM 2424 C C . ASP A 1 312 ? -9.232 -4.501 -6.833 1.00 90.19 312 ASP A C 1
ATOM 2426 O O . ASP A 1 312 ? -8.506 -4.871 -5.912 1.00 90.19 312 ASP A O 1
ATOM 2430 N N . GLY A 1 313 ? -10.522 -4.848 -6.877 1.00 89.06 313 GLY A N 1
ATOM 2431 C CA . GLY A 1 313 ? -11.151 -5.680 -5.843 1.00 89.06 313 GLY A CA 1
ATOM 2432 C C . GLY A 1 313 ? -10.597 -7.110 -5.744 1.00 89.06 313 GLY A C 1
ATOM 2433 O O . GLY A 1 313 ? -10.711 -7.723 -4.681 1.00 89.06 313 GLY A O 1
ATOM 2434 N N . ILE A 1 314 ? -9.980 -7.634 -6.813 1.00 92.12 314 ILE A N 1
ATOM 2435 C CA . ILE A 1 314 ? -9.347 -8.962 -6.825 1.00 92.12 314 ILE A CA 1
ATOM 2436 C C . ILE A 1 314 ? -7.985 -8.881 -6.142 1.00 92.12 314 ILE A C 1
ATOM 2438 O O . ILE A 1 314 ? -7.730 -9.607 -5.183 1.00 92.12 314 ILE A O 1
ATOM 2442 N N . ILE A 1 315 ? -7.138 -7.951 -6.595 1.00 93.75 315 ILE A N 1
ATOM 2443 C CA . ILE A 1 315 ? -5.811 -7.712 -6.017 1.00 93.75 315 ILE A CA 1
ATOM 2444 C C . ILE A 1 315 ? -5.933 -7.316 -4.544 1.00 93.75 315 ILE A C 1
ATOM 2446 O O . ILE A 1 315 ? -5.160 -7.791 -3.716 1.00 93.75 315 ILE A O 1
ATOM 2450 N N . PHE A 1 316 ? -6.930 -6.497 -4.200 1.00 92.50 316 PHE A N 1
ATOM 2451 C CA . PHE A 1 316 ? -7.200 -6.112 -2.819 1.00 92.50 316 PHE A CA 1
ATOM 2452 C C . PHE A 1 316 ? -7.495 -7.328 -1.938 1.00 92.50 316 PHE A C 1
ATOM 2454 O O . PHE A 1 316 ? -6.877 -7.467 -0.887 1.00 92.50 316 PHE A O 1
ATOM 2461 N N . ALA A 1 317 ? -8.388 -8.225 -2.369 1.00 92.06 317 ALA A N 1
ATOM 2462 C CA . ALA A 1 317 ? -8.739 -9.412 -1.591 1.00 92.06 317 ALA A CA 1
ATOM 2463 C C . ALA A 1 317 ? -7.538 -10.350 -1.393 1.00 92.06 317 ALA A C 1
ATOM 2465 O O . ALA A 1 317 ? -7.311 -10.821 -0.282 1.00 92.06 317 ALA A O 1
ATOM 2466 N N . TRP A 1 318 ? -6.725 -10.566 -2.434 1.00 93.56 318 TRP A N 1
ATOM 2467 C CA . TRP A 1 318 ? -5.486 -11.344 -2.310 1.00 93.56 318 TRP A CA 1
ATOM 2468 C C . TRP A 1 318 ? -4.449 -10.667 -1.404 1.00 93.56 318 TRP A C 1
ATOM 2470 O O . TRP A 1 318 ? -3.745 -11.353 -0.668 1.00 93.56 318 TRP A O 1
ATOM 2480 N N . SER A 1 319 ? -4.357 -9.333 -1.434 1.00 92.38 319 SER A N 1
ATOM 2481 C CA . SER A 1 319 ? -3.519 -8.560 -0.507 1.00 92.38 319 SER A CA 1
ATOM 2482 C C . SER A 1 319 ? -3.988 -8.741 0.941 1.00 92.38 319 SER A C 1
ATOM 2484 O O . SER A 1 319 ? -3.162 -9.008 1.811 1.00 92.38 319 SER A O 1
ATOM 2486 N N . GLN A 1 320 ? -5.302 -8.696 1.202 1.00 91.25 320 GLN A N 1
ATOM 2487 C CA . GLN A 1 320 ? -5.841 -8.936 2.546 1.00 91.25 320 GLN A CA 1
ATOM 2488 C C . GLN A 1 320 ? -5.609 -10.374 3.018 1.00 91.25 320 GLN A C 1
ATOM 2490 O O . GLN A 1 320 ? -5.276 -10.564 4.181 1.00 91.25 320 GLN A O 1
ATOM 2495 N N . GLU A 1 321 ? -5.722 -11.375 2.137 1.00 90.62 321 GLU A N 1
ATOM 2496 C CA . GLU A 1 321 ? -5.377 -12.764 2.473 1.00 90.62 321 GLU A CA 1
ATOM 2497 C C . GLU A 1 321 ? -3.917 -12.871 2.936 1.00 90.62 321 GLU A C 1
ATOM 2499 O O . GLU A 1 321 ? -3.651 -13.491 3.961 1.00 90.62 321 GLU A O 1
ATOM 2504 N N . ALA A 1 322 ? -2.982 -12.218 2.237 1.00 89.19 322 ALA A N 1
ATOM 2505 C CA . ALA A 1 322 ? -1.579 -12.196 2.645 1.00 89.19 322 ALA A CA 1
ATOM 2506 C C . ALA A 1 322 ? -1.383 -11.477 3.993 1.00 89.19 322 ALA A C 1
ATOM 2508 O O . ALA A 1 322 ? -0.736 -12.012 4.889 1.00 89.19 322 ALA A O 1
ATOM 2509 N N . LEU A 1 323 ? -1.975 -10.293 4.179 1.00 89.56 323 LEU A N 1
ATOM 2510 C CA . LEU A 1 323 ? -1.852 -9.526 5.426 1.00 89.56 323 LEU A CA 1
ATOM 2511 C C . LEU A 1 323 ? -2.487 -10.240 6.631 1.00 89.56 323 LEU A C 1
ATOM 2513 O O . LEU A 1 323 ? -1.937 -10.174 7.727 1.00 89.56 323 LEU A O 1
ATOM 2517 N N . ALA A 1 324 ? -3.577 -10.983 6.435 1.00 90.81 324 ALA A N 1
ATOM 2518 C CA . ALA A 1 324 ? -4.225 -11.766 7.489 1.00 90.81 324 ALA A CA 1
ATOM 2519 C C . ALA A 1 324 ? -3.351 -12.916 8.025 1.00 90.81 324 ALA A C 1
ATOM 2521 O O . ALA A 1 324 ? -3.612 -13.428 9.116 1.00 90.81 324 ALA A O 1
ATOM 2522 N N . THR A 1 325 ? -2.314 -13.326 7.284 1.00 88.19 325 THR A N 1
ATOM 2523 C CA . THR A 1 325 ? -1.329 -14.301 7.784 1.00 88.19 325 THR A CA 1
ATOM 2524 C C . THR A 1 325 ? -0.284 -13.667 8.703 1.00 88.19 325 THR A C 1
ATOM 2526 O O . THR A 1 325 ? 0.333 -14.383 9.483 1.00 88.19 325 THR A O 1
ATOM 2529 N N . LEU A 1 326 ? -0.099 -12.341 8.646 1.00 86.31 326 LEU A N 1
ATOM 2530 C CA . LEU A 1 326 ? 0.882 -11.625 9.469 1.00 86.31 326 LEU A CA 1
ATOM 2531 C C . LEU A 1 326 ? 0.376 -11.350 10.885 1.00 86.31 326 LEU A C 1
ATOM 2533 O O . LEU A 1 326 ? 1.168 -11.387 11.821 1.00 86.31 326 LEU A O 1
ATOM 2537 N N . ALA A 1 327 ? -0.916 -11.049 11.034 1.00 86.88 327 ALA A N 1
ATOM 2538 C CA . ALA A 1 327 ? -1.501 -10.695 12.320 1.00 86.88 327 ALA A CA 1
ATOM 2539 C C . ALA A 1 327 ? -2.866 -11.378 12.527 1.00 86.88 327 ALA A C 1
ATOM 2541 O O . ALA A 1 327 ? -3.704 -11.392 11.618 1.00 86.88 327 ALA A O 1
ATOM 2542 N N . PRO A 1 328 ? -3.131 -11.934 13.721 1.00 88.31 328 PRO A N 1
ATOM 2543 C CA . PRO A 1 328 ? -4.441 -12.489 14.062 1.00 88.31 328 PRO A CA 1
ATOM 2544 C C . PRO A 1 328 ? -5.536 -11.412 14.159 1.00 88.31 328 PRO A C 1
ATOM 2546 O O . PRO A 1 328 ? -6.691 -11.712 13.858 1.00 88.31 328 PRO A O 1
ATOM 2549 N N . ALA A 1 329 ? -5.165 -10.176 14.507 1.00 94.12 329 ALA A N 1
ATOM 2550 C CA . ALA A 1 329 ? -6.027 -9.001 14.566 1.00 94.12 329 ALA A CA 1
ATOM 2551 C C . ALA A 1 329 ? -5.295 -7.783 13.978 1.00 94.12 329 ALA A C 1
ATOM 2553 O O . ALA A 1 329 ? -4.121 -7.551 14.284 1.00 94.12 329 ALA A O 1
ATOM 2554 N N . SER A 1 330 ? -5.972 -6.979 13.152 1.00 95.94 330 SER A N 1
ATOM 2555 C CA . SER A 1 330 ? -5.376 -5.747 12.619 1.00 95.94 330 SER A CA 1
ATOM 2556 C C . SER A 1 330 ? -6.358 -4.590 12.441 1.00 95.94 330 SER A C 1
ATOM 2558 O O . SER A 1 330 ? -7.561 -4.782 12.252 1.00 95.94 330 SER A O 1
ATOM 2560 N N . VAL A 1 331 ? -5.819 -3.368 12.465 1.00 96.25 331 VAL A N 1
ATOM 2561 C CA . VAL A 1 331 ? -6.502 -2.140 12.033 1.00 96.25 331 VAL A CA 1
ATOM 2562 C C . VAL A 1 331 ? -5.759 -1.576 10.827 1.00 96.25 331 VAL A C 1
ATOM 2564 O O . VAL A 1 331 ? -4.573 -1.282 10.901 1.00 96.25 331 VAL A O 1
ATOM 2567 N N . HIS A 1 332 ? -6.437 -1.433 9.696 1.00 94.12 332 HIS A N 1
ATOM 2568 C CA . HIS A 1 332 ? -5.868 -0.931 8.451 1.00 94.12 332 HIS A CA 1
ATOM 2569 C C . HIS A 1 332 ? -6.233 0.539 8.238 1.00 94.12 332 HIS A C 1
ATOM 2571 O O . HIS A 1 332 ? -7.411 0.867 8.100 1.00 94.12 332 HIS A O 1
ATOM 2577 N N . VAL A 1 333 ? -5.221 1.402 8.137 1.00 94.00 333 VAL A N 1
ATOM 2578 C CA . VAL A 1 333 ? -5.339 2.819 7.767 1.00 94.00 333 VAL A CA 1
ATOM 2579 C C . VAL A 1 333 ? -5.055 2.962 6.271 1.00 94.00 333 VAL A C 1
ATOM 2581 O O . VAL A 1 333 ? -3.955 2.647 5.803 1.00 94.00 333 VAL A O 1
ATOM 2584 N N . ARG A 1 334 ? -6.053 3.390 5.488 1.00 87.94 334 ARG A N 1
ATOM 2585 C CA . ARG A 1 334 ? -5.974 3.410 4.012 1.00 87.94 334 ARG A CA 1
ATOM 2586 C C . ARG A 1 334 ? -6.586 4.665 3.394 1.00 87.94 334 ARG A C 1
ATOM 2588 O O . ARG A 1 334 ? -7.417 5.325 4.006 1.00 87.94 334 ARG A O 1
ATOM 2595 N N . ASP A 1 335 ? -6.216 4.952 2.148 1.00 85.19 335 ASP A N 1
ATOM 2596 C CA . ASP A 1 335 ? -6.897 5.962 1.330 1.00 85.19 335 ASP A CA 1
ATOM 2597 C C . ASP A 1 335 ? -8.330 5.525 0.944 1.00 85.19 335 ASP A C 1
ATOM 2599 O O . ASP A 1 335 ? -8.660 4.335 0.852 1.00 85.19 335 ASP A O 1
ATOM 2603 N N . CYS A 1 336 ? -9.192 6.504 0.679 1.00 77.12 336 CYS A N 1
ATOM 2604 C CA . CYS A 1 336 ? -10.544 6.337 0.165 1.00 77.12 336 CYS A CA 1
ATOM 2605 C C . CYS A 1 336 ? -10.554 6.007 -1.343 1.00 77.12 336 CYS A C 1
ATOM 2607 O O . CYS A 1 336 ? -10.999 6.812 -2.163 1.00 77.12 336 CYS A O 1
ATOM 2609 N N . PHE A 1 337 ? -10.150 4.790 -1.727 1.00 79.12 337 PHE A N 1
ATOM 2610 C CA . PHE A 1 337 ? -10.267 4.311 -3.114 1.00 79.12 337 PHE A CA 1
ATOM 2611 C C . PHE A 1 337 ? -11.372 3.260 -3.298 1.00 79.12 337 PHE A C 1
ATOM 2613 O O . PHE A 1 337 ? -11.694 2.478 -2.405 1.00 79.12 337 PHE A O 1
ATOM 2620 N N . ALA A 1 338 ? -11.967 3.222 -4.494 1.00 77.38 338 ALA A N 1
ATOM 2621 C CA . ALA A 1 338 ? -13.211 2.489 -4.749 1.00 77.38 338 ALA A CA 1
ATOM 2622 C C . ALA A 1 338 ? -13.138 0.975 -4.473 1.00 77.38 338 ALA A C 1
ATOM 2624 O O . ALA A 1 338 ? -14.111 0.390 -3.997 1.00 77.38 338 ALA A O 1
ATOM 2625 N N . ALA A 1 339 ? -12.007 0.326 -4.761 1.00 78.06 339 ALA A N 1
ATOM 2626 C CA . ALA A 1 339 ? -11.886 -1.125 -4.618 1.00 78.06 339 ALA A CA 1
ATOM 2627 C C . ALA A 1 339 ? -11.940 -1.595 -3.152 1.00 78.06 339 ALA A C 1
ATOM 2629 O O . ALA A 1 339 ? -12.505 -2.663 -2.901 1.00 78.06 339 ALA A O 1
ATOM 2630 N N . ALA A 1 340 ? -11.470 -0.778 -2.200 1.00 81.25 340 ALA A N 1
ATOM 2631 C CA . ALA A 1 340 ? -11.543 -1.063 -0.763 1.00 81.25 340 ALA A CA 1
ATOM 2632 C C . ALA A 1 340 ? -12.989 -1.134 -0.228 1.00 81.25 340 ALA A C 1
ATOM 2634 O O . ALA A 1 340 ? -13.230 -1.696 0.833 1.00 81.25 340 ALA A O 1
ATOM 2635 N N . TRP A 1 341 ? -13.967 -0.619 -0.980 1.00 82.38 341 TRP A N 1
ATOM 2636 C CA . TRP A 1 341 ? -15.387 -0.608 -0.607 1.00 82.38 341 TRP A CA 1
ATOM 2637 C C . TRP A 1 341 ? -16.239 -1.601 -1.410 1.00 82.38 341 TRP A C 1
ATOM 2639 O O . TRP A 1 341 ? -17.471 -1.554 -1.380 1.00 82.38 341 TRP A O 1
ATOM 2649 N N . SER A 1 342 ? -15.597 -2.502 -2.156 1.00 83.12 342 SER A N 1
ATOM 2650 C CA . SER A 1 342 ? -16.286 -3.591 -2.851 1.00 83.12 342 SER A CA 1
ATOM 2651 C C . SER A 1 342 ? -16.803 -4.651 -1.866 1.00 83.12 342 SER A C 1
ATOM 2653 O O . SER A 1 342 ? -16.298 -4.785 -0.753 1.00 83.12 342 SER A O 1
ATOM 2655 N N . SER A 1 343 ? -17.789 -5.457 -2.278 1.00 81.31 343 SER A N 1
ATOM 2656 C CA . SER A 1 343 ? -18.239 -6.600 -1.464 1.00 81.31 343 SER A CA 1
ATOM 2657 C C . SER A 1 343 ? -17.103 -7.596 -1.218 1.00 81.31 343 SER A C 1
ATOM 2659 O O . SER A 1 343 ? -16.955 -8.091 -0.110 1.00 81.31 343 SER A O 1
ATOM 2661 N N . SER A 1 344 ? -16.253 -7.809 -2.228 1.00 84.50 344 SER A N 1
ATOM 2662 C CA . SER A 1 344 ? -15.035 -8.622 -2.139 1.00 84.50 344 SER A CA 1
ATOM 2663 C C . SER A 1 344 ? -14.085 -8.111 -1.052 1.00 84.50 344 SER A C 1
ATOM 2665 O O . SER A 1 344 ? -13.603 -8.891 -0.236 1.00 84.50 344 SER A O 1
ATOM 2667 N N . ALA A 1 345 ? -13.861 -6.794 -1.004 1.00 86.19 345 ALA A N 1
ATOM 2668 C CA . ALA A 1 345 ? -13.043 -6.166 0.026 1.00 86.19 345 ALA A CA 1
ATOM 2669 C C . ALA A 1 345 ? -13.646 -6.358 1.423 1.00 86.19 345 ALA A C 1
ATOM 2671 O O . ALA A 1 345 ? -12.958 -6.850 2.315 1.00 86.19 345 ALA A O 1
ATOM 2672 N N . ALA A 1 346 ? -14.939 -6.065 1.588 1.00 87.12 346 ALA A N 1
ATOM 2673 C CA . ALA A 1 346 ? -15.638 -6.248 2.858 1.00 87.12 346 ALA A CA 1
ATOM 2674 C C . ALA A 1 346 ? -15.581 -7.705 3.352 1.00 87.12 346 ALA A C 1
ATOM 2676 O O . ALA A 1 346 ? -15.312 -7.943 4.527 1.00 87.12 346 ALA A O 1
ATOM 2677 N N . GLU A 1 347 ? -15.782 -8.679 2.458 1.00 89.88 347 GLU A N 1
ATOM 2678 C CA . GLU A 1 347 ? -15.680 -10.097 2.802 1.00 89.88 347 GLU A CA 1
ATOM 2679 C C . GLU A 1 347 ? -14.248 -10.487 3.204 1.00 89.88 347 GLU A C 1
ATOM 2681 O O . GLU A 1 347 ? -14.055 -11.191 4.196 1.00 89.88 347 GLU A O 1
ATOM 2686 N N . SER A 1 348 ? -13.242 -9.996 2.471 1.00 91.69 348 SER A N 1
ATOM 2687 C CA . SER A 1 348 ? -11.832 -10.290 2.753 1.00 91.69 348 SER A CA 1
ATOM 2688 C C . SER A 1 348 ? -11.358 -9.707 4.086 1.00 91.69 348 SER A C 1
ATOM 2690 O O . SER A 1 348 ? -10.646 -10.385 4.818 1.00 91.69 348 SER A O 1
ATOM 2692 N N . LEU A 1 349 ? -11.807 -8.501 4.450 1.00 92.56 349 LEU A N 1
ATOM 2693 C CA . LEU A 1 349 ? -11.506 -7.871 5.740 1.00 92.56 349 LEU A CA 1
ATOM 2694 C C . LEU A 1 349 ? -12.170 -8.624 6.897 1.00 92.56 349 LEU A C 1
ATOM 2696 O O . LEU A 1 349 ? -11.530 -8.909 7.907 1.00 92.56 349 LEU A O 1
ATOM 2700 N N . PHE A 1 350 ? -13.435 -9.012 6.713 1.00 93.25 350 PHE A N 1
ATOM 2701 C CA . PHE A 1 350 ? -14.199 -9.747 7.716 1.00 93.25 350 PHE A CA 1
ATOM 2702 C C . PHE A 1 350 ? -13.557 -11.101 8.039 1.00 93.25 350 PHE A C 1
ATOM 2704 O O . PHE A 1 350 ? -13.296 -11.393 9.206 1.00 93.25 350 PHE A O 1
ATOM 2711 N N . TYR A 1 351 ? -13.249 -11.918 7.024 1.00 92.12 351 TYR A N 1
ATOM 2712 C CA . TYR A 1 351 ? -12.537 -13.180 7.249 1.00 92.12 351 TYR A CA 1
ATOM 2713 C C . TYR A 1 351 ? -11.084 -12.956 7.680 1.00 92.12 351 TYR A C 1
ATOM 2715 O O . TYR A 1 351 ? -10.550 -13.751 8.445 1.00 92.12 351 TYR A O 1
ATOM 2723 N N . GLY A 1 352 ? -10.453 -11.870 7.234 1.00 92.62 352 GLY A N 1
ATOM 2724 C CA . GLY A 1 352 ? -9.089 -11.498 7.597 1.00 92.62 352 GLY A CA 1
ATOM 2725 C C . GLY A 1 352 ? -8.921 -11.004 9.031 1.00 92.62 352 GLY A C 1
ATOM 2726 O O . GLY A 1 352 ? -7.787 -10.777 9.431 1.00 92.62 352 GLY A O 1
ATOM 2727 N N . GLN A 1 353 ? -10.010 -10.861 9.803 1.00 94.06 353 GLN A N 1
ATOM 2728 C CA . GLN A 1 353 ? -9.986 -10.290 11.157 1.00 94.06 353 GLN A CA 1
ATOM 2729 C C . GLN A 1 353 ? -9.355 -8.886 11.160 1.00 94.06 353 GLN A C 1
ATOM 2731 O O . GLN A 1 353 ? -8.560 -8.543 12.032 1.00 94.06 353 GLN A O 1
ATOM 2736 N N . SER A 1 354 ? -9.694 -8.082 10.148 1.00 94.31 354 SER A N 1
ATOM 2737 C CA . SER A 1 354 ? -9.125 -6.753 9.940 1.00 94.31 354 SER A CA 1
ATOM 2738 C C . SER A 1 354 ? -10.214 -5.689 9.941 1.00 94.31 354 SER A C 1
ATOM 2740 O O . SER A 1 354 ? -11.189 -5.763 9.190 1.00 94.31 354 SER A O 1
ATOM 2742 N N . LEU A 1 355 ? -10.043 -4.678 10.787 1.00 94.69 355 LEU A N 1
ATOM 2743 C CA . LEU A 1 355 ? -10.866 -3.477 10.782 1.00 94.69 355 LEU A CA 1
ATOM 2744 C C . LEU A 1 355 ? -10.253 -2.451 9.832 1.00 94.69 355 LEU A C 1
ATOM 2746 O O . LEU A 1 355 ? -9.040 -2.301 9.778 1.00 94.69 355 LEU A O 1
ATOM 2750 N N . GLN A 1 356 ? -11.080 -1.705 9.105 1.00 92.50 356 GLN A N 1
ATOM 2751 C CA . GLN A 1 356 ? -10.612 -0.647 8.211 1.00 92.50 356 GLN A CA 1
ATOM 2752 C C . GLN A 1 356 ? -11.025 0.726 8.742 1.00 92.50 356 GLN A C 1
ATOM 2754 O O . GLN A 1 356 ? -12.198 0.948 9.040 1.00 92.50 356 GLN A O 1
ATOM 2759 N N . THR A 1 357 ? -10.068 1.651 8.760 1.00 92.25 357 THR A N 1
ATOM 2760 C CA . THR A 1 357 ? -10.278 3.096 8.877 1.00 92.25 357 THR A CA 1
ATOM 2761 C C . THR A 1 357 ? -9.732 3.795 7.630 1.00 92.25 357 THR A C 1
ATOM 2763 O O . THR A 1 357 ? -8.934 3.223 6.876 1.00 92.25 357 THR A O 1
ATOM 2766 N N . VAL A 1 358 ? -10.187 5.019 7.371 1.00 89.81 358 VAL A N 1
ATOM 2767 C CA . VAL A 1 358 ? -9.831 5.757 6.159 1.00 89.81 358 VAL A CA 1
ATOM 2768 C C . VAL A 1 358 ? -9.245 7.125 6.453 1.00 89.81 358 VAL A C 1
ATOM 2770 O O . VAL A 1 358 ? -9.697 7.825 7.354 1.00 89.81 358 VAL A O 1
ATOM 2773 N N . ILE A 1 359 ? -8.271 7.511 5.635 1.00 90.38 359 ILE A N 1
ATOM 2774 C CA . ILE A 1 359 ? -7.822 8.893 5.542 1.00 90.38 359 ILE A CA 1
ATOM 2775 C C . ILE A 1 359 ? -8.893 9.693 4.806 1.00 90.38 359 ILE A C 1
ATOM 2777 O O . ILE A 1 359 ? -9.403 9.275 3.759 1.00 90.38 359 ILE A O 1
ATOM 2781 N N . GLY A 1 360 ? -9.251 10.839 5.379 1.00 85.38 360 GLY A N 1
ATOM 2782 C CA . GLY A 1 360 ? -10.211 11.757 4.798 1.00 85.38 360 GLY A CA 1
ATOM 2783 C C . GLY A 1 360 ? -9.795 12.182 3.382 1.00 85.38 360 GLY A C 1
ATOM 2784 O O . GLY A 1 360 ? -8.600 12.349 3.105 1.00 85.38 360 GLY A O 1
ATOM 2785 N N . PRO A 1 361 ? -10.751 12.347 2.450 1.00 82.88 361 PRO A N 1
ATOM 2786 C CA . PRO A 1 361 ? -10.437 12.722 1.077 1.00 82.88 361 PRO A CA 1
ATOM 2787 C C . PRO A 1 361 ? -9.544 13.964 1.010 1.00 82.88 361 PRO A C 1
ATOM 2789 O O . PRO A 1 361 ? -9.760 14.920 1.742 1.00 82.88 361 PRO A O 1
ATOM 2792 N N . LYS A 1 362 ? -8.575 13.965 0.085 1.00 83.19 362 LYS A N 1
ATOM 2793 C CA . LYS A 1 362 ? -7.599 15.059 -0.129 1.00 83.19 362 LYS A CA 1
ATOM 2794 C C . LYS A 1 362 ? -6.576 15.278 0.986 1.00 83.19 362 LYS A C 1
ATOM 2796 O O . LYS A 1 362 ? -5.703 16.114 0.791 1.00 83.19 362 LYS A O 1
ATOM 2801 N N . LEU A 1 363 ? -6.601 14.492 2.061 1.00 85.81 363 LEU A N 1
ATOM 2802 C CA . LEU A 1 363 ? -5.621 14.600 3.141 1.00 85.81 363 LEU A CA 1
ATOM 2803 C C . LEU A 1 363 ? -4.513 13.548 3.107 1.00 85.81 363 LEU A C 1
ATOM 2805 O O . LEU A 1 363 ? -3.667 13.549 3.995 1.00 85.81 363 LEU A O 1
ATOM 2809 N N . THR A 1 364 ? -4.458 12.670 2.099 1.00 86.44 364 THR A N 1
ATOM 2810 C CA . THR A 1 364 ? -3.400 11.644 2.020 1.00 86.44 364 THR A CA 1
ATOM 2811 C C . THR A 1 364 ? -2.007 12.266 2.033 1.00 86.44 364 THR A C 1
ATOM 2813 O O . THR A 1 364 ? -1.189 11.882 2.858 1.00 86.44 364 THR A O 1
ATOM 2816 N N . ALA A 1 365 ? -1.787 13.322 1.245 1.00 83.56 365 ALA A N 1
ATOM 2817 C CA . ALA A 1 365 ? -0.506 14.025 1.183 1.00 83.56 365 ALA A CA 1
ATOM 2818 C C . ALA A 1 365 ? -0.049 14.612 2.533 1.00 83.56 365 ALA A C 1
ATOM 2820 O O . ALA A 1 365 ? 1.149 14.816 2.722 1.00 83.56 365 ALA A O 1
ATOM 2821 N N . SER A 1 366 ? -0.988 14.880 3.446 1.00 84.19 366 SER A N 1
ATOM 2822 C CA . SER A 1 366 ? -0.720 15.498 4.749 1.00 84.19 366 SER A CA 1
ATOM 2823 C C . SER A 1 366 ? -0.704 14.490 5.900 1.00 84.19 366 SER A C 1
ATOM 2825 O O . SER A 1 366 ? 0.028 14.693 6.861 1.00 84.19 366 SER A O 1
ATOM 2827 N N . LEU A 1 367 ? -1.512 13.425 5.828 1.00 88.25 367 LEU A N 1
ATOM 2828 C CA . LEU A 1 367 ? -1.767 12.518 6.955 1.00 88.25 367 LEU A CA 1
ATOM 2829 C C . LEU A 1 367 ? -1.355 11.069 6.691 1.00 88.25 367 LEU A C 1
ATOM 2831 O O . LEU A 1 367 ? -1.025 10.345 7.630 1.00 88.25 367 LEU A O 1
ATOM 2835 N N . GLN A 1 368 ? -1.377 10.605 5.441 1.00 91.06 368 GLN A N 1
ATOM 2836 C CA . GLN A 1 368 ? -1.048 9.215 5.139 1.00 91.06 368 GLN A CA 1
ATOM 2837 C C . GLN A 1 368 ? 0.461 9.006 5.278 1.00 91.06 368 GLN A C 1
ATOM 2839 O O . GLN A 1 368 ? 1.244 9.585 4.528 1.00 91.06 368 GLN A O 1
ATOM 2844 N N . LEU A 1 369 ? 0.866 8.104 6.176 1.00 92.88 369 LEU A N 1
ATOM 2845 C CA . LEU A 1 369 ? 2.277 7.819 6.468 1.00 92.88 369 LEU A CA 1
ATOM 2846 C C . LEU A 1 369 ? 3.079 7.462 5.206 1.00 92.88 369 LEU A C 1
ATOM 2848 O O . LEU A 1 369 ? 4.248 7.822 5.058 1.00 92.88 369 LEU A O 1
ATOM 2852 N N . THR A 1 370 ? 2.445 6.747 4.271 1.00 93.88 370 THR A N 1
ATOM 2853 C CA . THR A 1 370 ? 3.087 6.421 2.996 1.00 93.88 370 THR A CA 1
ATOM 2854 C C . THR A 1 370 ? 3.447 7.681 2.202 1.00 93.88 370 THR A C 1
ATOM 2856 O O . THR A 1 370 ? 4.562 7.752 1.689 1.00 93.88 370 THR A O 1
ATOM 2859 N N . ASP A 1 371 ? 2.562 8.673 2.115 1.00 89.69 371 ASP A N 1
ATOM 2860 C CA . ASP A 1 371 ? 2.802 9.895 1.341 1.00 89.69 371 ASP A CA 1
ATOM 2861 C C . ASP A 1 371 ? 3.799 10.830 2.039 1.00 89.69 371 ASP A C 1
ATOM 2863 O O . ASP A 1 371 ? 4.695 11.366 1.378 1.00 89.69 371 ASP A O 1
ATOM 2867 N N . THR A 1 372 ? 3.693 10.977 3.364 1.00 87.19 372 THR A N 1
ATOM 2868 C CA . THR A 1 372 ? 4.529 11.902 4.143 1.00 87.19 372 THR A CA 1
ATOM 2869 C C . THR A 1 372 ? 5.973 11.419 4.295 1.00 87.19 372 THR A C 1
ATOM 2871 O O . THR A 1 372 ? 6.899 12.225 4.194 1.00 87.19 372 THR A O 1
ATOM 2874 N N . ASP A 1 373 ? 6.196 10.112 4.489 1.00 86.94 373 ASP A N 1
ATOM 2875 C CA . ASP A 1 373 ? 7.494 9.596 4.959 1.00 86.94 373 ASP A CA 1
ATOM 2876 C C . ASP A 1 373 ? 8.141 8.522 4.079 1.00 86.94 373 ASP A C 1
ATOM 2878 O O . ASP A 1 373 ? 9.370 8.355 4.109 1.00 86.94 373 ASP A O 1
ATOM 2882 N N . PHE A 1 374 ? 7.350 7.806 3.271 1.00 91.56 374 PHE A N 1
ATOM 2883 C CA . PHE A 1 374 ? 7.831 6.643 2.520 1.00 91.56 374 PHE A CA 1
ATOM 2884 C C . PHE A 1 374 ? 7.997 6.919 1.020 1.00 91.56 374 PHE A C 1
ATOM 2886 O O . PHE A 1 374 ? 9.055 6.659 0.444 1.00 91.56 374 PHE A O 1
ATOM 2893 N N . ALA A 1 375 ? 6.966 7.443 0.356 1.00 90.88 375 ALA A N 1
ATOM 2894 C CA . ALA A 1 375 ? 6.816 7.339 -1.091 1.00 90.88 375 ALA A CA 1
ATOM 2895 C C . ALA A 1 375 ? 7.872 8.115 -1.879 1.00 90.88 375 ALA A C 1
ATOM 2897 O O . ALA A 1 375 ? 8.396 7.612 -2.876 1.00 90.88 375 ALA A O 1
ATOM 2898 N N . ARG A 1 376 ? 8.210 9.334 -1.443 1.00 86.44 376 ARG A N 1
ATOM 2899 C CA . ARG A 1 376 ? 9.232 10.156 -2.108 1.00 86.44 376 ARG A CA 1
ATOM 2900 C C . ARG A 1 376 ? 10.614 9.512 -2.017 1.00 86.44 376 ARG A C 1
ATOM 2902 O O . ARG A 1 376 ? 11.286 9.393 -3.044 1.00 86.44 376 ARG A O 1
ATOM 2909 N N . ALA A 1 377 ? 11.007 9.090 -0.814 1.00 88.12 377 ALA A N 1
ATOM 2910 C CA . ALA A 1 377 ? 12.287 8.434 -0.563 1.00 88.12 377 ALA A CA 1
ATOM 2911 C C . ALA A 1 377 ? 12.378 7.130 -1.361 1.00 88.12 377 ALA A C 1
ATOM 2913 O O . ALA A 1 377 ? 13.265 6.982 -2.197 1.00 88.12 377 ALA A O 1
ATOM 2914 N N . PHE A 1 378 ? 11.381 6.256 -1.227 1.00 94.62 378 PHE A N 1
ATOM 2915 C CA . PHE A 1 378 ? 11.322 4.983 -1.936 1.00 94.62 378 PHE A CA 1
ATOM 2916 C C . PHE A 1 378 ? 11.403 5.137 -3.464 1.00 94.62 378 PHE A C 1
ATOM 2918 O O . PHE A 1 378 ? 12.197 4.458 -4.110 1.00 94.62 378 PHE A O 1
ATOM 2925 N N . LYS A 1 379 ? 10.660 6.084 -4.063 1.00 90.81 379 LYS A N 1
ATOM 2926 C CA . LYS A 1 379 ? 10.768 6.387 -5.506 1.00 90.81 379 LYS A CA 1
ATOM 2927 C C . LYS A 1 379 ? 12.168 6.845 -5.903 1.00 90.81 379 LYS A C 1
ATOM 2929 O O . LYS A 1 379 ? 12.574 6.617 -7.039 1.00 90.81 379 LYS A O 1
ATOM 2934 N N . SER A 1 380 ? 12.862 7.585 -5.041 1.00 88.19 380 SER A N 1
ATOM 2935 C CA . SER A 1 380 ? 14.236 8.028 -5.295 1.00 88.19 380 SER A CA 1
ATOM 2936 C C . SER A 1 380 ? 15.199 6.845 -5.280 1.00 88.19 380 SER A C 1
ATOM 2938 O O . SER A 1 380 ? 15.956 6.671 -6.229 1.00 88.19 380 SER A O 1
ATOM 2940 N N . LEU A 1 381 ? 15.103 5.998 -4.254 1.00 92.12 381 LEU A N 1
ATOM 2941 C CA . LEU A 1 381 ? 15.947 4.816 -4.092 1.00 92.12 381 LEU A CA 1
ATOM 2942 C C . LEU A 1 381 ? 15.743 3.809 -5.227 1.00 92.12 381 LEU A C 1
ATOM 2944 O O . LEU A 1 381 ? 16.711 3.356 -5.826 1.00 92.12 381 LEU A O 1
ATOM 2948 N N . ALA A 1 382 ? 14.490 3.530 -5.597 1.00 92.81 382 ALA A N 1
ATOM 2949 C CA . ALA A 1 382 ? 14.176 2.616 -6.694 1.00 92.81 382 ALA A CA 1
ATOM 2950 C C . ALA A 1 382 ? 14.686 3.127 -8.053 1.00 92.81 382 ALA A C 1
ATOM 2952 O O . ALA A 1 382 ? 15.104 2.331 -8.890 1.00 92.81 382 ALA A O 1
ATOM 2953 N N . ARG A 1 383 ? 14.663 4.452 -8.278 1.00 89.44 383 ARG A N 1
ATOM 2954 C CA . ARG A 1 383 ? 15.246 5.066 -9.482 1.00 89.44 383 ARG A CA 1
ATOM 2955 C C . ARG A 1 383 ? 16.763 4.935 -9.487 1.00 89.44 383 ARG A C 1
ATOM 2957 O O . ARG A 1 383 ? 17.292 4.437 -10.468 1.00 89.44 383 ARG A O 1
ATOM 2964 N N . SER A 1 384 ? 17.423 5.283 -8.382 1.00 89.19 384 SER A N 1
ATOM 2965 C CA . SER A 1 384 ? 18.878 5.148 -8.246 1.00 89.19 384 SER A CA 1
ATOM 2966 C C . SER A 1 384 ? 19.333 3.708 -8.488 1.00 89.19 384 SER A C 1
ATOM 2968 O O . SER A 1 384 ? 20.191 3.472 -9.327 1.00 89.19 384 SER A O 1
ATOM 2970 N N . ALA A 1 385 ? 18.685 2.735 -7.841 1.00 93.56 385 ALA A N 1
ATOM 2971 C CA . ALA A 1 385 ? 19.000 1.320 -8.015 1.00 93.56 385 ALA A CA 1
ATOM 2972 C C . ALA A 1 385 ? 18.828 0.855 -9.472 1.00 93.56 385 ALA A C 1
ATOM 2974 O O . ALA A 1 385 ? 19.629 0.077 -9.987 1.00 93.56 385 ALA A O 1
ATOM 2975 N N . MET A 1 386 ? 17.795 1.340 -10.168 1.00 90.38 386 MET A N 1
ATOM 2976 C CA . MET A 1 386 ? 17.615 1.028 -11.585 1.00 90.38 386 MET A CA 1
ATOM 2977 C C . MET A 1 386 ? 18.654 1.718 -12.477 1.00 90.38 386 MET A C 1
ATOM 2979 O O . MET A 1 386 ? 19.080 1.136 -13.474 1.00 90.38 386 MET A O 1
ATOM 2983 N N . ASP A 1 387 ? 19.056 2.944 -12.150 1.00 88.25 387 ASP A N 1
ATOM 2984 C CA . ASP A 1 387 ? 20.093 3.669 -12.882 1.00 88.25 387 ASP A CA 1
ATOM 2985 C C . ASP A 1 387 ? 21.447 2.947 -12.768 1.00 88.25 387 ASP A C 1
ATOM 2987 O O . ASP A 1 387 ? 22.122 2.768 -13.784 1.00 88.25 387 ASP A O 1
ATOM 2991 N N . ASP A 1 388 ? 21.778 2.414 -11.588 1.00 91.00 388 ASP A N 1
ATOM 2992 C CA . ASP A 1 388 ? 22.978 1.599 -11.354 1.00 91.00 388 ASP A CA 1
ATOM 2993 C C . ASP A 1 388 ? 22.948 0.286 -12.157 1.00 91.00 388 ASP A C 1
ATOM 2995 O O . ASP A 1 388 ? 23.927 -0.088 -12.816 1.00 91.00 388 ASP A O 1
ATOM 2999 N N . LEU A 1 389 ? 21.801 -0.407 -12.168 1.00 92.00 389 LEU A N 1
ATOM 3000 C CA . LEU A 1 389 ? 21.595 -1.613 -12.981 1.00 92.00 389 LEU A CA 1
ATOM 3001 C C . LEU A 1 389 ? 21.706 -1.312 -14.479 1.00 92.00 389 LEU A C 1
ATOM 3003 O O . LEU A 1 389 ? 22.300 -2.087 -15.227 1.00 92.00 389 LEU A O 1
ATOM 3007 N N . ARG A 1 390 ? 21.187 -0.164 -14.921 1.00 88.31 390 ARG A N 1
ATOM 3008 C CA . ARG A 1 390 ? 21.299 0.277 -16.313 1.00 88.31 390 ARG A CA 1
ATOM 3009 C C . ARG A 1 390 ? 22.744 0.575 -16.689 1.00 88.31 390 ARG A C 1
ATOM 3011 O O . ARG A 1 390 ? 23.186 0.158 -17.757 1.00 88.31 390 ARG A O 1
ATOM 3018 N N . HIS A 1 391 ? 23.479 1.279 -15.832 1.00 87.50 391 HIS A N 1
ATOM 3019 C CA . HIS A 1 391 ? 24.871 1.635 -16.089 1.00 87.50 391 HIS A CA 1
ATOM 3020 C C . HIS A 1 391 ? 25.776 0.398 -16.139 1.00 87.50 391 HIS A C 1
ATOM 3022 O O . HIS A 1 391 ? 26.517 0.205 -17.107 1.00 87.50 391 HIS A O 1
ATOM 3028 N N . SER A 1 392 ? 25.666 -0.481 -15.140 1.00 91.12 392 SER A N 1
ATOM 3029 C CA . SER A 1 392 ? 26.418 -1.741 -15.088 1.00 91.12 392 SER A CA 1
ATOM 3030 C C . SER A 1 392 ? 26.048 -2.680 -16.240 1.00 91.12 392 SER A C 1
ATOM 3032 O O . SER A 1 392 ? 26.933 -3.203 -16.918 1.00 91.12 392 SER A O 1
ATOM 3034 N N . GLY A 1 393 ? 24.753 -2.827 -16.531 1.00 88.81 393 GLY A N 1
ATOM 3035 C CA . GLY A 1 393 ? 24.253 -3.635 -17.638 1.00 88.81 393 GLY A CA 1
ATOM 3036 C C . GLY A 1 393 ? 24.730 -3.146 -19.006 1.00 88.81 393 GLY A C 1
ATOM 3037 O O . GLY A 1 393 ? 25.206 -3.947 -19.808 1.00 88.81 393 GLY A O 1
ATOM 3038 N N . GLN A 1 394 ? 24.677 -1.836 -19.267 1.00 86.69 394 GLN A N 1
ATOM 3039 C CA . GLN A 1 394 ? 25.175 -1.266 -20.523 1.00 86.69 394 GLN A CA 1
ATOM 3040 C C . GLN A 1 394 ? 26.692 -1.438 -20.663 1.00 86.69 394 GLN A C 1
ATOM 3042 O O . GLN A 1 394 ? 27.175 -1.750 -21.750 1.00 86.69 394 GLN A O 1
ATOM 3047 N N . THR A 1 395 ? 27.440 -1.269 -19.572 1.00 89.25 395 THR A N 1
ATOM 3048 C CA . THR A 1 395 ? 28.897 -1.468 -19.559 1.00 89.25 395 THR A CA 1
ATOM 3049 C C . THR A 1 395 ? 29.256 -2.916 -19.892 1.00 89.25 395 THR A C 1
ATOM 3051 O O . THR A 1 395 ? 30.146 -3.154 -20.706 1.00 89.25 395 THR A O 1
ATOM 3054 N N . ALA A 1 396 ? 28.526 -3.885 -19.331 1.00 89.69 396 ALA A N 1
ATOM 3055 C CA . ALA A 1 396 ? 28.722 -5.303 -19.616 1.00 89.69 396 ALA A CA 1
ATOM 3056 C C . ALA A 1 396 ? 28.425 -5.661 -21.084 1.00 89.69 396 ALA A C 1
ATOM 3058 O O . ALA A 1 396 ? 29.196 -6.402 -21.690 1.00 89.69 396 ALA A O 1
ATOM 3059 N N . LEU A 1 397 ? 27.363 -5.101 -21.679 1.00 87.00 397 LEU A N 1
ATOM 3060 C CA . LEU A 1 397 ? 27.051 -5.303 -23.102 1.00 87.00 397 LEU A CA 1
ATOM 3061 C C . LEU A 1 397 ? 28.150 -4.752 -24.014 1.00 87.00 397 LEU A C 1
ATOM 3063 O O . LEU A 1 397 ? 28.610 -5.445 -24.919 1.00 87.00 397 LEU A O 1
ATOM 3067 N N . LEU A 1 398 ? 28.622 -3.532 -23.736 1.00 86.00 398 LEU A N 1
ATOM 3068 C CA . LEU A 1 398 ? 29.712 -2.921 -24.499 1.00 86.00 398 LEU A CA 1
ATOM 3069 C C . LEU A 1 398 ? 31.009 -3.730 -24.380 1.00 86.00 398 LEU A C 1
ATOM 3071 O O . LEU A 1 398 ? 31.695 -3.926 -25.382 1.00 86.00 398 LEU A O 1
ATOM 3075 N N . ALA A 1 399 ? 31.322 -4.239 -23.185 1.00 88.44 399 ALA A N 1
ATOM 3076 C CA . ALA A 1 399 ? 32.474 -5.111 -22.961 1.00 88.44 399 ALA A CA 1
ATOM 3077 C C . ALA A 1 399 ? 32.356 -6.452 -23.710 1.00 88.44 399 ALA A C 1
ATOM 3079 O O . ALA A 1 399 ? 33.359 -6.974 -24.189 1.00 88.44 399 ALA A O 1
ATOM 3080 N N . ALA A 1 400 ? 31.138 -6.981 -23.866 1.00 91.19 400 ALA A N 1
ATOM 3081 C CA . ALA A 1 400 ? 30.850 -8.174 -24.665 1.00 91.19 400 ALA A CA 1
ATOM 3082 C C . ALA A 1 400 ? 30.833 -7.910 -26.187 1.00 91.19 400 ALA A C 1
ATOM 3084 O O . ALA A 1 400 ? 30.648 -8.836 -26.975 1.00 91.19 400 ALA A O 1
ATOM 3085 N N . GLY A 1 401 ? 31.022 -6.658 -26.621 1.00 87.25 401 GLY A N 1
ATOM 3086 C CA . GLY A 1 401 ? 30.950 -6.262 -28.028 1.00 87.25 401 GLY A CA 1
ATOM 3087 C C . GLY A 1 401 ? 29.523 -6.169 -28.580 1.00 87.25 401 GLY A C 1
ATOM 3088 O O . GLY A 1 401 ? 29.347 -5.977 -29.788 1.00 87.25 401 GLY A O 1
ATOM 3089 N N . GLU A 1 402 ? 28.504 -6.274 -27.723 1.00 82.69 402 GLU A N 1
ATOM 3090 C CA . GLU A 1 402 ? 27.113 -6.076 -28.111 1.00 82.69 402 GLU A CA 1
ATOM 3091 C C . GLU A 1 402 ? 26.820 -4.585 -28.306 1.00 82.69 402 GLU A C 1
ATOM 3093 O O . GLU A 1 402 ? 27.181 -3.728 -27.498 1.00 82.69 402 GLU A O 1
ATOM 3098 N N . LYS A 1 403 ? 26.153 -4.264 -29.417 1.00 75.81 403 LYS A N 1
ATOM 3099 C CA . LYS A 1 403 ? 25.794 -2.885 -29.793 1.00 75.81 403 LYS A CA 1
ATOM 3100 C C . LYS A 1 403 ? 24.360 -2.521 -29.418 1.00 75.81 403 LYS A C 1
ATOM 3102 O O . LYS A 1 403 ? 23.892 -1.441 -29.773 1.00 75.81 403 LYS A O 1
ATOM 3107 N N . GLU A 1 404 ? 23.651 -3.429 -28.756 1.00 76.69 404 GLU A N 1
ATOM 3108 C CA . GLU A 1 404 ? 22.288 -3.191 -28.303 1.00 76.69 404 GLU A CA 1
ATOM 3109 C C . GLU A 1 404 ? 22.263 -2.364 -27.012 1.00 76.69 404 GLU A C 1
ATOM 3111 O O . GLU A 1 404 ? 23.214 -2.328 -26.225 1.00 76.69 404 GLU A O 1
ATOM 3116 N N . PHE A 1 405 ? 21.143 -1.675 -26.798 1.00 79.44 405 PHE A N 1
ATOM 3117 C CA . PHE A 1 405 ? 20.885 -0.990 -25.539 1.00 79.44 405 PHE A CA 1
ATOM 3118 C C . PHE A 1 405 ? 20.426 -1.989 -24.488 1.00 79.44 405 PHE A C 1
ATOM 3120 O O . PHE A 1 405 ? 19.548 -2.817 -24.747 1.00 79.44 405 PHE A O 1
ATOM 3127 N N . TRP A 1 406 ? 20.959 -1.856 -23.277 1.00 84.12 406 TRP A N 1
ATOM 3128 C CA . TRP A 1 406 ? 20.521 -2.658 -22.150 1.00 84.12 406 TRP A CA 1
ATOM 3129 C C . TRP A 1 406 ? 19.040 -2.412 -21.850 1.00 84.12 406 TRP A C 1
ATOM 3131 O O . TRP A 1 406 ? 18.581 -1.271 -21.732 1.00 84.12 406 TRP A O 1
ATOM 3141 N N . ARG A 1 407 ? 18.281 -3.501 -21.698 1.00 82.50 407 ARG A N 1
ATOM 3142 C CA . ARG A 1 407 ? 16.854 -3.467 -21.367 1.00 82.50 407 ARG A CA 1
ATOM 3143 C C . ARG A 1 407 ? 16.616 -4.142 -20.028 1.00 82.50 407 ARG A C 1
ATOM 3145 O O . ARG A 1 407 ? 16.923 -5.319 -19.861 1.00 82.50 407 ARG A O 1
ATOM 3152 N N . ALA A 1 408 ? 15.971 -3.421 -19.114 1.00 86.69 408 ALA A N 1
ATOM 3153 C CA . ALA A 1 408 ? 15.611 -3.955 -17.807 1.00 86.69 408 ALA A CA 1
ATOM 3154 C C . ALA A 1 408 ? 14.691 -5.183 -17.931 1.00 86.69 408 ALA A C 1
ATOM 3156 O O . ALA A 1 408 ? 13.572 -5.111 -18.471 1.00 86.69 408 ALA A O 1
ATOM 3157 N N . SER A 1 409 ? 15.149 -6.303 -17.379 1.00 90.38 409 SER A N 1
ATOM 3158 C CA . SER A 1 409 ? 14.380 -7.533 -17.229 1.00 90.38 409 SER A CA 1
ATOM 3159 C C . SER A 1 409 ? 13.462 -7.480 -15.999 1.00 90.38 409 SER A C 1
ATOM 3161 O O . SER A 1 409 ? 13.517 -6.560 -15.184 1.00 90.38 409 SER A O 1
ATOM 3163 N N . HIS A 1 410 ? 12.602 -8.490 -15.836 1.00 91.75 410 HIS A N 1
ATOM 3164 C CA . HIS A 1 410 ? 11.782 -8.638 -14.624 1.00 91.75 410 HIS A CA 1
ATOM 3165 C C . HIS A 1 410 ? 12.634 -8.838 -13.362 1.00 91.75 410 HIS A C 1
ATOM 3167 O O . HIS A 1 410 ? 12.249 -8.386 -12.287 1.00 91.75 410 HIS A O 1
ATOM 3173 N N . LEU A 1 411 ? 13.798 -9.483 -13.497 1.00 94.31 411 LEU A N 1
ATOM 3174 C CA . LEU A 1 411 ? 14.735 -9.665 -12.391 1.00 94.31 411 LEU A CA 1
ATOM 3175 C C . LEU A 1 411 ? 15.336 -8.324 -11.960 1.00 94.31 411 LEU A C 1
ATOM 3177 O O . LEU A 1 411 ? 15.398 -8.044 -10.770 1.00 94.31 411 LEU A O 1
ATOM 3181 N N . ASP A 1 412 ? 15.699 -7.467 -12.914 1.00 93.50 412 ASP A N 1
ATOM 3182 C CA . ASP A 1 412 ? 16.253 -6.138 -12.620 1.00 93.50 412 ASP A CA 1
ATOM 3183 C C . ASP A 1 412 ? 15.216 -5.245 -11.929 1.00 93.50 412 ASP A C 1
ATOM 3185 O O . ASP A 1 412 ? 15.529 -4.528 -10.982 1.00 93.50 412 ASP A O 1
ATOM 3189 N N . MET A 1 413 ? 13.946 -5.350 -12.339 1.00 92.44 413 MET A N 1
ATOM 3190 C CA . MET A 1 413 ? 12.839 -4.687 -11.645 1.00 92.44 413 MET A CA 1
ATOM 3191 C C . MET A 1 413 ? 12.704 -5.167 -10.198 1.00 92.44 413 MET A C 1
ATOM 3193 O O . MET A 1 413 ? 12.579 -4.339 -9.299 1.00 92.44 413 MET A O 1
ATOM 3197 N N . ALA A 1 414 ? 12.729 -6.485 -9.967 1.00 95.31 414 ALA A N 1
ATOM 3198 C CA . ALA A 1 414 ? 12.669 -7.047 -8.620 1.00 95.31 414 ALA A CA 1
ATOM 3199 C C . ALA A 1 414 ? 13.836 -6.541 -7.761 1.00 95.31 414 ALA A C 1
ATOM 3201 O O . ALA A 1 414 ? 13.605 -6.065 -6.654 1.00 95.31 414 ALA A O 1
ATOM 3202 N N . LYS A 1 415 ? 15.064 -6.560 -8.297 1.00 96.50 415 LYS A N 1
ATOM 3203 C CA . LYS A 1 415 ? 16.267 -6.060 -7.615 1.00 96.50 415 LYS A CA 1
ATOM 3204 C C . LYS A 1 415 ? 16.129 -4.600 -7.200 1.00 96.50 415 LYS A C 1
ATOM 3206 O O . LYS A 1 415 ? 16.325 -4.294 -6.030 1.00 96.50 415 LYS A O 1
ATOM 3211 N N . ALA A 1 416 ? 15.727 -3.719 -8.116 1.00 95.38 416 ALA A N 1
ATOM 3212 C CA . ALA A 1 416 ? 15.584 -2.295 -7.816 1.00 95.38 416 ALA A CA 1
ATOM 3213 C C . ALA A 1 416 ? 14.518 -2.016 -6.739 1.00 95.38 416 ALA A C 1
ATOM 3215 O O . ALA A 1 416 ? 14.736 -1.195 -5.848 1.00 95.38 416 ALA A O 1
ATOM 3216 N N . VAL A 1 417 ? 13.374 -2.713 -6.791 1.00 95.88 417 VAL A N 1
ATOM 3217 C CA . VAL A 1 417 ? 12.311 -2.584 -5.776 1.00 95.88 417 VAL A CA 1
ATOM 3218 C C . VAL A 1 417 ? 12.774 -3.118 -4.423 1.00 95.88 417 VAL A C 1
ATOM 3220 O O . VAL A 1 417 ? 12.594 -2.440 -3.414 1.00 95.88 417 VAL A O 1
ATOM 3223 N N . VAL A 1 418 ? 13.372 -4.311 -4.392 1.00 96.94 418 VAL A N 1
ATOM 3224 C CA . VAL A 1 418 ? 13.828 -4.947 -3.148 1.00 96.94 418 VAL A CA 1
ATOM 3225 C C . VAL A 1 418 ? 14.947 -4.137 -2.509 1.00 96.94 418 VAL A C 1
ATOM 3227 O O . VAL A 1 418 ? 14.883 -3.892 -1.313 1.00 96.94 418 VAL A O 1
ATOM 3230 N N . GLN A 1 419 ? 15.911 -3.637 -3.284 1.00 96.88 419 GLN A N 1
ATOM 3231 C CA . GLN A 1 419 ? 16.963 -2.756 -2.774 1.00 96.88 419 GLN A CA 1
ATOM 3232 C C . GLN A 1 419 ? 16.374 -1.496 -2.127 1.00 96.88 419 GLN A C 1
ATOM 3234 O O . GLN A 1 419 ? 16.749 -1.145 -1.009 1.00 96.88 419 GLN A O 1
ATOM 3239 N N . ALA A 1 420 ? 15.412 -0.843 -2.787 1.00 95.88 420 ALA A N 1
ATOM 3240 C CA . ALA A 1 420 ? 14.731 0.317 -2.219 1.00 95.88 420 ALA A CA 1
ATOM 3241 C C . ALA A 1 420 ? 13.953 -0.034 -0.940 1.00 95.88 420 ALA A C 1
ATOM 3243 O O . ALA A 1 420 ? 13.959 0.740 0.013 1.00 95.88 420 ALA A O 1
ATOM 3244 N N . GLN A 1 421 ? 13.298 -1.197 -0.895 1.00 95.88 421 GLN A N 1
ATOM 3245 C CA . GLN A 1 421 ? 12.573 -1.654 0.289 1.00 95.88 421 GLN A CA 1
ATOM 3246 C C . GLN A 1 421 ? 13.522 -1.959 1.454 1.00 95.88 421 GLN A C 1
ATOM 3248 O O . GLN A 1 421 ? 13.263 -1.499 2.563 1.00 95.88 421 GLN A O 1
ATOM 3253 N N . SER A 1 422 ? 14.627 -2.667 1.206 1.00 96.00 422 SER A N 1
ATOM 3254 C CA . SER A 1 422 ? 15.641 -2.982 2.217 1.00 96.00 422 SER A CA 1
ATOM 3255 C C . SER A 1 422 ? 16.223 -1.717 2.836 1.00 96.00 422 SER A C 1
ATOM 3257 O O . SER A 1 422 ? 16.264 -1.611 4.054 1.00 96.00 422 SER A O 1
ATOM 3259 N N . GLN A 1 423 ? 16.545 -0.704 2.030 1.00 95.44 423 GLN A N 1
ATOM 3260 C CA . GLN A 1 423 ? 17.026 0.578 2.551 1.00 95.44 423 GLN A CA 1
ATOM 3261 C C . GLN A 1 423 ? 15.969 1.322 3.383 1.00 95.44 423 GLN A C 1
ATOM 3263 O O . GLN A 1 423 ? 16.298 1.971 4.374 1.00 95.44 423 GLN A O 1
ATOM 3268 N N . MET A 1 424 ? 14.680 1.217 3.036 1.00 94.81 424 MET A N 1
ATOM 3269 C CA . MET A 1 424 ? 13.609 1.762 3.881 1.00 94.81 424 MET A CA 1
ATOM 3270 C C . MET A 1 424 ? 13.476 0.999 5.209 1.00 94.81 424 MET A C 1
ATOM 3272 O O . MET A 1 424 ? 13.190 1.619 6.236 1.00 94.81 424 MET A O 1
ATOM 3276 N N . SER A 1 425 ? 13.705 -0.318 5.207 1.00 95.06 425 SER A N 1
ATOM 3277 C CA . SER A 1 425 ? 13.774 -1.145 6.418 1.00 95.06 425 SER A CA 1
ATOM 3278 C C . SER A 1 425 ? 15.007 -0.824 7.273 1.00 95.06 425 SER A C 1
ATOM 3280 O O . SER A 1 425 ? 14.884 -0.720 8.487 1.00 95.06 425 SER A O 1
ATOM 3282 N N . GLU A 1 426 ? 16.173 -0.600 6.667 1.00 94.81 426 GLU A N 1
ATOM 3283 C CA . GLU A 1 426 ? 17.402 -0.170 7.354 1.00 94.81 426 GLU A CA 1
ATOM 3284 C C . GLU A 1 426 ? 17.235 1.215 7.985 1.00 94.81 426 GLU A C 1
ATOM 3286 O O . GLU A 1 426 ? 17.592 1.424 9.148 1.00 94.81 426 GLU A O 1
ATOM 3291 N N . ARG A 1 427 ? 16.609 2.149 7.253 1.00 91.94 427 ARG A N 1
ATOM 3292 C CA . ARG A 1 427 ? 16.233 3.466 7.780 1.00 91.94 427 ARG A CA 1
ATOM 3293 C C . ARG A 1 427 ? 15.318 3.327 8.993 1.00 91.94 427 ARG A C 1
ATOM 3295 O O . ARG A 1 427 ? 15.535 4.030 9.969 1.00 91.94 427 ARG A O 1
ATOM 3302 N N . GLN A 1 428 ? 14.335 2.425 8.933 1.00 92.88 428 GLN A N 1
ATOM 3303 C CA . GLN A 1 428 ? 13.434 2.137 10.054 1.00 92.88 428 GLN A CA 1
ATOM 3304 C C . GLN A 1 428 ? 14.172 1.549 11.263 1.00 92.88 428 GLN A C 1
ATOM 3306 O O . GLN A 1 428 ? 13.869 1.919 12.389 1.00 92.88 428 GLN A O 1
ATOM 3311 N N . ALA A 1 429 ? 15.136 0.654 11.042 1.00 89.69 429 ALA A N 1
ATOM 3312 C CA . ALA A 1 429 ? 15.926 0.064 12.122 1.00 89.69 429 ALA A CA 1
ATOM 3313 C C . ALA A 1 429 ? 16.861 1.083 12.796 1.00 89.69 429 ALA A C 1
ATOM 3315 O O . ALA A 1 429 ? 17.145 0.963 13.982 1.00 89.69 429 ALA A O 1
ATOM 3316 N N . SER A 1 430 ? 17.335 2.078 12.039 1.00 86.25 430 SER A N 1
ATOM 3317 C CA . SER A 1 430 ? 18.247 3.116 12.537 1.00 86.25 430 SER A CA 1
ATOM 3318 C C . SER A 1 430 ? 17.519 4.268 13.234 1.00 86.25 430 SER A C 1
ATOM 3320 O O . SER A 1 430 ? 18.049 4.875 14.159 1.00 86.25 430 SER A O 1
ATOM 3322 N N . ASN A 1 431 ? 16.326 4.613 12.758 1.00 81.12 431 ASN A N 1
ATOM 3323 C CA . ASN A 1 431 ? 15.502 5.692 13.281 1.00 81.12 431 ASN A CA 1
ATOM 3324 C C . ASN A 1 431 ? 14.044 5.277 13.075 1.00 81.12 431 ASN A C 1
ATOM 3326 O O . ASN A 1 431 ? 13.630 5.165 11.918 1.00 81.12 431 ASN A O 1
ATOM 3330 N N . ASP A 1 432 ? 13.299 5.022 14.158 1.00 85.25 432 ASP A N 1
ATOM 3331 C CA . ASP A 1 432 ? 11.900 4.568 14.115 1.00 85.25 432 ASP A CA 1
ATOM 3332 C C . ASP A 1 432 ? 10.985 5.670 13.541 1.00 85.25 432 ASP A C 1
ATOM 3334 O O . ASP A 1 432 ? 10.248 6.391 14.226 1.00 85.25 432 ASP A O 1
ATOM 3338 N N . TRP A 1 433 ? 11.085 5.845 12.224 1.00 88.06 433 TRP A N 1
ATOM 3339 C CA . TRP A 1 433 ? 10.430 6.903 11.475 1.00 88.06 433 TRP A CA 1
ATOM 3340 C C . TRP A 1 433 ? 8.938 6.614 11.313 1.00 88.06 433 TRP A C 1
ATOM 3342 O O . TRP A 1 433 ? 8.159 7.534 11.089 1.00 88.06 433 TRP A O 1
ATOM 3352 N N . ILE A 1 434 ? 8.521 5.350 11.436 1.00 93.94 434 ILE A N 1
ATOM 3353 C CA . ILE A 1 434 ? 7.110 4.963 11.403 1.00 93.94 434 ILE A CA 1
ATOM 3354 C C . ILE A 1 434 ? 6.393 5.473 12.652 1.00 93.94 434 ILE A C 1
ATOM 3356 O O . ILE A 1 434 ? 5.364 6.132 12.512 1.00 93.94 434 ILE A O 1
ATOM 3360 N N . VAL A 1 435 ? 6.921 5.215 13.856 1.00 90.88 435 VAL A N 1
ATOM 3361 C CA . VAL A 1 435 ? 6.305 5.699 15.105 1.00 90.88 435 VAL A CA 1
ATOM 3362 C C . VAL A 1 435 ? 6.270 7.226 15.114 1.00 90.88 435 VAL A C 1
ATOM 3364 O O . VAL A 1 435 ? 5.209 7.828 15.291 1.00 90.88 435 VAL A O 1
ATOM 3367 N N . SER A 1 436 ? 7.408 7.861 14.835 1.00 85.94 436 SER A N 1
ATOM 3368 C CA . SER A 1 436 ? 7.504 9.325 14.808 1.00 85.94 436 SER A CA 1
ATOM 3369 C C . SER A 1 436 ? 6.670 9.964 13.689 1.00 85.94 436 SER A C 1
ATOM 3371 O O . SER A 1 436 ? 6.059 11.011 13.904 1.00 85.94 436 SER A O 1
ATOM 3373 N N . GLY A 1 437 ? 6.568 9.330 12.518 1.00 87.31 437 GLY A N 1
ATOM 3374 C CA . GLY A 1 437 ? 5.720 9.772 11.410 1.00 87.31 437 GLY A CA 1
ATOM 3375 C C . GLY A 1 437 ? 4.231 9.686 11.741 1.00 87.31 437 GLY A C 1
ATOM 3376 O O . GLY A 1 437 ? 3.505 10.658 11.547 1.00 87.31 437 GLY A O 1
ATOM 3377 N N . LEU A 1 438 ? 3.769 8.573 12.321 1.00 91.06 438 LEU A N 1
ATOM 3378 C CA . LEU A 1 438 ? 2.376 8.434 12.766 1.00 91.06 438 LEU A CA 1
ATOM 3379 C C . LEU A 1 438 ? 2.023 9.444 13.854 1.00 91.06 438 LEU A C 1
ATOM 3381 O O . LEU A 1 438 ? 0.935 10.021 13.828 1.00 91.06 438 LEU A O 1
ATOM 3385 N N . ARG A 1 439 ? 2.955 9.693 14.777 1.00 86.19 439 ARG A N 1
ATOM 3386 C CA . ARG A 1 439 ? 2.803 10.707 15.820 1.00 86.19 439 ARG A CA 1
ATOM 3387 C C . ARG A 1 439 ? 2.685 12.107 15.227 1.00 86.19 439 ARG A C 1
ATOM 3389 O O . ARG A 1 439 ? 1.743 12.824 15.552 1.00 86.19 439 ARG A O 1
ATOM 3396 N N . ARG A 1 440 ? 3.591 12.476 14.317 1.00 83.44 440 ARG A N 1
ATOM 3397 C CA . ARG A 1 440 ? 3.576 13.777 13.631 1.00 83.44 440 ARG A CA 1
ATOM 3398 C C . ARG A 1 440 ? 2.311 13.983 12.799 1.00 83.44 440 ARG A C 1
ATOM 3400 O O . ARG A 1 440 ? 1.796 15.093 12.752 1.00 83.44 440 ARG A O 1
ATOM 3407 N N . ASN A 1 441 ? 1.799 12.922 12.184 1.00 87.75 441 ASN A N 1
ATOM 3408 C CA . ASN A 1 441 ? 0.584 12.966 11.376 1.00 87.75 441 ASN A CA 1
ATOM 3409 C C . ASN A 1 441 ? -0.703 12.924 12.225 1.00 87.75 441 ASN A C 1
ATOM 3411 O O . ASN A 1 441 ? -1.783 12.833 11.654 1.00 87.75 441 ASN A O 1
ATOM 3415 N N . GLY A 1 442 ? -0.617 12.921 13.563 1.00 85.69 442 GLY A N 1
ATOM 3416 C CA . GLY A 1 442 ? -1.781 12.865 14.458 1.00 85.69 442 GLY A CA 1
ATOM 3417 C C . GLY A 1 442 ? -2.493 11.505 14.509 1.00 85.69 442 GLY A C 1
ATOM 3418 O O . GLY A 1 442 ? -3.505 11.367 15.185 1.00 85.69 442 GLY A O 1
ATOM 3419 N N . LEU A 1 443 ? -1.962 10.480 13.835 1.00 89.62 443 LEU A N 1
ATOM 3420 C CA . LEU A 1 443 ? -2.532 9.126 13.786 1.00 89.62 443 LEU A CA 1
ATOM 3421 C C . LEU A 1 443 ? -2.124 8.253 14.984 1.00 89.62 443 LEU A C 1
ATOM 3423 O O . LEU A 1 443 ? -2.576 7.120 15.107 1.00 89.62 443 LEU A O 1
ATOM 3427 N N . LEU A 1 444 ? -1.255 8.762 15.858 1.00 89.12 444 LEU A N 1
ATOM 3428 C CA . LEU A 1 444 ? -0.809 8.094 17.081 1.00 89.12 444 LEU A CA 1
ATOM 3429 C C . LEU A 1 444 ? -0.950 9.042 18.280 1.00 89.12 444 LEU A C 1
ATOM 3431 O O . LEU A 1 444 ? 0.010 9.305 19.001 1.00 89.12 444 LEU A O 1
ATOM 3435 N N . ALA A 1 445 ? -2.135 9.634 18.451 1.00 86.19 445 ALA A N 1
ATOM 3436 C CA . ALA A 1 445 ? -2.437 10.529 19.571 1.00 86.19 445 ALA A CA 1
ATOM 3437 C C . ALA A 1 445 ? -2.798 9.755 20.853 1.00 86.19 445 ALA A C 1
ATOM 3439 O O . ALA A 1 445 ? -2.335 10.109 21.940 1.00 86.19 445 ALA A O 1
ATOM 3440 N N . TYR A 1 446 ? -3.563 8.668 20.710 1.00 87.88 446 TYR A N 1
ATOM 3441 C CA . TYR A 1 446 ? -4.096 7.869 21.812 1.00 87.88 446 TYR A CA 1
ATOM 3442 C C . TYR A 1 446 ? -3.593 6.423 21.798 1.00 87.88 446 TYR A C 1
ATOM 3444 O O . TYR A 1 446 ? -3.269 5.865 20.748 1.00 87.88 446 TYR A O 1
ATOM 3452 N N . LYS A 1 447 ? -3.606 5.796 22.978 1.00 89.38 447 LYS A N 1
ATOM 3453 C CA . LYS A 1 447 ? -3.440 4.350 23.163 1.00 89.38 447 LYS A CA 1
ATOM 3454 C C . LYS A 1 447 ? -4.570 3.758 24.017 1.00 89.38 447 LYS A C 1
ATOM 3456 O O . LYS A 1 447 ? -5.183 4.484 24.802 1.00 89.38 447 LYS A O 1
ATOM 3461 N N . PRO A 1 448 ? -4.856 2.454 23.907 1.00 91.06 448 PRO A N 1
ATOM 3462 C CA . PRO A 1 448 ? -5.790 1.772 24.800 1.00 91.06 448 PRO A CA 1
ATOM 3463 C C . PRO A 1 448 ? -5.270 1.668 26.242 1.00 91.06 448 PRO A C 1
ATOM 3465 O O . PRO A 1 448 ? -4.142 1.245 26.473 1.00 91.06 448 PRO A O 1
ATOM 3468 N N . ASP A 1 449 ? -6.124 1.999 27.212 1.00 89.62 449 ASP A N 1
ATOM 3469 C CA . ASP A 1 449 ? -5.956 1.685 28.634 1.00 89.62 449 ASP A CA 1
ATOM 3470 C C . ASP A 1 449 ? -7.006 0.640 29.037 1.00 89.62 449 ASP A C 1
ATOM 3472 O O . ASP A 1 449 ? -8.204 0.930 29.135 1.00 89.62 449 ASP A O 1
ATOM 3476 N N . PHE A 1 450 ? -6.560 -0.600 29.251 1.00 88.56 450 PHE A N 1
ATOM 3477 C CA . PHE A 1 450 ? -7.441 -1.723 29.584 1.00 88.56 450 PHE A CA 1
ATOM 3478 C C . PHE A 1 450 ? -7.999 -1.659 31.007 1.00 88.56 450 PHE A C 1
ATOM 3480 O O . PHE A 1 450 ? -9.092 -2.178 31.245 1.00 88.56 450 PHE A O 1
ATOM 3487 N N . SER A 1 451 ? -7.316 -0.969 31.925 1.00 88.06 451 SER A N 1
ATOM 3488 C CA . SER A 1 451 ? -7.810 -0.761 33.290 1.00 88.06 451 SER A CA 1
ATOM 3489 C C . SER A 1 451 ? -8.980 0.219 33.296 1.00 88.06 451 SER A C 1
ATOM 3491 O O . SER A 1 451 ? -10.018 -0.044 33.903 1.00 88.06 451 SER A O 1
ATOM 3493 N N . LYS A 1 452 ? -8.850 1.331 32.561 1.00 87.62 452 LYS A N 1
ATOM 3494 C CA . LYS A 1 452 ? -9.907 2.351 32.436 1.00 87.62 452 LYS A CA 1
ATOM 3495 C C . LYS A 1 452 ? -10.952 2.029 31.367 1.00 87.62 452 LYS A C 1
ATOM 3497 O O . LYS A 1 452 ? -11.973 2.708 31.303 1.00 87.62 452 LYS A O 1
ATOM 3502 N N . LYS A 1 453 ? -10.702 1.017 30.529 1.00 89.56 453 LYS A N 1
ATOM 3503 C CA . LYS A 1 453 ? -11.529 0.639 29.367 1.00 89.56 453 LYS A CA 1
ATOM 3504 C C . LYS A 1 453 ? -11.791 1.810 28.415 1.00 89.56 453 LYS A C 1
ATOM 3506 O O . LYS A 1 453 ? -12.888 1.960 27.881 1.00 89.56 453 LYS A O 1
ATOM 3511 N N . THR A 1 454 ? -10.785 2.656 28.223 1.00 91.44 454 THR A N 1
ATOM 3512 C CA . THR A 1 454 ? -10.882 3.848 27.378 1.00 91.44 454 THR A CA 1
ATOM 3513 C C . THR A 1 454 ? -9.570 4.110 26.652 1.00 91.44 454 THR A C 1
ATOM 3515 O O . THR A 1 454 ? -8.541 3.507 26.954 1.00 91.44 454 THR A O 1
ATOM 3518 N N . LEU A 1 455 ? -9.609 4.999 25.666 1.00 90.44 455 LEU A N 1
ATOM 3519 C CA . LEU A 1 455 ? -8.407 5.515 25.028 1.00 90.44 455 LEU A CA 1
ATOM 3520 C C . LEU A 1 455 ? -7.837 6.653 25.880 1.00 90.44 455 LEU A C 1
ATOM 3522 O O . LEU A 1 455 ? -8.573 7.540 26.310 1.00 90.44 455 LEU A O 1
ATOM 3526 N N . VAL A 1 456 ? -6.530 6.628 26.123 1.00 89.19 456 VAL A N 1
ATOM 3527 C CA . VAL A 1 456 ? -5.808 7.659 26.879 1.00 89.19 456 VAL A CA 1
ATOM 3528 C C . VAL A 1 456 ? -4.734 8.299 26.002 1.00 89.19 456 VAL A C 1
ATOM 3530 O O . VAL A 1 456 ? -4.186 7.613 25.132 1.00 89.19 456 VAL A O 1
ATOM 3533 N N . PRO A 1 457 ? -4.435 9.599 26.181 1.00 86.81 457 PRO A N 1
ATOM 3534 C CA . PRO A 1 457 ? -3.356 10.246 25.449 1.00 86.81 457 PRO A CA 1
ATOM 3535 C C . PRO A 1 457 ? -2.041 9.486 25.635 1.00 86.81 457 PRO A C 1
ATOM 3537 O O . PRO A 1 457 ? -1.670 9.132 26.755 1.00 86.81 457 PRO A O 1
ATOM 3540 N N . LEU A 1 458 ? -1.346 9.228 24.531 1.00 83.12 458 LEU A N 1
ATOM 3541 C CA . LEU A 1 458 ? -0.029 8.601 24.546 1.00 83.12 458 LEU A CA 1
ATOM 3542 C C . LEU A 1 458 ? 1.015 9.636 24.990 1.00 83.12 458 LEU A C 1
ATOM 3544 O O . LEU A 1 458 ? 1.050 10.741 24.431 1.00 83.12 458 LEU A O 1
ATOM 3548 N N . SER A 1 459 ? 1.845 9.307 25.985 1.00 73.69 459 SER A N 1
ATOM 3549 C CA . SER A 1 459 ? 2.833 10.253 26.515 1.00 73.69 459 SER A CA 1
ATOM 3550 C C . SER A 1 459 ? 4.051 10.390 25.592 1.00 73.69 459 SER A C 1
ATOM 3552 O O . SER A 1 459 ? 4.355 9.506 24.791 1.00 73.69 459 SER A O 1
ATOM 3554 N N . ASP A 1 460 ? 4.781 11.502 25.712 1.00 66.38 460 ASP A N 1
ATOM 3555 C CA . ASP A 1 460 ? 6.015 11.709 24.937 1.00 66.38 460 ASP A CA 1
ATOM 3556 C C . ASP A 1 460 ? 7.150 10.787 25.348 1.00 66.38 460 ASP A C 1
ATOM 3558 O O . ASP A 1 460 ? 7.952 10.392 24.510 1.00 66.38 460 ASP A O 1
ATOM 3562 N N . SER A 1 461 ? 7.211 10.415 26.628 1.00 61.06 461 SER A N 1
ATOM 3563 C CA . SER A 1 461 ? 8.212 9.468 27.121 1.00 61.06 461 SER A CA 1
ATOM 3564 C C . SER A 1 461 ? 8.057 8.084 26.485 1.00 61.06 461 SER A C 1
ATOM 3566 O O . SER A 1 461 ? 9.017 7.329 26.432 1.00 61.06 461 SER A O 1
ATOM 3568 N N . GLU A 1 462 ? 6.861 7.757 25.985 1.00 61.06 462 GLU A N 1
ATOM 3569 C CA . GLU A 1 462 ? 6.564 6.505 25.281 1.00 61.06 462 GLU A CA 1
ATOM 3570 C C . GLU A 1 462 ? 6.839 6.583 23.767 1.00 61.06 462 GLU A C 1
ATOM 3572 O O . GLU A 1 462 ? 6.775 5.560 23.086 1.00 61.06 462 GLU A O 1
ATOM 3577 N N . CYS A 1 463 ? 7.153 7.775 23.241 1.00 57.16 463 CYS A N 1
ATOM 3578 C CA . CYS A 1 463 ? 7.489 8.042 21.841 1.00 57.16 463 CYS A CA 1
ATOM 3579 C C . CYS A 1 463 ? 8.900 8.646 21.748 1.00 57.16 463 CYS A C 1
ATOM 3581 O O . CYS A 1 463 ? 9.070 9.863 21.669 1.00 57.16 463 CYS A O 1
ATOM 3583 N N . PHE A 1 464 ? 9.938 7.806 21.744 1.00 48.97 464 PHE A N 1
ATOM 3584 C CA . PHE A 1 464 ? 11.312 8.285 21.581 1.00 48.97 464 PHE A CA 1
ATOM 3585 C C . PHE A 1 464 ? 11.477 9.086 20.271 1.00 48.97 464 PHE A C 1
ATOM 3587 O O . PHE A 1 464 ? 11.136 8.613 19.188 1.00 48.97 464 PHE A O 1
ATOM 3594 N N . GLY A 1 465 ? 12.042 10.297 20.359 1.00 47.69 465 GLY A N 1
ATOM 3595 C CA . GLY A 1 465 ? 12.575 11.027 19.200 1.00 47.69 465 GLY A CA 1
ATOM 3596 C C . GLY A 1 465 ? 11.697 12.112 18.562 1.00 47.69 465 GLY A C 1
ATOM 3597 O O . GLY A 1 465 ? 12.102 12.671 17.542 1.00 47.69 465 GLY A O 1
ATOM 3598 N N . THR A 1 466 ? 10.540 12.479 19.122 1.00 43.62 466 THR A N 1
ATOM 3599 C CA . THR A 1 466 ? 9.726 13.586 18.580 1.00 43.62 466 THR A CA 1
ATOM 3600 C C . THR A 1 466 ? 9.885 14.872 19.392 1.00 43.62 466 THR A C 1
ATOM 3602 O O . THR A 1 466 ? 9.387 14.979 20.503 1.00 43.62 466 THR A O 1
ATOM 3605 N N . GLY A 1 467 ? 10.524 15.895 18.812 1.00 39.78 467 GLY A N 1
ATOM 3606 C CA . GLY A 1 467 ? 10.621 17.249 19.389 1.00 39.78 467 GLY A CA 1
ATOM 3607 C C . GLY A 1 467 ? 9.310 18.059 19.388 1.00 39.78 467 GLY A C 1
ATOM 3608 O O . GLY A 1 467 ? 9.336 19.255 19.661 1.00 39.78 467 GLY A O 1
ATOM 3609 N N . MET A 1 468 ? 8.173 17.439 19.057 1.00 43.53 468 MET A N 1
ATOM 3610 C CA . MET A 1 468 ? 6.834 18.009 19.222 1.00 43.53 468 MET A CA 1
ATOM 3611 C C . MET A 1 468 ? 6.167 17.321 20.409 1.00 43.53 468 MET A C 1
ATOM 3613 O O . MET A 1 468 ? 5.920 16.119 20.349 1.00 43.53 468 MET A O 1
ATOM 3617 N N . GLY A 1 469 ? 5.890 18.084 21.467 1.00 42.25 469 GLY A N 1
ATOM 3618 C CA . GLY A 1 469 ? 5.301 17.548 22.690 1.00 42.25 469 GLY A CA 1
ATOM 3619 C C . GLY A 1 469 ? 3.874 17.024 22.487 1.00 42.25 469 GLY A C 1
ATOM 3620 O O . GLY A 1 469 ? 3.064 17.639 21.796 1.00 42.25 469 GLY A O 1
ATOM 3621 N N . ALA A 1 470 ? 3.563 15.916 23.149 1.00 44.81 470 ALA A N 1
ATOM 3622 C CA . ALA A 1 470 ? 2.303 15.197 23.285 1.00 44.81 470 ALA A CA 1
ATOM 3623 C C . ALA A 1 470 ? 1.173 16.147 23.556 1.00 44.81 470 ALA A C 1
ATOM 3625 O O . ALA A 1 470 ? 0.103 15.996 22.989 1.00 44.81 470 ALA A O 1
ATOM 3626 N N . LYS A 1 471 ? 1.449 17.138 24.400 1.00 39.16 471 LYS A N 1
ATOM 3627 C CA . LYS A 1 471 ? 0.502 18.169 24.762 1.00 39.16 471 LYS A CA 1
ATOM 3628 C C . LYS A 1 471 ? 0.102 19.016 23.553 1.00 39.16 471 LYS A C 1
ATOM 3630 O O . LYS A 1 471 ? -1.071 19.216 23.350 1.00 39.16 471 LYS A O 1
ATOM 3635 N N . VAL A 1 472 ? 1.013 19.395 22.656 1.00 43.94 472 VAL A N 1
ATOM 3636 C CA . VAL A 1 472 ? 0.666 20.200 21.465 1.00 43.94 472 VAL A CA 1
ATOM 3637 C C . VAL A 1 472 ? -0.188 19.410 20.465 1.00 43.94 472 VAL A C 1
ATOM 3639 O O . VAL A 1 472 ? -1.109 19.962 19.873 1.00 43.94 472 VAL A O 1
ATOM 3642 N N . VAL A 1 473 ? 0.090 18.115 20.278 1.00 44.06 473 VAL A N 1
ATOM 3643 C CA . VAL A 1 473 ? -0.712 17.250 19.389 1.00 44.06 473 VAL A CA 1
ATOM 3644 C C . VAL A 1 473 ? -2.042 16.859 20.042 1.00 44.06 473 VAL A C 1
ATOM 3646 O O . VAL A 1 473 ? -3.059 16.834 19.361 1.00 44.06 473 VAL A O 1
ATOM 3649 N N . ALA A 1 474 ? -2.056 16.593 21.349 1.00 43.03 474 ALA A N 1
ATOM 3650 C CA . ALA A 1 474 ? -3.269 16.293 22.104 1.00 43.03 474 ALA A CA 1
ATOM 3651 C C . ALA A 1 474 ? -4.171 17.526 22.262 1.00 43.03 474 ALA A C 1
ATOM 3653 O O . ALA A 1 474 ? -5.371 17.383 22.097 1.00 43.03 474 ALA A O 1
ATOM 3654 N N . ASP A 1 475 ? -3.615 18.722 22.473 1.00 40.06 475 ASP A N 1
ATOM 3655 C CA . ASP A 1 475 ? -4.347 19.996 22.556 1.00 40.06 475 ASP A CA 1
ATOM 3656 C C . ASP A 1 475 ? -4.946 20.382 21.182 1.00 40.06 475 ASP A C 1
ATOM 3658 O O . ASP A 1 475 ? -6.011 20.987 21.108 1.00 40.06 475 ASP A O 1
ATOM 3662 N N . LEU A 1 476 ? -4.324 19.972 20.062 1.00 40.28 476 LEU A N 1
ATOM 3663 C CA . LEU A 1 476 ? -4.924 20.075 18.715 1.00 40.28 476 LEU A CA 1
ATOM 3664 C C . LEU A 1 476 ? -6.094 19.095 18.496 1.00 40.28 476 LEU A C 1
ATOM 3666 O O . LEU A 1 476 ? -6.906 19.292 17.585 1.00 40.28 476 LEU A O 1
ATOM 3670 N N . VAL A 1 477 ? -6.155 18.027 19.295 1.00 44.47 477 VAL A N 1
ATOM 3671 C CA . VAL A 1 477 ? -7.128 16.925 19.213 1.00 44.47 477 VAL A CA 1
ATOM 3672 C C . VAL A 1 477 ? -8.110 16.953 20.398 1.00 44.47 477 VAL A C 1
ATOM 3674 O O . VAL A 1 477 ? -9.016 16.125 20.459 1.00 44.47 477 VAL A O 1
ATOM 3677 N N . GLU A 1 478 ? -7.990 17.918 21.315 1.00 32.81 478 GLU A N 1
ATOM 3678 C CA . GLU A 1 478 ? -8.753 17.951 22.557 1.00 32.81 478 GLU A CA 1
ATOM 3679 C C . GLU A 1 478 ? -10.247 18.044 22.239 1.00 32.81 478 GLU A C 1
ATOM 3681 O O . GLU A 1 478 ? -10.712 19.062 21.737 1.00 32.81 478 GLU A O 1
ATOM 3686 N N . TRP A 1 479 ? -10.984 16.951 22.468 1.00 37.78 479 TRP A N 1
ATOM 3687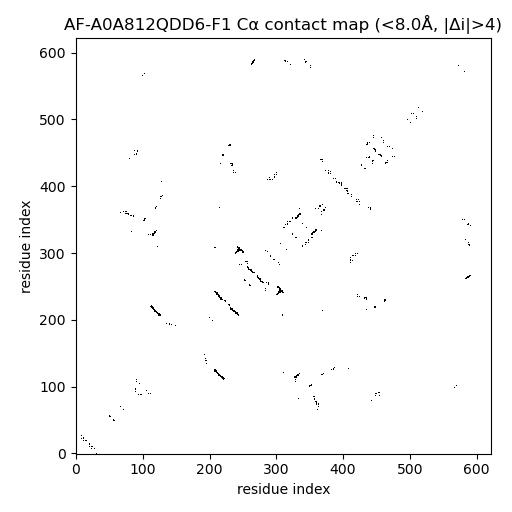 C CA . TRP A 1 479 ? -12.375 16.978 22.913 1.00 37.78 479 TRP A CA 1
ATOM 3688 C C . TRP A 1 479 ? -12.828 15.613 23.445 1.00 37.78 479 TRP A C 1
ATOM 3690 O O . TRP A 1 479 ? -12.404 14.549 22.988 1.00 37.78 479 TRP A O 1
ATOM 3700 N N . SER A 1 480 ? -13.684 15.661 24.467 1.00 34.16 480 SER A N 1
ATOM 3701 C CA . SER A 1 480 ? -14.063 14.512 25.285 1.00 34.16 480 SER A CA 1
ATOM 3702 C C . SER A 1 480 ? -14.989 13.536 24.541 1.00 34.16 480 SER A C 1
ATOM 3704 O O . SER A 1 480 ? -15.993 13.921 23.948 1.00 34.16 480 SER A O 1
ATOM 3706 N N . TYR A 1 481 ? -14.695 12.236 24.626 1.00 38.16 481 TYR A N 1
ATOM 3707 C CA . TYR A 1 481 ? -15.526 11.176 24.036 1.00 38.16 481 TYR A CA 1
ATOM 3708 C C . TYR A 1 481 ? -16.879 10.971 24.757 1.00 38.16 481 TYR A C 1
ATOM 3710 O O . TYR A 1 481 ? -17.705 10.197 24.277 1.00 38.16 481 TYR A O 1
ATOM 3718 N N . HIS A 1 482 ? -17.127 11.644 25.895 1.00 31.06 482 HIS A N 1
ATOM 3719 C CA . HIS A 1 482 ? -18.267 11.346 26.778 1.00 31.06 482 HIS A CA 1
ATOM 3720 C C . HIS A 1 482 ? -18.937 12.533 27.496 1.00 31.06 482 HIS A C 1
ATOM 3722 O O . HIS A 1 482 ? -19.791 12.286 28.343 1.00 31.06 482 HIS A O 1
ATOM 3728 N N . HIS A 1 483 ? -18.624 13.796 27.187 1.00 29.72 483 HIS A N 1
ATOM 3729 C CA . HIS A 1 483 ? -19.338 14.930 27.790 1.00 29.72 483 HIS A CA 1
ATOM 3730 C C . HIS A 1 483 ? -20.020 15.744 26.692 1.00 29.72 483 HIS A C 1
ATOM 3732 O O . HIS A 1 483 ? -19.371 16.310 25.817 1.00 29.72 483 HIS A O 1
ATOM 3738 N N . SER A 1 484 ? -21.351 15.803 26.742 1.00 34.12 484 SER A N 1
ATOM 3739 C CA . SER A 1 484 ? -22.084 16.946 26.213 1.00 34.12 484 SER A CA 1
ATOM 3740 C C . SER A 1 484 ? -21.675 18.153 27.058 1.00 34.12 484 SER A C 1
ATOM 3742 O O . SE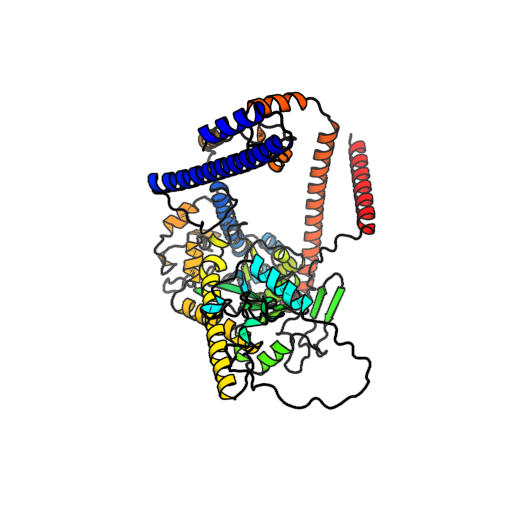R A 1 484 ? -22.247 18.357 28.131 1.00 34.12 484 SER A O 1
ATOM 3744 N N . GLU A 1 485 ? -20.645 18.900 26.657 1.00 31.83 485 GLU A N 1
ATOM 3745 C CA . GLU A 1 485 ? -20.433 20.200 27.294 1.00 31.83 485 GLU A CA 1
ATOM 3746 C C . GLU A 1 485 ? -21.626 21.116 26.986 1.00 31.83 485 GLU A C 1
ATOM 3748 O O . GLU A 1 485 ? -22.290 20.939 25.954 1.00 31.83 485 GLU A O 1
ATOM 3753 N N . PRO A 1 486 ? -21.952 22.054 27.893 1.00 33.84 486 PRO A N 1
ATOM 3754 C CA . PRO A 1 486 ? -23.057 22.976 27.696 1.00 33.84 486 PRO A CA 1
ATOM 3755 C C . PRO A 1 486 ? -22.819 23.731 26.392 1.00 33.84 486 PRO A C 1
ATOM 3757 O O . PRO A 1 486 ? -21.744 24.291 26.200 1.00 33.84 486 PRO A O 1
ATOM 3760 N N . GLN A 1 487 ? -23.805 23.722 25.494 1.00 36.00 487 GLN A N 1
ATOM 3761 C CA . GLN A 1 487 ? -23.780 24.551 24.293 1.00 36.00 487 GLN A CA 1
ATOM 3762 C C . GLN A 1 487 ? -23.497 25.995 24.710 1.00 36.00 487 GLN A C 1
ATOM 3764 O O . GLN A 1 487 ? -24.350 26.650 25.312 1.00 36.00 487 GLN A O 1
ATOM 3769 N N . ASP A 1 488 ? -22.292 26.470 24.414 1.00 37.28 488 ASP A N 1
ATOM 3770 C CA . ASP A 1 488 ? -21.930 27.862 24.600 1.00 37.28 488 ASP A CA 1
ATOM 3771 C C . ASP A 1 488 ? -22.679 28.656 23.522 1.00 37.28 488 ASP A C 1
ATOM 3773 O O . ASP A 1 488 ? -22.287 28.701 22.352 1.00 37.28 488 ASP A O 1
ATOM 3777 N N . GLN A 1 489 ? -23.843 29.191 23.902 1.00 38.78 489 GLN A N 1
ATOM 3778 C CA . GLN A 1 489 ? -24.825 29.822 23.008 1.00 38.78 489 GLN A CA 1
ATOM 3779 C C . GLN A 1 489 ? -24.254 31.021 22.226 1.00 38.78 489 GLN A C 1
ATOM 3781 O O . GLN A 1 489 ? -24.866 31.479 21.260 1.00 38.78 489 GLN A O 1
ATOM 3786 N N . ASP A 1 490 ? -23.077 31.518 22.609 1.00 36.88 490 ASP A N 1
ATOM 3787 C CA . ASP A 1 490 ? -22.395 32.630 21.949 1.00 36.88 490 ASP A CA 1
ATOM 3788 C C . ASP A 1 490 ? -21.452 32.198 20.808 1.00 36.88 490 ASP A C 1
ATOM 3790 O O . ASP A 1 490 ? -21.138 33.016 19.938 1.00 36.88 490 ASP A O 1
ATOM 3794 N N . VAL A 1 491 ? -21.047 30.922 20.733 1.00 37.19 491 VAL A N 1
ATOM 3795 C CA . VAL A 1 491 ? -20.265 30.403 19.592 1.00 37.19 491 VAL A CA 1
ATOM 3796 C C . VAL A 1 491 ? -21.178 30.082 18.405 1.00 37.19 491 VAL A C 1
ATOM 3798 O O . VAL A 1 491 ? -20.827 30.414 17.273 1.00 37.19 491 VAL A O 1
ATOM 3801 N N . GLU A 1 492 ? -22.379 29.542 18.648 1.00 35.72 492 GLU A N 1
ATOM 3802 C CA . GLU A 1 492 ? -23.406 29.371 17.602 1.00 35.72 492 GLU A CA 1
ATOM 3803 C C . GLU A 1 492 ? -23.814 30.728 16.997 1.00 35.72 492 GLU A C 1
ATOM 3805 O O . GLU A 1 492 ? -23.802 30.882 15.777 1.00 35.72 492 GLU A O 1
ATOM 3810 N N . LYS A 1 493 ? -24.012 31.769 17.821 1.00 32.69 493 LYS A N 1
ATOM 3811 C CA . LYS A 1 493 ? -24.356 33.120 17.332 1.00 32.69 493 LYS A CA 1
ATOM 3812 C C . LYS A 1 493 ? -23.273 33.785 16.478 1.00 32.69 493 LYS A C 1
ATOM 3814 O O . LYS A 1 493 ? -23.600 34.532 15.561 1.00 32.69 493 LYS A O 1
ATOM 3819 N N . ARG A 1 494 ? -21.986 33.536 16.750 1.00 32.84 494 ARG A N 1
ATOM 3820 C CA . ARG A 1 494 ? -20.882 34.116 15.954 1.00 32.84 494 ARG A CA 1
ATOM 3821 C C . ARG A 1 494 ? -20.646 33.401 14.626 1.00 32.84 494 ARG A C 1
ATOM 3823 O O . ARG A 1 494 ? -20.125 34.019 13.699 1.00 32.84 494 ARG A O 1
ATOM 3830 N N . VAL A 1 495 ? -21.018 32.127 14.520 1.00 35.62 495 VAL A N 1
ATOM 3831 C CA . VAL A 1 495 ? -20.984 31.384 13.250 1.00 35.62 495 VAL A CA 1
ATOM 3832 C C . VAL A 1 495 ? -22.192 31.747 12.377 1.00 35.62 495 VAL A C 1
ATOM 3834 O O . VAL A 1 495 ? -22.049 31.813 11.155 1.00 35.62 495 VAL A O 1
ATOM 3837 N N . ASP A 1 496 ? -23.329 32.087 12.989 1.00 35.19 496 ASP A N 1
ATOM 3838 C CA . ASP A 1 496 ? -24.547 32.501 12.282 1.00 35.19 496 ASP A CA 1
ATOM 3839 C C . ASP A 1 496 ? -24.453 33.890 11.612 1.00 35.19 496 ASP A C 1
ATOM 3841 O O . ASP A 1 496 ? -25.108 34.113 10.597 1.00 35.19 496 ASP A O 1
ATOM 3845 N N . GLU A 1 497 ? -23.605 34.816 12.082 1.00 37.44 497 GLU A N 1
ATOM 3846 C CA . GLU A 1 497 ? -23.476 36.160 11.474 1.00 37.44 497 GLU A CA 1
ATOM 3847 C C . GLU A 1 497 ? -22.425 36.275 10.345 1.0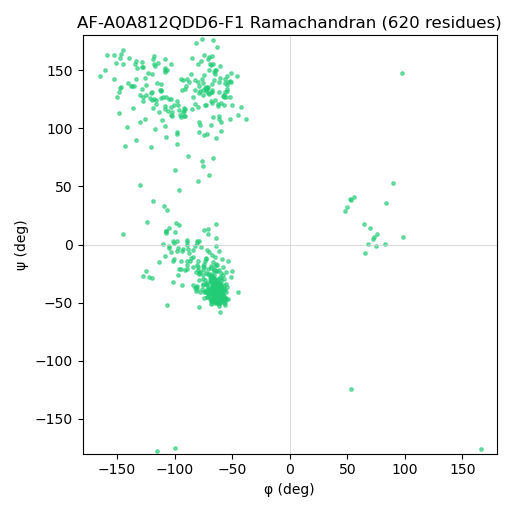0 37.44 497 GLU A C 1
ATOM 3849 O O . GLU A 1 497 ? -22.439 37.254 9.595 1.00 37.44 497 GLU A O 1
ATOM 3854 N N . ALA A 1 498 ? -21.518 35.303 10.173 1.00 38.12 498 ALA A N 1
ATOM 3855 C CA . ALA A 1 498 ? -20.395 35.405 9.219 1.00 38.12 498 ALA A CA 1
ATOM 3856 C C . ALA A 1 498 ? -20.553 34.582 7.926 1.00 38.12 498 ALA A C 1
ATOM 3858 O O . ALA A 1 498 ? -19.702 34.640 7.035 1.00 38.12 498 ALA A O 1
ATOM 3859 N N . LEU A 1 499 ? -21.650 33.846 7.776 1.00 36.25 499 LEU A N 1
ATOM 3860 C CA . LEU A 1 499 ? -22.011 33.170 6.536 1.00 36.25 499 LEU A CA 1
ATOM 3861 C C . LEU A 1 499 ? -23.421 33.619 6.178 1.00 36.25 499 LEU A C 1
ATOM 3863 O O . LEU A 1 499 ? -24.370 33.177 6.814 1.00 36.25 499 LEU A O 1
ATOM 3867 N N . LEU A 1 500 ? -23.581 34.451 5.139 1.00 43.56 500 LEU A N 1
ATOM 3868 C CA . LEU A 1 500 ? -24.878 34.546 4.463 1.00 43.56 500 LEU A CA 1
ATOM 3869 C C . LEU A 1 500 ? -25.181 33.144 3.940 1.00 43.56 500 LEU A C 1
ATOM 3871 O O . LEU A 1 500 ? -24.591 32.663 2.967 1.00 43.56 500 LEU A O 1
ATOM 3875 N N . ASN A 1 501 ? -25.989 32.451 4.729 1.00 45.78 501 ASN A N 1
ATOM 3876 C CA . ASN A 1 501 ? -26.037 31.012 4.764 1.00 45.78 501 ASN A CA 1
ATOM 3877 C C . ASN A 1 501 ? -26.668 30.570 3.446 1.00 45.78 501 ASN A C 1
ATOM 3879 O O . ASN A 1 501 ? -27.742 31.041 3.072 1.00 45.78 501 ASN A O 1
ATOM 3883 N N . VAL A 1 502 ? -26.039 29.641 2.724 1.00 42.00 502 VAL A N 1
ATOM 3884 C CA . VAL A 1 502 ? -26.619 29.030 1.508 1.00 42.00 502 VAL A CA 1
ATOM 3885 C C . VAL A 1 502 ? -28.046 28.521 1.778 1.00 42.00 502 VAL A C 1
ATOM 3887 O O . VAL A 1 502 ? -28.858 28.417 0.863 1.00 42.00 502 VAL A O 1
ATOM 3890 N N . HIS A 1 503 ? -28.362 28.262 3.048 1.00 38.94 503 HIS A N 1
ATOM 3891 C CA . HIS A 1 503 ? -29.649 27.850 3.594 1.00 38.94 503 HIS A CA 1
ATOM 3892 C C . HIS A 1 503 ? -30.718 28.946 3.712 1.00 38.94 503 HIS A C 1
ATOM 3894 O O . HIS A 1 503 ? -31.897 28.606 3.761 1.00 38.94 503 HIS A O 1
ATOM 3900 N N . GLU A 1 504 ? -30.346 30.225 3.677 1.00 43.31 504 GLU A N 1
ATOM 3901 C CA . GLU A 1 504 ? -31.290 31.348 3.577 1.00 43.31 504 GLU A CA 1
ATOM 3902 C C . GLU A 1 504 ? -31.771 31.561 2.133 1.00 43.31 504 GLU A C 1
ATOM 3904 O O . GLU A 1 504 ? -32.790 32.210 1.891 1.00 43.31 504 GLU A O 1
ATOM 3909 N N . MET A 1 505 ? -31.092 30.947 1.153 1.00 39.75 505 MET A N 1
ATOM 3910 C CA . MET A 1 505 ? -31.611 30.833 -0.206 1.00 39.75 505 MET A CA 1
ATOM 3911 C C . MET A 1 505 ? -32.633 29.689 -0.310 1.00 39.75 505 MET A C 1
ATOM 3913 O O . MET A 1 505 ? -32.375 28.586 0.181 1.00 39.75 505 MET A O 1
ATOM 3917 N N . PRO A 1 506 ? -33.745 29.866 -1.048 1.00 46.28 506 PRO A N 1
ATOM 3918 C CA . PRO A 1 506 ? -34.695 28.800 -1.331 1.00 46.28 506 PRO A CA 1
ATOM 3919 C C . PRO A 1 506 ? -33.999 27.586 -1.962 1.00 46.28 506 PRO A C 1
ATOM 3921 O O . PRO A 1 506 ? -33.216 27.708 -2.910 1.00 46.28 506 PRO A O 1
ATOM 3924 N N . LEU A 1 507 ? -34.316 26.392 -1.454 1.00 43.50 507 LEU A N 1
ATOM 3925 C CA . LEU A 1 507 ? -33.595 25.131 -1.700 1.00 43.50 507 LEU A CA 1
ATOM 3926 C C . LEU A 1 507 ? -33.549 24.656 -3.171 1.00 43.50 507 LEU A C 1
ATOM 3928 O O . LEU A 1 507 ? -32.924 23.643 -3.498 1.00 43.50 507 LEU A O 1
ATOM 3932 N N . ASP A 1 508 ? -34.241 25.342 -4.072 1.00 41.59 508 ASP A N 1
ATOM 3933 C CA . ASP A 1 508 ? -34.315 25.023 -5.500 1.00 41.59 508 ASP A CA 1
ATOM 3934 C C . ASP A 1 508 ? -33.212 25.701 -6.307 1.00 41.59 508 ASP A C 1
ATOM 3936 O O . ASP A 1 508 ? -32.869 25.234 -7.393 1.00 41.59 508 ASP A O 1
ATOM 3940 N N . LEU A 1 509 ? -32.645 26.769 -5.747 1.00 41.28 509 LEU A N 1
ATOM 3941 C CA . LEU A 1 509 ? -31.633 27.616 -6.364 1.00 41.28 509 LEU A CA 1
ATOM 3942 C C . LEU A 1 509 ? -30.219 27.336 -5.866 1.00 41.28 509 LEU A C 1
ATOM 3944 O O . LEU A 1 509 ? -29.255 27.718 -6.520 1.00 41.28 509 LEU A O 1
ATOM 3948 N N . GLN A 1 510 ? -30.080 26.598 -4.769 1.00 49.41 510 GLN A N 1
ATOM 3949 C CA . GLN A 1 510 ? -28.771 26.265 -4.212 1.00 49.41 510 GLN A CA 1
ATOM 3950 C C . GLN A 1 510 ? -27.934 25.423 -5.193 1.00 49.41 510 GLN A C 1
ATOM 3952 O O . GLN A 1 510 ? -26.786 25.757 -5.465 1.00 49.41 510 GLN A O 1
ATOM 3957 N N . LEU A 1 511 ? -28.505 24.376 -5.804 1.00 45.06 511 LEU A N 1
ATOM 3958 C CA . LEU A 1 511 ? -27.746 23.492 -6.705 1.00 45.06 511 LEU A CA 1
ATOM 3959 C C . LEU A 1 511 ? -27.383 24.139 -8.064 1.00 45.06 511 LEU A C 1
ATOM 3961 O O . LEU A 1 511 ? -26.226 24.039 -8.466 1.00 45.06 511 LEU A O 1
ATOM 3965 N N . PRO A 1 512 ? -28.294 24.847 -8.763 1.00 41.16 512 PRO A N 1
ATOM 3966 C CA . PRO A 1 512 ? -27.962 25.519 -10.023 1.00 41.16 512 PRO A CA 1
ATOM 3967 C C . PRO A 1 512 ? -26.987 26.699 -9.864 1.00 41.16 512 PRO A C 1
ATOM 3969 O O . PRO A 1 512 ? -26.187 26.944 -10.766 1.00 41.16 512 PRO A O 1
ATOM 3972 N N . CYS A 1 513 ? -27.002 27.414 -8.731 1.00 38.97 513 CYS A N 1
ATOM 3973 C CA . CYS A 1 513 ? -26.045 28.492 -8.436 1.00 38.97 513 CYS A CA 1
ATOM 3974 C C . CYS A 1 513 ? -24.633 27.962 -8.132 1.00 38.97 513 CYS A C 1
ATOM 3976 O O . CYS A 1 513 ? -23.651 28.595 -8.520 1.00 38.97 513 CYS A O 1
ATOM 3978 N N . ILE A 1 514 ? -24.532 26.777 -7.517 1.00 47.81 514 ILE A N 1
ATOM 3979 C CA . ILE A 1 514 ? -23.264 26.055 -7.319 1.00 47.81 514 ILE A CA 1
ATOM 3980 C C . ILE A 1 514 ? -22.727 25.505 -8.655 1.00 47.81 514 ILE A C 1
ATOM 3982 O O . ILE A 1 514 ? -21.528 25.577 -8.910 1.00 47.81 514 ILE A O 1
ATOM 3986 N N . GLU A 1 515 ? -23.593 24.992 -9.538 1.00 44.06 515 GLU A N 1
ATOM 3987 C CA . GLU A 1 515 ? -23.177 24.384 -10.817 1.00 44.06 515 GLU A CA 1
ATOM 3988 C C . GLU A 1 515 ? -22.858 25.399 -11.939 1.00 44.06 515 GLU A C 1
ATOM 3990 O O . GLU A 1 515 ? -22.127 25.057 -12.868 1.00 44.06 515 GLU A O 1
ATOM 3995 N N . SER A 1 516 ? -23.362 26.640 -11.875 1.00 41.31 516 SER A N 1
ATOM 3996 C CA . SER A 1 516 ? -23.243 27.639 -12.962 1.00 41.31 516 SER A CA 1
ATOM 3997 C C . SER A 1 516 ? -22.194 28.741 -12.751 1.00 41.31 516 SER A C 1
ATOM 3999 O O . SER A 1 516 ? -21.956 29.527 -13.668 1.00 41.31 516 SER A O 1
ATOM 4001 N N . GLY A 1 517 ? -21.552 28.822 -11.579 1.00 44.34 517 GLY A N 1
ATOM 4002 C CA . GLY A 1 517 ? -20.506 29.820 -11.298 1.00 44.34 517 GLY A CA 1
ATOM 4003 C C . GLY A 1 517 ? -21.003 31.269 -11.172 1.00 44.34 517 GLY A C 1
ATOM 4004 O O . GLY A 1 517 ? -20.198 32.193 -11.170 1.00 44.34 517 GLY A O 1
ATOM 4005 N N . VAL A 1 518 ? -22.316 31.485 -11.040 1.00 41.59 518 VAL A N 1
ATOM 4006 C CA . VAL A 1 518 ? -22.973 32.811 -11.011 1.00 41.59 518 VAL A CA 1
ATOM 4007 C C . VAL A 1 518 ? -22.584 33.684 -9.804 1.00 41.59 518 VAL A C 1
ATOM 4009 O O . VAL A 1 518 ? -22.814 34.893 -9.827 1.00 41.59 518 VAL A O 1
ATOM 4012 N N . LEU A 1 519 ? -21.893 33.135 -8.800 1.00 47.09 519 LEU A N 1
ATOM 4013 C CA . LEU A 1 519 ? -21.345 33.893 -7.663 1.00 47.09 519 LEU A CA 1
ATOM 4014 C C . LEU A 1 519 ? -20.253 34.919 -8.046 1.00 47.09 519 LEU A C 1
ATOM 4016 O O . LEU A 1 519 ? -19.682 35.559 -7.170 1.00 47.09 519 LEU A O 1
ATOM 402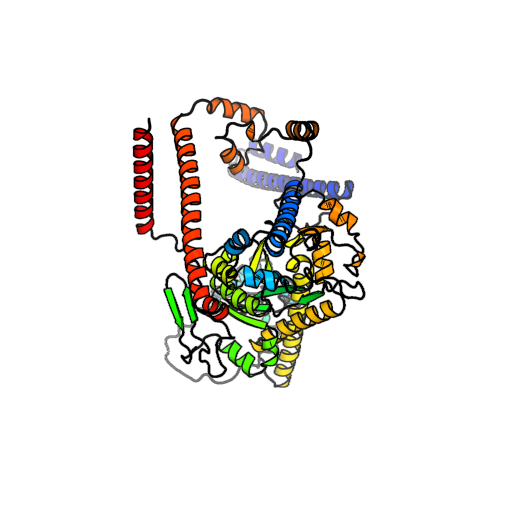0 N N . THR A 1 520 ? -19.977 35.121 -9.338 1.00 44.88 520 THR A N 1
ATOM 4021 C CA . THR A 1 520 ? -19.050 36.145 -9.845 1.00 44.88 520 THR A CA 1
ATOM 4022 C C . THR A 1 520 ? -19.721 37.350 -10.533 1.00 44.88 520 THR A C 1
ATOM 4024 O O . THR A 1 520 ? -19.020 38.120 -11.186 1.00 44.88 520 THR A O 1
ATOM 4027 N N . LEU A 1 521 ? -21.047 37.546 -10.441 1.00 38.47 521 LEU A N 1
ATOM 4028 C CA . LEU A 1 521 ? -21.758 38.696 -11.051 1.00 38.47 521 LEU A CA 1
ATOM 4029 C C . LEU A 1 521 ? -22.262 39.725 -10.021 1.00 38.47 521 LEU A C 1
ATOM 4031 O O . LEU A 1 521 ? -22.562 39.362 -8.888 1.00 38.47 521 LEU A O 1
ATOM 4035 N N . SER A 1 522 ? -22.389 41.001 -10.423 1.00 45.75 522 SER A N 1
ATOM 4036 C CA . SER A 1 522 ? -22.806 42.093 -9.526 1.00 45.75 522 SER A CA 1
ATOM 4037 C C . SER A 1 522 ? -24.281 42.005 -9.099 1.00 45.75 522 SER A C 1
ATOM 4039 O O . SER A 1 522 ? -25.145 41.507 -9.827 1.00 45.75 522 SER A O 1
ATOM 4041 N N . LEU A 1 523 ? -24.555 42.515 -7.895 1.00 40.59 523 LEU A N 1
ATOM 4042 C CA . LEU A 1 523 ? -25.815 42.379 -7.152 1.00 40.59 523 LEU A CA 1
ATOM 4043 C C . LEU A 1 523 ? -27.063 42.890 -7.901 1.00 40.59 523 LEU A C 1
ATOM 4045 O O . LEU A 1 523 ? -28.153 42.338 -7.734 1.00 40.59 523 LEU A O 1
ATOM 4049 N N . ASP A 1 524 ? -26.923 43.890 -8.771 1.00 40.38 524 ASP A N 1
ATOM 4050 C CA . ASP A 1 524 ? -28.063 44.488 -9.482 1.00 40.38 524 ASP A CA 1
ATOM 4051 C C . ASP A 1 524 ? -28.616 43.581 -10.598 1.00 40.38 524 ASP A C 1
ATOM 4053 O O . ASP A 1 524 ? -29.826 43.534 -10.850 1.00 40.38 524 ASP A O 1
ATOM 4057 N N . LEU A 1 525 ? -27.758 42.760 -11.211 1.00 43.09 525 LEU A N 1
ATOM 4058 C CA . LEU A 1 525 ? -28.177 41.760 -12.200 1.00 43.09 525 LEU A CA 1
ATOM 4059 C C . LEU A 1 525 ? -28.852 40.547 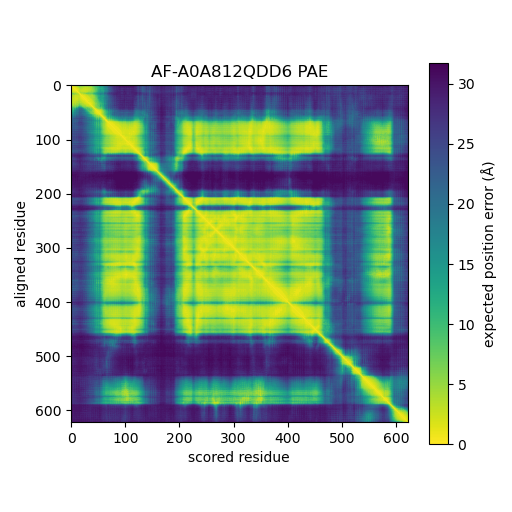-11.538 1.00 43.09 525 LEU A C 1
ATOM 4061 O O . LEU A 1 525 ? -29.760 39.952 -12.119 1.00 43.09 525 LEU A O 1
ATOM 4065 N N . GLN A 1 526 ? -28.465 40.223 -10.300 1.00 42.88 526 GLN A N 1
ATOM 4066 C CA . GLN A 1 526 ? -29.039 39.123 -9.516 1.00 42.88 526 GLN A CA 1
ATOM 4067 C C . GLN A 1 526 ? -30.483 39.420 -9.079 1.00 42.88 526 GLN A C 1
ATOM 4069 O O . GLN A 1 526 ? -31.358 38.559 -9.200 1.00 42.88 526 GLN A O 1
ATOM 4074 N N . ARG A 1 527 ? -30.775 40.663 -8.671 1.00 43.78 527 ARG A N 1
ATOM 4075 C CA . ARG A 1 527 ? -32.143 41.109 -8.332 1.00 43.78 527 ARG A CA 1
ATOM 4076 C C . ARG A 1 527 ? -33.102 41.038 -9.524 1.00 43.78 527 ARG A C 1
ATOM 4078 O O . ARG A 1 527 ? -34.247 40.618 -9.372 1.00 43.78 527 ARG A O 1
ATOM 4085 N N . THR A 1 528 ? -32.612 41.372 -10.718 1.00 43.56 528 THR A N 1
ATOM 4086 C CA . THR A 1 528 ? -33.402 41.375 -11.962 1.00 43.56 528 THR A CA 1
ATOM 4087 C C . THR A 1 528 ? -33.783 39.956 -12.426 1.00 43.56 528 THR A C 1
ATOM 4089 O O . THR A 1 528 ? -34.821 39.755 -13.056 1.00 43.56 528 THR A O 1
ATOM 4092 N N . ALA A 1 529 ? -32.970 38.945 -12.096 1.00 42.97 529 ALA A N 1
ATOM 4093 C CA . ALA A 1 529 ? -33.246 37.540 -12.405 1.00 42.97 529 ALA A CA 1
ATOM 4094 C C . ALA A 1 529 ? -34.191 36.876 -11.384 1.00 42.97 529 ALA A C 1
ATOM 4096 O O . ALA A 1 529 ? -35.070 36.108 -11.773 1.00 42.97 529 ALA A O 1
ATOM 4097 N N . TRP A 1 530 ? -34.063 37.218 -10.098 1.00 40.75 530 TRP A N 1
ATOM 4098 C CA . TRP A 1 530 ? -34.892 36.693 -9.003 1.00 40.75 530 TRP A CA 1
ATOM 4099 C C . TRP A 1 530 ? -36.385 37.003 -9.170 1.00 40.75 530 TRP A C 1
ATOM 4101 O O . TRP A 1 530 ? -37.246 36.145 -8.969 1.00 40.75 530 TRP A O 1
ATOM 4111 N N . GLN A 1 531 ? -36.703 38.213 -9.630 1.00 45.44 531 GLN A N 1
ATOM 4112 C CA . GLN A 1 531 ? -38.079 38.635 -9.902 1.00 45.44 531 GLN A CA 1
ATOM 4113 C C . GLN A 1 531 ? -38.760 37.824 -11.021 1.00 45.44 531 GLN A C 1
ATOM 4115 O O . GLN A 1 531 ? -39.985 37.804 -11.092 1.00 45.44 531 GLN A O 1
ATOM 4120 N N . LYS A 1 532 ? -38.002 37.104 -11.863 1.00 45.25 532 LYS A N 1
ATOM 4121 C CA . LYS A 1 532 ? -38.560 36.230 -12.909 1.00 45.25 532 LYS A CA 1
ATOM 4122 C C . LYS A 1 532 ? -38.908 34.815 -12.426 1.00 45.25 532 LYS A C 1
ATOM 4124 O O . LYS A 1 532 ? -39.557 34.099 -13.181 1.00 45.25 532 LYS A O 1
ATOM 4129 N N . GLN A 1 533 ? -38.480 34.403 -11.225 1.00 42.75 533 GLN A N 1
ATOM 4130 C CA . GLN A 1 533 ? -38.458 32.994 -10.796 1.00 42.75 533 GLN A CA 1
ATOM 4131 C C . GLN A 1 533 ? -39.422 32.636 -9.652 1.00 42.75 533 GLN A C 1
ATOM 4133 O O . GLN A 1 533 ? -39.737 31.464 -9.470 1.00 42.75 533 GLN A O 1
ATOM 4138 N N . LEU A 1 534 ? -39.961 33.627 -8.936 1.00 44.84 534 LEU A N 1
ATOM 4139 C CA . LEU A 1 534 ? -41.042 33.493 -7.938 1.00 44.84 534 LEU A CA 1
ATOM 4140 C C . LEU A 1 534 ? -42.396 33.018 -8.532 1.00 44.84 534 LEU A C 1
ATOM 4142 O O . LEU A 1 534 ? -43.444 33.172 -7.916 1.00 44.84 534 LEU A O 1
ATOM 4146 N N . SER A 1 535 ? -42.382 32.441 -9.732 1.00 48.53 535 SER A N 1
ATOM 4147 C CA . SER A 1 535 ? -43.536 32.152 -10.582 1.00 48.53 535 SER A CA 1
ATOM 4148 C C . SER A 1 535 ? -43.676 30.669 -11.000 1.00 48.53 535 SER A C 1
ATOM 4150 O O . SER A 1 535 ? -44.391 30.395 -11.960 1.00 48.53 535 SER A O 1
ATOM 4152 N N . ALA A 1 536 ? -43.048 29.692 -10.320 1.00 46.22 536 ALA A N 1
ATOM 4153 C CA . ALA A 1 536 ? -43.114 28.253 -10.688 1.00 46.22 536 ALA A CA 1
ATOM 4154 C C . ALA A 1 536 ? -43.076 27.295 -9.466 1.00 46.22 536 ALA A C 1
ATOM 4156 O O . ALA A 1 536 ? -42.513 27.669 -8.446 1.00 46.22 536 ALA A O 1
ATOM 4157 N N . ASP A 1 537 ? -43.428 25.994 -9.495 1.00 57.25 537 ASP A N 1
ATOM 4158 C CA . ASP A 1 537 ? -44.674 25.248 -9.816 1.00 57.25 537 ASP A CA 1
ATOM 4159 C C . ASP A 1 537 ? -44.666 23.973 -8.903 1.00 57.25 537 ASP A C 1
ATOM 4161 O O . ASP A 1 537 ? -43.616 23.335 -8.737 1.00 57.25 537 ASP A O 1
ATOM 4165 N N . SER A 1 538 ? -45.775 23.609 -8.239 1.00 57.22 538 SER A N 1
ATOM 4166 C CA . SER A 1 538 ? -45.814 22.741 -7.028 1.00 57.22 538 SER A CA 1
ATOM 4167 C C . SER A 1 538 ? -45.371 21.280 -7.225 1.00 57.22 538 SER A C 1
ATOM 4169 O O . SER A 1 538 ? -44.928 20.607 -6.287 1.00 57.22 538 SER A O 1
ATOM 4171 N N . ASP A 1 539 ? -45.422 20.781 -8.456 1.00 57.56 539 ASP A N 1
ATOM 4172 C CA . ASP A 1 539 ? -45.114 19.390 -8.811 1.00 57.56 539 ASP A CA 1
ATOM 4173 C C . ASP A 1 539 ? -43.635 19.003 -8.649 1.00 57.56 539 ASP A C 1
ATOM 4175 O O . ASP A 1 539 ? -43.281 17.816 -8.564 1.00 57.56 539 ASP A O 1
ATOM 4179 N N . LEU A 1 540 ? -42.730 19.985 -8.623 1.00 53.69 540 LEU A N 1
ATOM 4180 C CA . 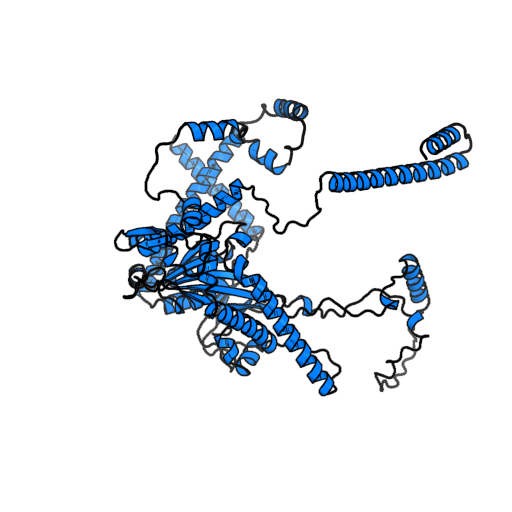LEU A 1 540 ? -41.295 19.731 -8.499 1.00 53.69 540 LEU A CA 1
ATOM 4181 C C . LEU A 1 540 ? -40.900 19.341 -7.063 1.00 53.69 540 LEU A C 1
ATOM 4183 O O . LEU A 1 540 ? -40.013 18.500 -6.868 1.00 53.69 540 LEU A O 1
ATOM 4187 N N . LEU A 1 541 ? -41.587 19.904 -6.065 1.00 53.19 541 LEU A N 1
ATOM 4188 C CA . LEU A 1 541 ? -41.338 19.660 -4.642 1.00 53.19 541 LEU A CA 1
ATOM 4189 C C . LEU A 1 541 ? -41.767 18.243 -4.228 1.00 53.19 541 LEU A C 1
ATOM 4191 O O . LEU A 1 541 ? -40.995 17.530 -3.580 1.00 53.19 541 LEU A O 1
ATOM 4195 N N . ALA A 1 542 ? -42.918 17.764 -4.713 1.00 63.50 542 ALA A N 1
ATOM 4196 C CA . ALA A 1 542 ? -43.389 16.395 -4.477 1.00 63.50 542 ALA A CA 1
ATOM 4197 C C . ALA A 1 542 ? -42.408 15.332 -5.020 1.00 63.50 542 ALA A C 1
ATOM 4199 O O . ALA A 1 542 ? -42.120 14.323 -4.368 1.00 63.50 542 ALA A O 1
ATOM 4200 N N . LYS A 1 543 ? -41.790 15.584 -6.183 1.00 62.91 543 LYS A N 1
ATOM 4201 C CA . LYS A 1 543 ? -40.773 14.689 -6.774 1.00 62.91 543 LYS A CA 1
ATOM 4202 C C . LYS A 1 543 ? -39.489 14.603 -5.937 1.00 62.91 543 LYS A C 1
ATOM 4204 O O . LYS A 1 543 ? -38.805 13.575 -5.989 1.00 62.91 543 LYS A O 1
ATOM 4209 N N . LYS A 1 544 ? -39.133 15.652 -5.180 1.00 61.41 544 LYS A N 1
ATOM 4210 C CA . LYS A 1 544 ? -37.965 15.650 -4.278 1.00 61.41 544 LYS A CA 1
ATOM 4211 C C . LYS A 1 544 ? -38.220 14.787 -3.032 1.00 61.41 544 LYS A C 1
ATOM 4213 O O . LYS A 1 544 ? -37.324 14.029 -2.662 1.00 61.41 544 LYS A O 1
ATOM 4218 N N . ALA A 1 545 ? -39.419 14.833 -2.441 1.00 60.66 545 ALA A N 1
ATOM 4219 C CA . ALA A 1 545 ? -39.788 14.024 -1.269 1.00 60.66 545 ALA A CA 1
ATOM 4220 C C . ALA A 1 545 ? -39.715 12.514 -1.562 1.00 60.66 545 ALA A C 1
ATOM 4222 O O . ALA A 1 545 ? -38.970 11.786 -0.908 1.00 60.66 545 ALA A O 1
ATOM 4223 N N . VAL A 1 546 ? -40.332 12.075 -2.663 1.00 71.31 546 VAL A N 1
ATOM 4224 C CA . VAL A 1 546 ? -40.316 10.667 -3.101 1.00 71.31 546 VAL A CA 1
ATOM 4225 C C . VAL A 1 546 ? -38.889 10.130 -3.303 1.00 71.31 546 VAL A C 1
ATOM 4227 O O . VAL A 1 546 ? -38.600 8.968 -3.017 1.00 71.31 546 VAL A O 1
ATOM 4230 N N . LYS A 1 547 ? -37.947 10.961 -3.774 1.00 68.25 547 LYS A N 1
ATOM 4231 C CA . LYS A 1 547 ? -36.538 10.550 -3.914 1.00 68.25 547 LYS A CA 1
ATOM 4232 C C . LYS A 1 547 ? -35.863 10.275 -2.564 1.00 68.25 547 LYS A C 1
ATOM 4234 O O . LYS A 1 547 ? -34.997 9.398 -2.518 1.00 68.25 547 LYS A O 1
ATOM 4239 N N . ARG A 1 548 ? -36.220 11.002 -1.498 1.00 63.84 548 ARG A N 1
ATOM 4240 C CA . ARG A 1 548 ? -35.659 10.790 -0.152 1.00 63.84 548 ARG A CA 1
ATOM 4241 C C . ARG A 1 548 ? -36.140 9.466 0.433 1.00 63.84 548 ARG A C 1
ATOM 4243 O O . ARG A 1 548 ? -35.302 8.669 0.851 1.00 63.84 548 ARG A O 1
ATOM 4250 N N . ASP A 1 549 ? -37.435 9.185 0.340 1.00 66.94 549 ASP A N 1
ATOM 4251 C CA . ASP A 1 549 ? -38.028 7.943 0.854 1.00 66.94 549 ASP A CA 1
ATOM 4252 C C . ASP A 1 549 ? -37.443 6.715 0.150 1.00 66.94 549 ASP A C 1
ATOM 4254 O O . ASP A 1 549 ? -37.057 5.732 0.783 1.00 66.94 549 ASP A O 1
ATOM 4258 N N . VAL A 1 550 ? -37.257 6.797 -1.174 1.00 72.00 550 VAL A N 1
ATOM 4259 C CA . VAL A 1 550 ? -36.573 5.746 -1.942 1.00 72.00 550 VAL A CA 1
ATOM 4260 C C . VAL A 1 550 ? -35.133 5.544 -1.455 1.00 72.00 550 VAL A C 1
ATOM 4262 O O . VAL A 1 550 ? -34.676 4.405 -1.369 1.00 72.00 550 VAL A O 1
ATOM 4265 N N . LYS A 1 551 ? -34.401 6.613 -1.115 1.00 70.81 551 LYS A N 1
ATOM 4266 C CA . LYS A 1 551 ? -33.024 6.513 -0.599 1.00 70.81 551 LYS A CA 1
ATOM 4267 C C . LYS A 1 551 ? -32.988 5.817 0.767 1.00 70.81 551 LYS A C 1
ATOM 4269 O O . LYS A 1 551 ? -32.137 4.950 0.965 1.00 70.81 551 LYS A O 1
ATOM 4274 N N . GLN A 1 552 ? -33.922 6.140 1.664 1.00 68.81 552 GLN A N 1
ATOM 4275 C CA . GLN A 1 552 ? -34.049 5.491 2.975 1.00 68.81 552 GLN A CA 1
ATOM 4276 C C . GLN A 1 552 ? -34.434 4.012 2.849 1.00 68.81 552 GLN A C 1
ATOM 4278 O O . GLN A 1 552 ? -33.782 3.152 3.437 1.00 68.81 552 GLN A O 1
ATOM 4283 N N . MET A 1 553 ? -35.417 3.689 2.003 1.00 68.31 553 MET A N 1
ATOM 4284 C CA . MET A 1 553 ? -35.820 2.305 1.729 1.00 68.31 553 MET A CA 1
ATOM 4285 C C . MET A 1 553 ? -34.665 1.467 1.167 1.00 68.31 553 MET A C 1
ATOM 4287 O O . MET A 1 553 ? -34.465 0.321 1.572 1.00 68.31 553 MET A O 1
ATOM 4291 N N . VAL A 1 554 ? -33.856 2.038 0.267 1.00 68.44 554 VAL A N 1
ATOM 4292 C CA . VAL A 1 554 ? -32.651 1.377 -0.260 1.00 68.44 554 VAL A CA 1
ATOM 4293 C C . VAL A 1 554 ? -31.603 1.165 0.836 1.00 68.44 554 VAL A C 1
ATOM 4295 O O . VAL A 1 554 ? -30.965 0.112 0.857 1.00 68.44 554 VAL A O 1
ATOM 4298 N N . ALA A 1 555 ? -31.420 2.122 1.749 1.00 60.28 555 ALA A N 1
ATOM 4299 C CA . ALA A 1 555 ? -30.499 1.978 2.876 1.00 60.28 555 ALA A CA 1
ATOM 4300 C C . ALA A 1 555 ? -30.930 0.843 3.824 1.00 60.28 555 ALA A C 1
ATOM 4302 O O . ALA A 1 555 ? -30.122 -0.037 4.122 1.00 60.28 555 ALA A O 1
ATOM 4303 N N . LEU A 1 556 ? -32.214 0.788 4.197 1.00 67.94 556 LEU A N 1
ATOM 4304 C CA . LEU A 1 556 ? -32.779 -0.285 5.026 1.00 67.94 556 LEU A CA 1
ATOM 4305 C C . LEU A 1 556 ? -32.673 -1.660 4.352 1.00 67.94 556 LEU A C 1
ATOM 4307 O O . LEU A 1 556 ? -32.297 -2.647 4.985 1.00 67.94 556 LEU A O 1
ATOM 4311 N N . ALA A 1 557 ? -32.957 -1.739 3.048 1.00 66.94 557 ALA A N 1
ATOM 4312 C CA . ALA A 1 557 ? -32.809 -2.979 2.289 1.00 66.94 557 ALA A CA 1
ATOM 4313 C C . ALA A 1 557 ? -31.351 -3.469 2.275 1.00 66.94 557 ALA A C 1
ATOM 4315 O O . ALA A 1 557 ? -31.096 -4.657 2.477 1.00 66.94 557 ALA A O 1
ATOM 4316 N N . ARG A 1 558 ? -30.387 -2.555 2.095 1.00 68.81 558 ARG A N 1
ATOM 4317 C CA . ARG A 1 558 ? -28.950 -2.866 2.170 1.00 68.81 558 ARG A CA 1
ATOM 4318 C C . ARG A 1 558 ? -28.541 -3.354 3.556 1.00 68.81 558 ARG A C 1
ATOM 4320 O O . ARG A 1 558 ? -27.774 -4.306 3.637 1.00 68.81 558 ARG A O 1
ATOM 4327 N N . GLN A 1 559 ? -29.071 -2.756 4.621 1.00 68.75 559 GLN A N 1
ATOM 4328 C CA . GLN A 1 559 ? -28.797 -3.185 5.993 1.00 68.75 559 GLN A CA 1
ATOM 4329 C C . GLN A 1 559 ? -29.293 -4.617 6.247 1.00 68.75 559 GLN A C 1
ATOM 4331 O O . GLN A 1 559 ? -28.529 -5.446 6.735 1.00 68.75 559 GLN A O 1
ATOM 4336 N N . LYS A 1 560 ? -30.525 -4.949 5.832 1.00 73.19 560 LYS A N 1
ATOM 4337 C CA . LYS A 1 560 ? -31.065 -6.318 5.951 1.00 73.19 560 LYS A CA 1
ATOM 4338 C C . LYS A 1 560 ? -30.266 -7.338 5.137 1.00 73.19 560 LYS A C 1
ATOM 4340 O O . LYS A 1 560 ? -29.980 -8.427 5.626 1.00 73.19 560 LYS A O 1
ATOM 4345 N N . LEU A 1 561 ? -29.897 -6.993 3.901 1.00 73.19 561 LEU A N 1
ATOM 4346 C CA . LEU A 1 561 ? -29.058 -7.845 3.049 1.00 73.19 561 LEU A CA 1
ATOM 4347 C C . LEU A 1 561 ? -27.674 -8.074 3.665 1.00 73.19 561 LEU A C 1
ATOM 4349 O O . LEU A 1 561 ? -27.175 -9.195 3.636 1.00 73.19 561 LEU A O 1
ATOM 4353 N N . ARG A 1 562 ? -27.083 -7.031 4.258 1.00 73.88 562 ARG A N 1
ATOM 4354 C CA . ARG A 1 562 ? -25.808 -7.123 4.972 1.00 73.88 562 ARG A CA 1
ATOM 4355 C C . ARG A 1 562 ? -25.905 -8.055 6.179 1.00 73.88 562 ARG A C 1
ATOM 4357 O O . ARG A 1 562 ? -25.016 -8.878 6.338 1.00 73.88 562 ARG A O 1
ATOM 4364 N N . GLY A 1 563 ? -26.973 -7.974 6.975 1.00 75.88 563 GLY A N 1
ATOM 4365 C CA . GLY A 1 563 ? -27.196 -8.886 8.106 1.00 75.88 563 GLY A CA 1
ATOM 4366 C C . GLY A 1 563 ? -27.192 -10.355 7.675 1.00 75.88 563 GLY A C 1
ATOM 4367 O O . GLY A 1 563 ? -26.380 -11.135 8.162 1.00 75.88 563 GLY A O 1
ATOM 4368 N N . LYS A 1 564 ? -27.994 -10.698 6.657 1.00 79.81 564 LYS A N 1
ATOM 4369 C CA . LYS A 1 564 ? -28.038 -12.060 6.091 1.00 79.81 564 LYS A CA 1
ATOM 4370 C C . LYS A 1 564 ? -26.690 -12.526 5.536 1.00 79.81 564 LYS A C 1
ATOM 4372 O O . LYS A 1 564 ? -26.341 -13.696 5.657 1.00 79.81 564 LYS A O 1
ATOM 4377 N N . LEU A 1 565 ? -25.941 -11.623 4.899 1.00 81.56 565 LEU A N 1
ATOM 4378 C CA . LEU A 1 565 ? -24.603 -11.930 4.397 1.00 81.56 565 LEU A CA 1
ATOM 4379 C C . LEU A 1 565 ? -23.654 -12.260 5.554 1.00 81.56 565 LEU A C 1
ATOM 4381 O O . LEU A 1 565 ? -22.999 -13.293 5.512 1.00 81.56 565 LEU A O 1
ATOM 4385 N N . LEU A 1 566 ? -23.616 -11.424 6.594 1.00 82.62 566 LEU A N 1
ATOM 4386 C CA . LEU A 1 566 ? -22.766 -11.642 7.767 1.00 82.62 566 LEU A CA 1
ATOM 4387 C C . LEU A 1 566 ? -23.112 -12.952 8.484 1.00 82.62 566 LEU A C 1
ATOM 4389 O O . LEU A 1 566 ? -22.208 -13.700 8.843 1.00 82.62 566 LEU A O 1
ATOM 4393 N N . GLU A 1 567 ? -24.398 -13.275 8.632 1.00 83.38 567 GLU A N 1
ATOM 4394 C CA . GLU A 1 567 ? -24.848 -14.567 9.169 1.00 83.38 567 GLU A CA 1
ATOM 4395 C C . GLU A 1 567 ? -24.323 -15.743 8.337 1.00 83.38 567 GLU A C 1
ATOM 4397 O O . GLU A 1 567 ? -23.737 -16.678 8.885 1.00 83.38 567 GLU A O 1
ATOM 4402 N N . ALA A 1 568 ? -24.447 -15.673 7.007 1.00 82.75 568 ALA A N 1
ATOM 4403 C CA . ALA A 1 568 ? -23.924 -16.704 6.112 1.00 82.75 568 ALA A CA 1
ATOM 4404 C C . ALA A 1 568 ? -22.393 -16.838 6.204 1.00 82.75 568 ALA A C 1
ATOM 4406 O O . ALA A 1 568 ? -21.861 -17.947 6.147 1.00 82.75 568 ALA A O 1
ATOM 4407 N N . MET A 1 569 ? -21.675 -15.724 6.365 1.00 84.81 569 MET A N 1
ATOM 4408 C CA . MET A 1 569 ? -20.222 -15.726 6.546 1.00 84.81 569 MET A CA 1
ATOM 4409 C C . MET A 1 569 ? -19.810 -16.344 7.887 1.00 84.81 569 MET A C 1
ATOM 4411 O O . MET A 1 569 ? -18.883 -17.151 7.926 1.00 84.81 569 MET A O 1
ATOM 4415 N N . ARG A 1 570 ? -20.516 -16.035 8.981 1.00 84.44 570 ARG A N 1
ATOM 4416 C CA . ARG A 1 570 ? -20.275 -16.653 10.297 1.00 84.44 570 ARG A CA 1
ATOM 4417 C C . ARG A 1 570 ? -20.549 -18.149 10.272 1.00 84.44 570 ARG A C 1
ATOM 4419 O O . ARG A 1 570 ? -19.727 -18.921 10.748 1.00 84.44 570 ARG A O 1
ATOM 4426 N N . HIS A 1 571 ? -21.645 -18.566 9.642 1.00 84.75 571 HIS A N 1
ATOM 4427 C CA . HIS A 1 571 ? -21.952 -19.983 9.454 1.00 84.75 571 HIS A CA 1
ATOM 4428 C C . HIS A 1 571 ? -20.868 -20.718 8.646 1.00 84.75 571 HIS A C 1
ATOM 4430 O O . HIS A 1 571 ? -20.651 -21.910 8.827 1.00 84.75 571 HIS A O 1
ATOM 4436 N N . ARG A 1 572 ? -20.137 -20.043 7.751 1.00 83.06 572 ARG A N 1
ATOM 4437 C CA . ARG A 1 572 ? -18.966 -20.666 7.112 1.00 83.06 572 ARG A CA 1
ATOM 4438 C C . ARG A 1 572 ? -17.821 -20.853 8.100 1.00 83.06 572 ARG A C 1
ATOM 4440 O O . ARG A 1 572 ? -17.213 -21.915 8.099 1.00 83.06 572 ARG A O 1
ATOM 4447 N N . LEU A 1 573 ? -17.552 -19.865 8.950 1.00 83.94 573 LEU A N 1
ATOM 4448 C CA . LEU A 1 573 ? -16.480 -19.924 9.950 1.00 83.94 573 LEU A CA 1
ATOM 4449 C C . LEU A 1 573 ? -16.727 -20.944 11.070 1.00 83.94 573 LEU A C 1
ATOM 4451 O O . LEU A 1 573 ? -15.768 -21.341 11.725 1.00 83.94 573 LEU A O 1
ATOM 4455 N N . THR A 1 574 ? -17.967 -21.395 11.281 1.00 83.31 574 THR A N 1
ATOM 4456 C CA . THR A 1 574 ? -18.244 -22.542 12.163 1.00 83.31 574 THR A CA 1
ATOM 4457 C C . THR A 1 574 ? -17.881 -23.877 11.511 1.00 83.31 574 THR A C 1
ATOM 4459 O O . THR A 1 574 ? -17.575 -24.835 12.211 1.00 83.31 574 THR A O 1
ATOM 4462 N N . GLN A 1 575 ? -17.891 -23.951 10.176 1.00 84.12 575 GLN A N 1
ATOM 4463 C CA . GLN A 1 575 ? -17.618 -25.175 9.416 1.00 84.12 575 GLN A CA 1
ATOM 4464 C C . GLN A 1 575 ? -16.165 -25.303 8.941 1.00 84.12 575 GLN A C 1
ATOM 4466 O O . GLN A 1 575 ? -15.740 -26.400 8.583 1.00 84.12 575 GLN A O 1
ATOM 4471 N N . MET A 1 576 ? -15.415 -24.201 8.856 1.00 87.88 576 MET A N 1
ATOM 4472 C CA . MET A 1 576 ? -14.060 -24.189 8.297 1.00 87.88 576 MET A CA 1
ATOM 4473 C C . MET A 1 576 ? -13.156 -23.157 8.973 1.00 87.88 576 MET A C 1
ATOM 4475 O O . MET A 1 576 ? -13.628 -22.197 9.583 1.00 87.88 576 MET A O 1
ATOM 4479 N N . SER A 1 577 ? -11.840 -23.334 8.835 1.00 85.50 577 SER A N 1
ATOM 4480 C CA . SER A 1 577 ? -10.864 -22.402 9.405 1.00 85.50 577 SER A CA 1
ATOM 4481 C C . SER A 1 577 ? -10.897 -21.031 8.715 1.00 85.50 577 SER A C 1
ATOM 4483 O O . SER A 1 577 ? -11.377 -20.880 7.588 1.00 85.50 577 SER A O 1
ATOM 4485 N N . ARG A 1 578 ? -10.332 -20.017 9.382 1.00 83.38 578 ARG A N 1
ATOM 4486 C CA . ARG A 1 578 ? -10.196 -18.650 8.850 1.00 83.38 578 ARG A CA 1
ATOM 4487 C C . ARG A 1 578 ? -9.494 -18.630 7.488 1.00 83.38 578 ARG A C 1
ATOM 4489 O O . ARG A 1 578 ? -9.978 -18.018 6.540 1.00 83.38 578 ARG A O 1
ATOM 4496 N N . GLU A 1 579 ? -8.381 -19.348 7.387 1.00 79.75 579 GLU A N 1
ATOM 4497 C CA . GLU A 1 579 ? -7.591 -19.455 6.158 1.00 79.75 579 GLU A CA 1
ATOM 4498 C C . GLU A 1 579 ? -8.363 -20.159 5.040 1.00 79.75 579 GLU A C 1
ATOM 4500 O O . GLU A 1 579 ? -8.312 -19.738 3.887 1.00 79.75 579 GLU A O 1
ATOM 4505 N N . GLN A 1 580 ? -9.127 -21.201 5.377 1.00 81.69 580 GLN A N 1
ATOM 4506 C CA . GLN A 1 580 ? -9.977 -21.903 4.415 1.00 81.69 580 GLN A CA 1
ATOM 4507 C C . GLN A 1 580 ? -11.118 -21.009 3.911 1.00 81.69 580 GLN A C 1
ATOM 4509 O O . GLN A 1 580 ? -11.442 -21.042 2.724 1.00 81.69 580 GLN A O 1
ATOM 4514 N N . ALA A 1 581 ? -11.709 -20.190 4.787 1.00 82.25 581 ALA A N 1
ATOM 4515 C CA . ALA A 1 581 ? -12.753 -19.241 4.413 1.00 82.25 581 ALA A CA 1
ATOM 4516 C C . ALA A 1 581 ? -12.222 -18.148 3.472 1.00 82.25 581 ALA A C 1
ATOM 4518 O O . ALA A 1 581 ? -12.863 -17.857 2.461 1.00 82.25 581 ALA A O 1
ATOM 4519 N N . LEU A 1 582 ? -11.029 -17.607 3.753 1.00 80.50 582 LEU A N 1
ATOM 4520 C CA . LEU A 1 582 ? -10.338 -16.659 2.872 1.00 80.50 582 LEU A CA 1
ATOM 4521 C C . LEU A 1 582 ? -10.028 -17.273 1.502 1.00 80.50 582 LEU A C 1
ATOM 4523 O O . LEU A 1 582 ? -10.318 -16.658 0.481 1.00 80.50 582 LEU A O 1
ATOM 4527 N N . GLN A 1 583 ? -9.520 -18.507 1.463 1.00 77.31 583 GLN A N 1
ATOM 4528 C CA . GLN A 1 583 ? -9.188 -19.198 0.209 1.00 77.31 583 GLN A CA 1
ATOM 4529 C C . GLN A 1 583 ? -10.417 -19.520 -0.656 1.00 77.31 583 GLN A C 1
ATOM 4531 O O . GLN A 1 583 ? -10.299 -19.629 -1.874 1.00 77.31 583 GLN A O 1
ATOM 4536 N N . ARG A 1 584 ? -11.600 -19.675 -0.046 1.00 78.62 584 ARG A N 1
ATOM 4537 C CA . ARG A 1 584 ? -12.874 -19.917 -0.751 1.00 78.62 584 ARG A CA 1
ATOM 4538 C C . ARG A 1 584 ? -13.606 -18.642 -1.161 1.00 78.62 584 ARG A C 1
ATOM 4540 O O . ARG A 1 584 ? -14.661 -18.727 -1.796 1.00 78.62 584 ARG A O 1
ATOM 4547 N N . LEU A 1 585 ? -13.095 -17.471 -0.785 1.00 81.88 585 LEU A N 1
ATOM 4548 C CA . LEU A 1 585 ? -13.627 -16.204 -1.262 1.00 81.88 585 LEU A CA 1
ATOM 4549 C C . LEU A 1 585 ? -13.482 -16.162 -2.788 1.00 81.88 585 LEU A C 1
ATOM 4551 O O . LEU A 1 585 ? -12.483 -16.621 -3.335 1.00 81.88 585 LEU A O 1
ATOM 4555 N N . VAL A 1 586 ? -14.496 -15.637 -3.478 1.00 83.75 586 VAL A N 1
ATOM 4556 C CA . VAL A 1 586 ? -14.457 -15.432 -4.932 1.00 83.75 586 VAL A CA 1
ATOM 4557 C C . VAL A 1 586 ? -14.334 -13.933 -5.168 1.00 83.75 586 VAL A C 1
ATOM 4559 O O . VAL A 1 586 ? -15.362 -13.242 -5.180 1.00 83.75 586 VAL A O 1
ATOM 4562 N N . PRO A 1 587 ? -13.103 -13.399 -5.303 1.00 85.25 587 PRO A N 1
ATOM 4563 C CA . PRO A 1 587 ? -12.911 -11.973 -5.432 1.00 85.25 587 PRO A CA 1
ATOM 4564 C C . PRO A 1 587 ? -13.532 -11.464 -6.717 1.00 85.25 587 PRO A C 1
ATOM 4566 O O . PRO A 1 587 ? -13.585 -12.186 -7.712 1.00 85.25 587 PRO A O 1
ATOM 4569 N N . ARG A 1 588 ? -13.982 -10.211 -6.715 1.00 84.50 588 ARG A N 1
ATOM 4570 C CA . ARG A 1 588 ? -14.659 -9.626 -7.875 1.00 84.50 588 ARG A CA 1
ATOM 4571 C C . ARG A 1 588 ? -14.052 -8.289 -8.238 1.00 84.50 588 ARG A C 1
ATOM 4573 O O . ARG A 1 588 ? -13.982 -7.389 -7.402 1.00 84.50 588 ARG A O 1
ATOM 4580 N N . ALA A 1 589 ? -13.693 -8.133 -9.505 1.00 75.81 589 ALA A N 1
ATOM 4581 C CA . ALA A 1 589 ? -13.455 -6.821 -10.082 1.00 75.81 589 ALA A CA 1
ATOM 4582 C C . ALA A 1 589 ? -14.775 -6.338 -10.687 1.00 75.81 589 ALA A C 1
ATOM 4584 O O . ALA A 1 589 ? -15.309 -6.958 -11.609 1.00 75.81 589 ALA A O 1
ATOM 4585 N N . SER A 1 590 ? -15.339 -5.256 -10.142 1.00 56.31 590 SER A N 1
ATOM 4586 C CA . SER A 1 590 ? -16.568 -4.689 -10.687 1.00 56.31 590 SER A CA 1
ATOM 4587 C C . SER A 1 590 ? -16.281 -4.081 -12.054 1.00 56.31 590 SER A C 1
ATOM 4589 O O . SER A 1 590 ? -15.770 -2.964 -12.158 1.00 56.31 590 SER A O 1
ATOM 4591 N N . ASP A 1 591 ? -16.670 -4.788 -13.104 1.00 44.25 591 ASP A N 1
ATOM 4592 C CA . ASP A 1 591 ? -16.872 -4.171 -14.399 1.00 44.25 591 ASP A CA 1
ATOM 4593 C C . ASP A 1 591 ? -18.074 -3.237 -14.249 1.00 44.25 591 ASP A C 1
ATOM 4595 O O . ASP A 1 591 ? -19.224 -3.668 -14.124 1.00 44.25 591 ASP A O 1
ATOM 4599 N N . THR A 1 592 ? -17.833 -1.928 -14.282 1.00 37.38 592 THR A N 1
ATOM 4600 C CA . THR A 1 592 ? -18.886 -0.976 -14.645 1.00 37.38 592 THR A CA 1
ATOM 4601 C C . THR A 1 592 ? -19.181 -1.144 -16.133 1.00 37.38 592 THR A C 1
ATOM 4603 O O . THR A 1 592 ? -19.071 -0.208 -16.921 1.00 37.38 592 THR A O 1
ATOM 4606 N N . GLN A 1 593 ? -19.598 -2.342 -16.556 1.00 34.97 593 GLN A N 1
ATOM 4607 C CA . GLN A 1 593 ? -20.328 -2.451 -17.802 1.00 34.97 593 GLN A CA 1
ATOM 4608 C C . GLN A 1 593 ? -21.566 -1.587 -17.614 1.00 34.97 593 GLN A C 1
ATOM 4610 O O . GLN A 1 593 ? -22.488 -1.930 -16.868 1.00 34.97 593 GLN A O 1
ATOM 4615 N N . LYS A 1 594 ? -21.548 -0.408 -18.255 1.00 32.62 594 LYS A N 1
ATOM 4616 C CA . LYS A 1 594 ? -22.736 0.418 -18.452 1.00 32.62 594 LYS A CA 1
ATOM 4617 C C . LYS A 1 594 ? -23.837 -0.570 -18.827 1.00 32.62 594 LYS A C 1
ATOM 4619 O O . LYS A 1 594 ? -23.655 -1.273 -19.822 1.00 32.62 594 LYS A O 1
ATOM 4624 N N . PRO A 1 595 ? -24.924 -0.684 -18.040 1.00 31.69 595 PRO A N 1
ATOM 4625 C CA . PRO A 1 595 ? -25.945 -1.674 -18.325 1.00 31.69 595 PRO A CA 1
ATOM 4626 C C . PRO A 1 595 ? -26.343 -1.495 -19.781 1.00 31.69 595 PRO A C 1
ATOM 4628 O O . PRO A 1 595 ? -26.614 -0.359 -20.200 1.00 31.69 595 PRO A O 1
ATOM 4631 N N . SER A 1 596 ? -26.293 -2.593 -20.542 1.00 37.88 596 SER A N 1
ATOM 4632 C CA . SER A 1 596 ? -26.678 -2.601 -21.948 1.00 37.88 596 SER A CA 1
ATOM 4633 C C . SER A 1 596 ? -27.997 -1.842 -22.101 1.00 37.88 596 SER A C 1
ATOM 4635 O O . SER A 1 596 ? -28.851 -1.852 -21.206 1.00 37.88 596 SER A O 1
ATOM 4637 N N . VAL A 1 597 ? -28.164 -1.127 -23.213 1.00 40.62 597 VAL A N 1
ATOM 4638 C CA . VAL A 1 597 ? -29.329 -0.254 -23.458 1.00 40.62 597 VAL A CA 1
ATOM 4639 C C . VAL A 1 597 ? -30.661 -0.998 -23.223 1.00 40.62 597 VAL A C 1
ATOM 4641 O O . VAL A 1 597 ? -31.633 -0.404 -22.753 1.00 40.62 597 VAL A O 1
ATOM 4644 N N . VAL A 1 598 ? -30.660 -2.322 -23.408 1.00 37.91 598 VAL A N 1
ATOM 4645 C CA . VAL A 1 598 ? -31.764 -3.245 -23.111 1.00 37.91 598 VAL A CA 1
ATOM 4646 C C . VAL A 1 598 ? -32.058 -3.361 -21.600 1.00 37.91 598 VAL A C 1
ATOM 4648 O O . VAL A 1 598 ? -33.209 -3.204 -21.187 1.00 37.91 598 VAL A O 1
ATOM 4651 N N . ARG A 1 599 ? -31.040 -3.519 -20.735 1.00 38.34 599 ARG A N 1
ATOM 4652 C CA . ARG A 1 599 ? -31.202 -3.550 -19.262 1.00 38.34 599 ARG A CA 1
ATOM 4653 C C . ARG A 1 599 ? -31.643 -2.204 -18.675 1.00 38.34 599 ARG A C 1
ATOM 4655 O O . ARG A 1 599 ? -32.350 -2.189 -17.668 1.00 38.34 599 ARG A O 1
ATOM 4662 N N . LYS A 1 600 ? -31.301 -1.069 -19.303 1.00 40.97 600 LYS A N 1
ATOM 4663 C CA . LYS A 1 600 ? -31.763 0.265 -18.855 1.00 40.97 600 LYS A CA 1
ATOM 4664 C C . LYS A 1 600 ? -33.275 0.460 -19.002 1.00 40.97 600 LYS A C 1
ATOM 4666 O O . LYS A 1 600 ? -33.867 1.101 -18.135 1.00 40.97 600 LYS A O 1
ATOM 4671 N N . LYS A 1 601 ? -33.908 -0.085 -20.050 1.00 42.91 601 LYS A N 1
ATOM 4672 C CA . LYS A 1 601 ? -35.379 -0.062 -20.191 1.00 42.91 601 LYS A CA 1
ATOM 4673 C C . LYS A 1 601 ? -36.053 -0.925 -19.118 1.00 42.91 601 LYS A C 1
ATOM 4675 O O . LYS A 1 601 ? -36.992 -0.455 -18.483 1.00 42.91 601 LYS A O 1
ATOM 4680 N N . GLY A 1 602 ? -35.513 -2.117 -18.845 1.00 43.81 602 GLY A N 1
ATOM 4681 C CA . GLY A 1 602 ? -36.003 -3.008 -17.785 1.00 43.81 602 GLY A CA 1
ATOM 4682 C C . GLY A 1 602 ? -35.911 -2.395 -16.382 1.00 43.81 602 GLY A C 1
ATOM 4683 O O . GLY A 1 602 ? -36.906 -2.371 -15.662 1.00 43.81 602 GLY A O 1
ATOM 4684 N N . LEU A 1 603 ? -34.762 -1.804 -16.023 1.00 43.97 603 LEU A N 1
ATOM 4685 C CA . LEU A 1 603 ? -34.598 -1.114 -14.735 1.00 43.97 603 LEU A CA 1
ATOM 4686 C C . LEU A 1 603 ? -35.470 0.144 -14.623 1.00 43.97 603 LEU A C 1
ATOM 4688 O O . LEU A 1 603 ? -35.985 0.428 -13.545 1.00 43.97 603 LEU A O 1
ATOM 4692 N N . LYS A 1 604 ? -35.653 0.908 -15.713 1.00 50.56 604 LYS A N 1
ATOM 4693 C CA . LYS A 1 604 ? -36.576 2.055 -15.719 1.00 50.56 604 LYS A CA 1
ATOM 4694 C C . LYS A 1 604 ? -38.015 1.604 -15.491 1.00 50.56 604 LYS A C 1
ATOM 4696 O O . LYS A 1 604 ? -38.697 2.228 -14.685 1.00 50.56 604 LYS A O 1
ATOM 4701 N N . ASN A 1 605 ? -38.445 0.520 -16.138 1.00 47.12 605 ASN A N 1
ATOM 4702 C CA . ASN A 1 605 ? -39.779 -0.034 -15.938 1.00 47.12 605 ASN A CA 1
ATOM 4703 C C . ASN A 1 605 ? -39.951 -0.553 -14.512 1.00 47.12 605 ASN A C 1
ATOM 4705 O O . ASN A 1 605 ? -40.861 -0.085 -13.850 1.00 47.12 605 ASN A O 1
ATOM 4709 N N . GLN A 1 606 ? -39.036 -1.372 -13.981 1.00 50.31 606 GLN A N 1
ATOM 4710 C CA . GLN A 1 606 ? -39.106 -1.849 -12.590 1.00 50.31 606 GLN A CA 1
ATOM 4711 C C . GLN A 1 606 ? -39.128 -0.707 -11.566 1.00 50.31 606 GLN A C 1
ATOM 4713 O O . GLN A 1 606 ? -39.896 -0.748 -10.608 1.00 50.31 606 GLN A O 1
ATOM 4718 N N . LYS A 1 607 ? -38.331 0.347 -11.782 1.00 54.19 607 LYS A N 1
ATOM 4719 C CA . LYS A 1 607 ? -38.333 1.534 -10.918 1.00 54.19 607 LYS A CA 1
ATOM 4720 C C . LYS A 1 607 ? -39.661 2.294 -11.007 1.00 54.19 607 LYS A C 1
ATOM 4722 O O . LYS A 1 607 ? -40.142 2.783 -9.991 1.00 54.19 607 LYS A O 1
ATOM 4727 N N . LYS A 1 608 ? -40.274 2.352 -12.195 1.00 59.97 608 LYS A N 1
ATOM 4728 C CA . LYS A 1 608 ? -41.600 2.947 -12.421 1.00 59.97 608 LYS A CA 1
ATOM 4729 C C . LYS A 1 608 ? -42.705 2.113 -11.759 1.00 59.97 608 LYS A C 1
ATOM 4731 O O . LYS A 1 608 ? -43.582 2.691 -11.129 1.00 59.97 608 LYS A O 1
ATOM 4736 N N . THR A 1 609 ? -42.625 0.782 -11.816 1.00 57.28 609 THR A N 1
ATOM 4737 C CA . THR A 1 609 ? -43.575 -0.121 -11.147 1.00 57.28 609 THR A CA 1
ATOM 4738 C C . THR A 1 609 ? -43.459 -0.035 -9.628 1.00 57.28 609 THR A C 1
ATOM 4740 O O . THR A 1 609 ? -44.477 0.047 -8.951 1.00 57.28 609 THR A O 1
ATOM 4743 N N . ALA A 1 610 ? -42.238 0.018 -9.084 1.00 54.44 610 ALA A N 1
ATOM 4744 C CA . ALA A 1 610 ? -42.007 0.173 -7.648 1.00 54.44 610 ALA A CA 1
ATOM 4745 C C . ALA A 1 610 ? -42.524 1.524 -7.121 1.00 54.44 610 ALA A C 1
ATOM 4747 O O . ALA A 1 610 ? -43.159 1.571 -6.071 1.00 54.44 610 ALA A O 1
ATOM 4748 N N . LEU A 1 611 ? -42.315 2.609 -7.878 1.00 53.12 611 LEU A N 1
ATOM 4749 C CA . LEU A 1 611 ? -42.873 3.930 -7.571 1.00 53.12 611 LEU A CA 1
ATOM 4750 C C . LEU A 1 611 ? -44.405 3.938 -7.622 1.00 53.12 611 LEU A C 1
ATOM 4752 O O . LEU A 1 611 ? -45.034 4.502 -6.733 1.00 53.12 611 LEU A O 1
ATOM 4756 N N . ALA A 1 612 ? -45.006 3.277 -8.614 1.00 56.44 612 ALA A N 1
ATOM 4757 C CA . ALA A 1 612 ? -46.457 3.143 -8.704 1.00 56.44 612 ALA A CA 1
ATOM 4758 C C . ALA A 1 612 ? -47.032 2.333 -7.530 1.00 56.44 612 ALA A C 1
ATOM 4760 O O . ALA A 1 612 ? -48.059 2.709 -6.975 1.00 56.44 612 ALA A O 1
ATOM 4761 N N . HIS A 1 613 ? -46.354 1.261 -7.109 1.00 58.78 613 HIS A N 1
ATOM 4762 C CA . HIS A 1 613 ? -46.773 0.449 -5.964 1.00 58.78 613 HIS A CA 1
ATOM 4763 C C . HIS A 1 613 ? -46.663 1.210 -4.638 1.00 58.78 613 HIS A C 1
ATOM 4765 O O . HIS A 1 613 ? -47.563 1.119 -3.806 1.00 58.78 613 HIS A O 1
ATOM 4771 N N . ALA A 1 614 ? -45.591 1.989 -4.458 1.00 52.78 614 ALA A N 1
ATOM 4772 C CA . ALA A 1 614 ? -45.406 2.845 -3.290 1.00 52.78 614 ALA A CA 1
ATOM 4773 C C . ALA A 1 614 ? -46.465 3.958 -3.230 1.00 52.78 614 ALA A C 1
ATOM 4775 O O . ALA A 1 614 ? -47.067 4.163 -2.181 1.00 52.78 614 ALA A O 1
ATOM 4776 N N . ALA A 1 615 ? -46.766 4.605 -4.361 1.00 55.22 615 ALA A N 1
ATOM 4777 C CA . ALA A 1 615 ? -47.820 5.617 -4.448 1.00 55.22 615 ALA A CA 1
ATOM 4778 C C . ALA A 1 615 ? -49.208 5.033 -4.132 1.00 55.22 615 ALA A C 1
ATOM 4780 O O . ALA A 1 615 ? -49.972 5.629 -3.378 1.00 55.22 615 ALA A O 1
ATOM 4781 N N . LYS A 1 616 ? -49.510 3.826 -4.631 1.00 59.56 616 LYS A N 1
ATOM 4782 C CA . LYS A 1 616 ? -50.766 3.118 -4.329 1.00 59.56 616 LYS A CA 1
ATOM 4783 C C . LYS A 1 616 ? -50.877 2.711 -2.858 1.00 59.56 616 LYS A C 1
ATOM 4785 O O . LYS A 1 616 ? -51.975 2.701 -2.319 1.00 59.56 616 LYS A O 1
ATOM 4790 N N . ALA A 1 617 ? -49.761 2.362 -2.217 1.00 54.88 617 ALA A N 1
ATOM 4791 C CA . ALA A 1 617 ? -49.728 2.030 -0.795 1.00 54.88 617 ALA A CA 1
ATOM 4792 C C . ALA A 1 617 ? -49.904 3.271 0.096 1.00 54.88 617 ALA A C 1
ATOM 4794 O O . ALA A 1 617 ? -50.524 3.171 1.151 1.00 54.88 617 ALA A O 1
ATOM 4795 N N . LEU A 1 618 ? -49.397 4.430 -0.339 1.00 46.28 618 LEU A N 1
ATOM 4796 C CA . LEU A 1 618 ? -49.573 5.706 0.356 1.00 46.28 618 LEU A CA 1
ATOM 4797 C C . LEU A 1 618 ? -51.021 6.206 0.257 1.00 46.28 618 LEU A C 1
ATOM 4799 O O . LEU A 1 618 ? -51.612 6.570 1.264 1.00 46.28 618 LEU A O 1
ATOM 4803 N N . ALA A 1 619 ? -51.620 6.120 -0.935 1.00 52.91 619 ALA A N 1
ATOM 4804 C CA . ALA A 1 619 ? -53.013 6.499 -1.185 1.00 52.91 619 ALA A CA 1
ATOM 4805 C C . ALA A 1 619 ? -54.048 5.583 -0.507 1.00 52.91 619 ALA A C 1
ATOM 4807 O O . ALA A 1 619 ? -55.234 5.867 -0.553 1.00 52.91 619 ALA A O 1
ATOM 4808 N N . LYS A 1 620 ? -53.612 4.460 0.076 1.00 53.19 620 LYS A N 1
ATOM 4809 C CA . LYS A 1 620 ? -54.457 3.543 0.858 1.00 53.19 620 LYS A CA 1
ATOM 4810 C C . LYS A 1 620 ? -54.338 3.774 2.372 1.00 53.19 620 LYS A C 1
ATOM 4812 O O . LYS A 1 620 ? -54.993 3.077 3.139 1.00 53.19 620 LYS A O 1
ATOM 4817 N N . LYS A 1 621 ? -53.427 4.664 2.788 1.00 45.38 621 LYS A N 1
ATOM 4818 C CA . LYS A 1 621 ? -53.175 5.072 4.181 1.00 45.38 621 LYS A CA 1
ATOM 4819 C C . LYS A 1 621 ? -53.658 6.497 4.484 1.00 45.38 621 LYS A C 1
ATOM 4821 O O . LYS A 1 621 ? -53.636 6.880 5.649 1.00 45.38 621 LYS A O 1
ATOM 4826 N N . MET A 1 622 ? -54.039 7.250 3.454 1.00 38.62 622 MET A N 1
ATOM 4827 C CA . MET A 1 622 ? -54.874 8.452 3.540 1.00 38.62 622 MET A CA 1
ATOM 4828 C C . MET A 1 622 ? -56.301 8.042 3.206 1.00 38.62 622 MET A C 1
ATOM 4830 O O . MET A 1 622 ? -57.218 8.646 3.794 1.00 38.62 622 MET A O 1
#

Secondary structure (DSSP, 8-state):
-HHHHHHHHHHHHH---HHHHHHHHHHHHHHHHHHHHHHHHHHHHHHHHHHHHTT------S----S-HHHHHHHHHHHHHHHHHHHHHHHTS-HHHHHTTSS-HHHHHHTGGG-EEEEEEEEEEETT---S-----HHHHSPPPHHHHHHHHHHHHHH-----------------S-S-SS--TTGGGS----S------TTGGG-EEEEEEEEEEE-TTSPPPTT-----EEEEPPEEEEEESSSEEGGGB-TTSBBSS-EEEEETTEEEEE-TTSB-TTTTHHHHHHHHH-TTGGGTEEEEEETTSS--HHHHHHHHHHHHTT-SSEEEEE---GGGGSHHHHHHHHHTTEEEEEPPTT-HHHH-HIIIIIHHHHHHHHHHHHHHHHHHHHHHHHHTT--SPP---HHHHHHHHHHHHHHHHHHHHHS-HHHHHHHHTTTTSEEEETTTTEEEEPPGGGSTT-SS-HHHHHHTT---SS------HHHHHHHHSSS--GGGS-TTTHHHHHHH-GGGS-HHHHHHHHTTTTT--THHHHHHHHHHHHHHHHHHHHHHHHHHHHHHHHHHHHHS-HHHHHHT---EE-------HHHHHHHHHHHHHHHHHHHHHHTTT-

Solvent-accessible surface area (backbone atoms only — not comparable to full-atom values): 35726 Å² total; per-residue (Å²): 105,73,72,53,50,52,50,49,53,55,51,38,74,70,49,87,51,71,68,61,36,55,54,42,49,53,52,47,53,53,50,51,52,51,50,54,50,50,52,56,50,50,53,52,51,50,51,52,49,50,34,56,76,71,68,53,75,98,71,83,73,94,72,89,75,91,65,52,73,66,54,47,52,52,37,49,50,53,22,42,51,40,44,52,51,49,50,44,41,63,76,57,50,56,61,71,68,34,43,78,54,21,56,52,36,65,66,32,51,76,34,38,51,62,26,31,42,34,40,40,43,78,41,80,37,59,73,66,56,70,75,92,74,75,93,70,57,77,81,58,67,62,72,74,60,70,67,61,41,51,52,42,45,52,53,50,61,71,68,58,72,84,85,80,71,100,65,98,75,90,78,84,92,80,88,75,93,82,84,74,86,62,76,53,86,76,65,79,75,74,68,59,73,70,67,86,75,79,93,71,56,86,62,52,82,65,45,52,29,21,36,36,46,36,40,35,38,36,27,62,50,42,76,59,46,101,84,66,51,54,62,59,44,46,44,68,48,68,28,38,42,24,29,67,38,70,78,46,53,51,91,44,42,49,92,91,35,24,22,71,50,63,44,46,34,32,52,76,90,40,82,45,76,46,52,50,71,38,76,45,74,75,63,62,46,60,53,45,55,26,36,73,74,43,56,71,58,56,74,49,37,47,49,35,27,25,78,80,12,62,78,42,12,39,57,45,24,55,49,35,53,58,53,32,74,76,28,72,14,35,40,35,43,29,70,83,50,75,33,70,72,32,70,32,22,51,50,30,28,18,49,27,30,29,46,80,32,48,43,33,86,93,36,43,73,72,46,34,58,48,56,65,71,39,48,66,57,41,55,49,40,28,48,51,43,36,50,52,50,48,52,54,46,36,50,52,32,51,74,71,69,44,88,70,80,68,72,86,49,58,46,54,51,48,50,14,50,43,54,23,50,50,52,53,37,50,47,35,75,75,43,56,50,54,52,46,42,31,41,74,40,52,73,49,47,60,32,70,35,81,88,77,62,40,76,39,77,44,56,51,89,61,44,80,88,56,96,67,55,40,62,63,60,42,64,74,62,69,73,70,97,82,62,88,69,79,81,60,71,67,60,59,55,58,57,60,73,75,44,91,47,72,79,80,46,64,85,82,52,49,62,58,46,70,74,66,60,59,90,78,63,64,70,74,62,52,56,67,52,53,75,70,57,87,76,74,68,77,72,60,59,59,57,53,54,56,54,51,56,52,50,52,53,51,50,53,52,50,51,55,52,49,51,57,49,52,52,54,53,40,59,46,57,76,77,39,54,58,68,56,53,52,60,67,46,62,25,38,37,84,61,81,67,71,68,52,76,70,53,48,54,54,53,52,48,52,54,50,52,51,51,51,50,51,51,55,55,50,66,70,75,109

Radius of gyration: 34.13 Å; Cα contacts (8 Å, |Δi|>4): 719; chains: 1; bounding box: 87×90×99 Å